Protein 2P4Q (pdb70)

CATH classification: 3.40.50.720 (+1 more: 1.10.1040.10)

Solvent-accessible surface area: 22247 Å² total; per-residue (Å²): 147,58,2,30,8,0,0,0,4,1,50,76,42,0,31,22,2,0,13,2,0,8,80,89,65,14,44,0,0,0,10,17,122,79,63,87,97,1,80,114,2,57,61,84,76,2,154,86,81,45,11,52,10,4,106,47,49,88,36,0,3,54,40,1,101,175,32,26,20,0,8,0,22,26,172,41,30,77,43,0,31,44,2,10,109,70,0,25,100,52,21,94,165,26,2,0,0,2,0,1,6,76,6,57,16,60,45,0,44,90,4,25,79,73,4,116,169,111,26,7,30,0,0,0,0,0,5,5,12,31,87,132,13,0,38,154,8,0,0,1,0,0,0,1,5,122,110,0,27,97,81,3,88,93,17,3,28,29,4,3,16,100,14,130,67,87,29,0,0,53,36,5,5,48,10,0,0,0,2,0,0,13,5,0,1,15,0,0,27,10,0,3,75,33,0,12,63,4,0,37,23,0,0,66,120,6,16,57,11,82,10,105,67,0,3,97,15,0,42,115,1,16,137,38,63,3,47,5,55,15,2,60,61,16,58,59,78,6,105,115,59,35,154,68,50,125,41,63,36,77,98,109,124,72,51,46,54,63,219,8,24,0,97,58,0,14,83,6,3,137,113,25,63,20,56,8,49,0,0,12,61,1,10,140,16,37,54,100,23,56,86,50,100,105,62,74,149,32,83,163,117,127,128,60,76,154,47,52,210,108,7,16,160,75,107,138,75,10,12,53,13,0,24,32,0,3,10,0,0,10,0,0,0,0,0,0,0,6,13,0,0,90,55,0,23,81,78,72,61,18,194,21,77,24,20,13,1,0,9,0,0,54,10,8,0,46,3,75,13,93,7,0,9,41,0,5,87,2,4,144,105,83,85,124,15,111,2,0,17,117,15,153,74,0,36,68,11,3,93,160,0,47,71,4,0,76,104,4,20,56,43,0,98,81,49,43,12,70,11,37,0,0,43,18,0,22,81,20,36,39,18,76,149,43,162,147,90,98,52,103,106,101,61,25,87,85,0,128,153,32,52,92,39,29,143,22,80,96,105,62,38,60,150,109,45,39,64,111,125,98,19,95,59,124,107,143

InterPro domains:
  IPR006113 6-phosphogluconate dehydrogenase, decarboxylating [PIRSF000109] (2-484)
  IPR006113 6-phosphogluconate dehydrogenase, decarboxylating [TIGR00873] (4-476)
  IPR006114 6-phosphogluconate dehydrogenase, C-terminal [PF00393] (178-475)
  IPR006114 6-phosphogluconate dehydrogenase, C-terminal [SM01350] (178-476)
  IPR006115 6-phosphogluconate dehydrogenase, NADP-binding [PF03446] (5-173)
  IPR006183 6-phosphogluconate dehydrogenase [PR00076] (3-26)
  IPR006183 6-phosphogluconate dehydrogenase [PR00076] (66-95)
  IPR006183 6-phosphogluconate dehydrogenase [PR00076] (119-144)
  IPR006183 6-phosphogluconate dehydrogenase [PR00076] (167-195)
  IPR006183 6-phosphogluconate dehydrogenase [PR00076] (248-275)
  IPR006183 6-phosphogluconate dehydrogenase [PR00076] (357-379)
  IPR006183 6-phosphogluconate dehydrogenase [PTHR11811] (3-488)
  IPR006184 6-phosphogluconate-binding site [PS00461] (252-264)
  IPR008927 6-phosphogluconate dehydrogenase-like, C-terminal domain superfamily [SSF48179] (176-479)
  IPR013328 6-phosphogluconate dehydrogenase, domain 2 [G3DSA:1.10.1040.10] (180-435)
  IPR036291 NAD(P)-binding domain superfamily [SSF51735] (3-175)

Foldseek 3Di:
DAFLAEEEDQDLLRLLLCLLLQVLPTQYEYYYPDPPSQVVSCVPSCDPTNYHYADDLLRRLVNHDPPYEYEYADDEDVVVVVNVVVNLVSHAAPREYEYAYLYDQVVQLVSLVVCVVRNYWYKYKYWFQPSVLSNQAAQIQIEAHPSCCVSCVVSNQSSHDDDPNGGLYDHFWHGSRNSVLNLLLVLLVLLLLLLLVLLVLCCCQQVVDQLLRSLVLLVVLCVDDFVWLSSPVSSVQSCDADPVRHRPVVVDQQQDDDPPSLVSLVVLCVVLVACLQSSVLSVVVNVVSNCRVVVVVVVVPDDFADRDNCLDVDPPLLSVLSSLLSNLLSLLNVQSSVLSVVSCCVVVVIPGFQLSSLSSQCDNHRGHGPNSVVRSVQCVVPVPPNTPCPRPVSVVSNVVNVVSLVVNVVSCVRGVRDDSSSVSSVVCVVVVPDPDDCCVVVQVVCCAVPVPFDADDCVPADPPRHHPDGDHDHPD

Structure (mmCIF, N/CA/C/O backbone):
data_2P4Q
#
_entry.id   2P4Q
#
_cell.length_a   147.261
_cell.length_b   147.261
_cell.length_c   114.428
_cell.angle_alpha   90.00
_cell.angle_beta   90.00
_cell.angle_gamma   120.00
#
_symmetry.space_group_name_H-M   'P 65 2 2'
#
loop_
_entity.id
_entity.type
_entity.pdbx_description
1 polymer '6-phosphogluconate dehydrogenase, decarboxylating 1'
2 non-polymer 'CITRATE ANION'
3 water water
#
loop_
_atom_site.group_PDB
_atom_site.id
_atom_site.type_symbol
_atom_site.label_atom_id
_atom_site.label_alt_id
_atom_site.label_comp_id
_atom_site.label_asym_id
_atom_site.label_entity_id
_atom_site.label_seq_id
_atom_site.pdbx_PDB_ins_code
_atom_site.Cartn_x
_atom_site.Cartn_y
_atom_site.Cartn_z
_atom_site.occupancy
_atom_site.B_iso_or_equiv
_atom_site.auth_seq_id
_atom_site.auth_comp_id
_atom_site.auth_asym_id
_atom_site.auth_atom_id
_atom_site.pdbx_PDB_model_num
ATOM 1 N N . MET A 1 9 ? 8.889 60.502 14.601 1.00 74.93 1 MET A N 1
ATOM 2 C CA . MET A 1 9 ? 9.530 61.436 13.629 1.00 76.36 1 MET A CA 1
ATOM 3 C C . MET A 1 9 ? 9.092 62.874 13.965 1.00 75.95 1 MET A C 1
ATOM 4 O O . MET A 1 9 ? 8.962 63.227 15.143 1.00 75.49 1 MET A O 1
ATOM 9 N N . SER A 1 10 ? 8.861 63.695 12.941 1.00 75.18 2 SER A N 1
ATOM 10 C CA . SER A 1 10 ? 8.631 65.124 13.128 1.00 74.46 2 SER A CA 1
ATOM 11 C C . SER A 1 10 ? 7.274 65.530 12.578 1.00 73.66 2 SER A C 1
ATOM 12 O O . SER A 1 10 ? 7.003 65.336 11.385 1.00 75.85 2 SER A O 1
ATOM 15 N N . ALA A 1 11 ? 6.442 66.091 13.457 1.00 69.98 3 ALA A N 1
ATOM 16 C CA . ALA A 1 11 ? 5.077 66.580 13.169 1.00 65.97 3 ALA A CA 1
ATOM 17 C C . ALA A 1 11 ? 4.317 66.589 14.479 1.00 62.92 3 ALA A C 1
ATOM 18 O O . ALA A 1 11 ? 4.085 65.541 15.086 1.00 62.16 3 ALA A O 1
ATOM 20 N N . ASP A 1 12 ? 3.961 67.789 14.917 1.00 59.93 4 ASP A N 1
ATOM 21 C CA . ASP A 1 12 ? 3.229 67.990 16.158 1.00 57.96 4 ASP A CA 1
ATOM 22 C C . ASP A 1 12 ? 1.918 67.215 16.161 1.00 56.20 4 ASP A C 1
ATOM 23 O O . ASP A 1 12 ? 1.591 66.535 17.136 1.00 55.27 4 ASP A O 1
ATOM 28 N N . PHE A 1 13 ? 1.193 67.301 15.052 1.00 53.91 5 PHE A N 1
ATOM 29 C CA . PHE A 1 13 ? 0.032 66.456 14.826 1.00 53.54 5 PHE A CA 1
ATOM 30 C C . PHE A 1 13 ? -0.164 66.172 13.337 1.00 54.31 5 PHE A C 1
ATOM 31 O O . PHE A 1 13 ? 0.435 66.822 12.466 1.00 52.38 5 PHE A O 1
ATOM 39 N N . GLY A 1 14 ? -0.999 65.178 13.064 1.00 54.85 6 GLY A N 1
ATOM 40 C CA . GLY A 1 14 ? -1.452 64.913 11.723 1.00 55.76 6 GLY A CA 1
ATOM 41 C C . GLY A 1 14 ? -2.948 65.096 11.655 1.00 56.92 6 GLY A C 1
ATOM 42 O O . GLY A 1 14 ? -3.648 64.969 12.662 1.00 56.52 6 GLY A O 1
ATOM 43 N N . LEU A 1 15 ? -3.438 65.400 10.460 1.00 58.72 7 LEU A N 1
ATOM 44 C CA . LEU A 1 15 ? -4.865 65.524 10.232 1.00 61.15 7 LEU A CA 1
ATOM 45 C C . LEU A 1 15 ? -5.249 64.706 9.005 1.00 62.99 7 LEU A C 1
ATOM 46 O O . LEU A 1 15 ? -4.688 64.920 7.922 1.00 63.96 7 LEU A O 1
ATOM 51 N N . ILE A 1 16 ? -6.180 63.764 9.185 1.00 63.66 8 ILE A N 1
ATOM 52 C CA . ILE A 1 16 ? -6.755 63.001 8.069 1.00 63.65 8 ILE A CA 1
ATOM 53 C C . ILE A 1 16 ? -8.090 63.623 7.645 1.00 65.46 8 ILE A C 1
ATOM 54 O O . ILE A 1 16 ? -8.916 63.974 8.488 1.00 66.24 8 ILE A O 1
ATOM 59 N N . GLY A 1 17 ? -8.300 63.751 6.340 1.00 66.02 9 GLY A N 1
ATOM 60 C CA . GLY A 1 17 ? -9.524 64.348 5.825 1.00 66.62 9 GLY A CA 1
ATOM 61 C C . GLY A 1 17 ? -9.249 65.738 5.299 1.00 67.76 9 GLY A C 1
ATOM 62 O O . GLY A 1 17 ? -9.282 66.720 6.047 1.00 67.81 9 GLY A O 1
ATOM 63 N N . LEU A 1 18 ? -8.983 65.811 3.997 1.00 68.72 10 LEU A N 1
ATOM 64 C CA . LEU A 1 18 ? -8.506 67.029 3.362 1.00 69.09 10 LEU A CA 1
ATOM 65 C C . LEU A 1 18 ? -9.570 67.687 2.479 1.00 69.62 10 LEU A C 1
ATOM 66 O O . LEU A 1 18 ? -9.304 68.058 1.324 1.00 70.27 10 LEU A O 1
ATOM 71 N N . ALA A 1 19 ? -10.779 67.815 3.029 1.00 69.52 11 ALA A N 1
ATOM 72 C CA . ALA A 1 19 ? -11.795 68.713 2.489 1.00 69.26 11 ALA A CA 1
ATOM 73 C C . ALA A 1 19 ? -11.304 70.142 2.745 1.00 69.50 11 ALA A C 1
ATOM 74 O O . ALA A 1 19 ? -10.274 70.329 3.399 1.00 68.52 11 ALA A O 1
ATOM 76 N N . VAL A 1 20 ? -12.012 71.147 2.231 1.00 70.41 12 VAL A N 1
ATOM 77 C CA . VAL A 1 20 ? -11.591 72.540 2.424 1.00 71.58 12 VAL A CA 1
ATOM 78 C C . VAL A 1 20 ? -11.410 72.842 3.922 1.00 72.40 12 VAL A C 1
ATOM 79 O O . VAL A 1 20 ? -10.407 73.436 4.322 1.00 72.09 12 VAL A O 1
ATOM 83 N N . MET A 1 21 ? -12.359 72.384 4.738 1.00 73.09 13 MET A N 1
ATOM 84 C CA . MET A 1 21 ? -12.336 72.580 6.193 1.00 73.87 13 MET A CA 1
ATOM 85 C C . MET A 1 21 ? -10.989 72.195 6.832 1.00 72.97 13 MET A C 1
ATOM 86 O O . MET A 1 21 ? -10.331 73.029 7.459 1.00 72.94 13 MET A O 1
ATOM 91 N N . GLY A 1 22 ? -10.596 70.932 6.657 1.00 71.47 14 GLY A N 1
ATOM 92 C CA . GLY A 1 22 ? -9.368 70.386 7.232 1.00 70.21 14 GLY A CA 1
ATOM 93 C C . GLY A 1 22 ? -8.087 71.009 6.701 1.00 69.03 14 GLY A C 1
ATOM 94 O O . GLY A 1 22 ? -7.148 71.261 7.469 1.00 69.17 14 GLY A O 1
ATOM 95 N N . GLN A 1 23 ? -8.050 71.244 5.389 1.00 67.62 15 GLN A N 1
ATOM 96 C CA . GLN A 1 23 ? -6.957 71.971 4.743 1.00 66.19 15 GLN A CA 1
ATOM 97 C C . GLN A 1 23 ? -6.682 73.301 5.432 1.00 65.45 15 GLN A C 1
ATOM 98 O O . GLN A 1 23 ? -5.527 73.625 5.709 1.00 65.38 15 GLN A O 1
ATOM 104 N N . ASN A 1 24 ? -7.743 74.058 5.712 1.00 64.39 16 ASN A N 1
ATOM 105 C CA . ASN A 1 24 ? -7.620 75.362 6.359 1.00 63.67 16 ASN A CA 1
ATOM 106 C C . ASN A 1 24 ? -7.156 75.273 7.816 1.00 62.16 16 ASN A C 1
ATOM 107 O O . ASN A 1 24 ? -6.429 76.148 8.285 1.00 61.76 16 ASN A O 1
ATOM 112 N N . LEU A 1 25 ? -7.573 74.220 8.520 1.00 60.17 17 LEU A N 1
ATOM 113 C CA . LEU A 1 25 ? -7.072 73.958 9.869 1.00 59.54 17 LEU A CA 1
ATOM 114 C C . LEU A 1 25 ? -5.567 73.667 9.864 1.00 59.17 17 LEU A C 1
ATOM 115 O O . LEU A 1 25 ? -4.830 74.222 10.676 1.00 57.43 17 LEU A O 1
ATOM 120 N N . ILE A 1 26 ? -5.124 72.803 8.945 1.00 59.61 18 ILE A N 1
ATOM 121 C CA . ILE A 1 26 ? -3.694 72.477 8.791 1.00 59.57 18 ILE A CA 1
ATOM 122 C C . ILE A 1 26 ? -2.885 73.741 8.491 1.00 58.81 18 ILE A C 1
ATOM 123 O O . ILE A 1 26 ? -1.893 74.022 9.171 1.00 58.61 18 ILE A O 1
ATOM 128 N N . LEU A 1 27 ? -3.336 74.491 7.481 1.00 57.56 19 LEU A N 1
ATOM 129 C CA . LEU A 1 27 ? -2.799 75.808 7.135 1.00 57.60 19 LEU A CA 1
ATOM 130 C C . LEU A 1 27 ? -2.702 76.748 8.332 1.00 57.60 19 LEU A C 1
ATOM 131 O O . LEU A 1 27 ? -1.659 77.380 8.543 1.00 58.16 19 LEU A O 1
ATOM 136 N N . ASN A 1 28 ? -3.786 76.832 9.106 1.00 57.27 20 ASN A N 1
ATOM 137 C CA . ASN A 1 28 ? -3.860 77.664 10.319 1.00 56.75 20 ASN A CA 1
ATOM 138 C C . ASN A 1 28 ? -2.802 77.246 11.347 1.00 55.18 20 ASN A C 1
ATOM 139 O O . ASN A 1 28 ? -2.106 78.091 11.920 1.00 54.08 20 ASN A O 1
ATOM 144 N N . ALA A 1 29 ? -2.690 75.939 11.569 1.00 54.76 21 ALA A N 1
ATOM 145 C CA . ALA A 1 29 ? -1.693 75.384 12.475 1.00 54.29 21 ALA A CA 1
ATOM 146 C C . ALA A 1 29 ? -0.274 75.686 11.976 1.00 55.16 21 ALA A C 1
ATOM 147 O O . ALA A 1 29 ? 0.557 76.189 12.741 1.00 54.91 21 ALA A O 1
ATOM 149 N N . ALA A 1 30 ? -0.018 75.409 10.694 1.00 55.02 22 ALA A N 1
ATOM 150 C CA . ALA A 1 30 ? 1.268 75.728 10.063 1.00 54.83 22 ALA A CA 1
ATOM 151 C C . ALA A 1 30 ? 1.674 77.183 10.307 1.00 54.85 22 ALA A C 1
ATOM 152 O O . ALA A 1 30 ? 2.770 77.439 10.799 1.00 56.09 22 ALA A O 1
ATOM 154 N N . ASP A 1 31 ? 0.785 78.124 9.984 1.00 54.42 23 ASP A N 1
ATOM 155 C CA . ASP A 1 31 ? 1.025 79.552 10.218 1.00 55.18 23 ASP A CA 1
ATOM 156 C C . ASP A 1 31 ? 1.335 79.892 11.679 1.00 55.93 23 ASP A C 1
ATOM 157 O O . ASP A 1 31 ? 1.996 80.902 11.953 1.00 56.68 23 ASP A O 1
ATOM 162 N N . HIS A 1 32 ? 0.853 79.068 12.609 1.00 55.57 24 HIS A N 1
ATOM 163 C CA . HIS A 1 32 ? 1.121 79.285 14.040 1.00 55.70 24 HIS A CA 1
ATOM 164 C C . HIS A 1 32 ? 2.371 78.546 14.516 1.00 55.03 24 HIS A C 1
ATOM 165 O O . HIS A 1 32 ? 2.624 78.447 15.723 1.00 54.35 24 HIS A O 1
ATOM 172 N N . GLY A 1 33 ? 3.133 78.027 13.552 1.00 55.24 25 GLY A N 1
ATOM 173 C CA . GLY A 1 33 ? 4.427 77.399 13.812 1.00 55.43 25 GLY A CA 1
ATOM 174 C C . GLY A 1 33 ? 4.343 75.963 14.294 1.00 55.09 25 GLY A C 1
ATOM 175 O O . GLY A 1 33 ? 5.114 75.547 15.161 1.00 56.88 25 GLY A O 1
ATOM 176 N N . PHE A 1 34 ? 3.395 75.207 13.757 1.00 53.53 26 PHE A N 1
ATOM 177 C CA . PHE A 1 34 ? 3.340 73.776 14.019 1.00 52.81 26 PHE A CA 1
ATOM 178 C C . PHE A 1 34 ? 3.710 73.057 12.741 1.00 53.01 26 PHE A C 1
ATOM 179 O O . PHE A 1 34 ? 3.418 73.540 11.643 1.00 53.07 26 PHE A O 1
ATOM 187 N N . THR A 1 35 ? 4.380 71.920 12.893 1.00 53.51 27 THR A N 1
ATOM 188 C CA . THR A 1 35 ? 4.636 71.032 11.779 1.00 53.62 27 THR A CA 1
ATOM 189 C C . THR A 1 35 ? 3.480 70.059 11.768 1.00 53.57 27 THR A C 1
ATOM 190 O O . THR A 1 35 ? 3.249 69.343 12.747 1.00 53.33 27 THR A O 1
ATOM 194 N N . VAL A 1 36 ? 2.738 70.064 10.669 1.00 53.84 28 VAL A N 1
ATOM 195 C CA . VAL A 1 36 ? 1.560 69.221 10.541 1.00 54.18 28 VAL A CA 1
ATOM 196 C C . VAL A 1 36 ? 1.775 68.190 9.444 1.00 54.83 28 VAL A C 1
ATOM 197 O O . VAL A 1 36 ? 2.289 68.509 8.367 1.00 54.34 28 VAL A O 1
ATOM 201 N N . CYS A 1 37 ? 1.378 66.955 9.733 1.00 56.15 29 CYS A N 1
ATOM 202 C CA . CYS A 1 37 ? 1.345 65.906 8.726 1.00 58.20 29 CYS A CA 1
ATOM 203 C C . CYS A 1 37 ? -0.066 65.746 8.148 1.00 60.96 29 CYS A C 1
ATOM 204 O O . CYS A 1 37 ? -1.013 65.386 8.864 1.00 61.00 29 CYS A O 1
ATOM 207 N N . ALA A 1 38 ? -0.183 66.029 6.849 1.00 63.34 30 ALA A N 1
ATOM 208 C CA . ALA A 1 38 ? -1.436 65.946 6.105 1.00 64.21 30 ALA A CA 1
ATOM 209 C C . ALA A 1 38 ? -1.605 64.585 5.431 1.00 65.41 30 ALA A C 1
ATOM 210 O O . ALA A 1 38 ? -0.671 64.061 4.820 1.00 65.87 30 ALA A O 1
ATOM 212 N N . TYR A 1 39 ? -2.805 64.024 5.539 1.00 66.86 31 TYR A N 1
ATOM 213 C CA . TYR A 1 39 ? -3.123 62.732 4.938 1.00 68.15 31 TYR A CA 1
ATOM 214 C C . TYR A 1 39 ? -4.618 62.624 4.598 1.00 67.95 31 TYR A C 1
ATOM 215 O O . TYR A 1 39 ? -5.433 63.427 5.061 1.00 66.60 31 TYR A O 1
ATOM 224 N N . ASN A 1 40 ? -4.961 61.639 3.772 0.50 67.35 32 ASN A N 1
ATOM 225 C CA . ASN A 1 40 ? -6.339 61.404 3.362 0.50 66.49 32 ASN A CA 1
ATOM 226 C C . ASN A 1 40 ? -6.597 59.915 3.170 0.50 66.20 32 ASN A C 1
ATOM 227 O O . ASN A 1 40 ? -5.660 59.126 3.075 0.50 65.95 32 ASN A O 1
ATOM 232 N N . ARG A 1 41 ? -7.867 59.527 3.115 0.50 66.31 33 ARG A N 1
ATOM 233 C CA . ARG A 1 41 ? -8.211 58.151 2.767 0.50 67.08 33 ARG A CA 1
ATOM 234 C C . ARG A 1 41 ? -7.555 57.785 1.435 0.50 67.68 33 ARG A C 1
ATOM 235 O O . ARG A 1 41 ? -7.131 56.645 1.226 0.50 66.80 33 ARG A O 1
ATOM 243 N N . THR A 1 42 ? -7.479 58.776 0.547 0.80 68.90 34 THR A N 1
ATOM 244 C CA . THR A 1 42 ? -6.936 58.627 -0.801 0.80 69.83 34 THR A CA 1
ATOM 245 C C . THR A 1 42 ? -5.592 59.362 -0.929 0.80 69.83 34 THR A C 1
ATOM 246 O O . THR A 1 42 ? -4.948 59.662 0.082 0.80 71.92 34 THR A O 1
ATOM 250 N N . GLN A 1 43 ? -5.175 59.650 -2.162 0.80 68.86 35 GLN A N 1
ATOM 251 C CA . GLN A 1 43 ? -3.867 60.266 -2.409 0.80 67.18 35 GLN A CA 1
ATOM 252 C C . GLN A 1 43 ? -3.900 61.586 -3.170 0.80 65.93 35 GLN A C 1
ATOM 253 O O . GLN A 1 43 ? -3.236 62.540 -2.771 0.80 65.61 35 GLN A O 1
ATOM 259 N N . SER A 1 44 ? -4.654 61.637 -4.264 0.50 65.18 36 SER A N 1
ATOM 260 C CA . SER A 1 44 ? -4.680 62.819 -5.131 0.50 64.71 36 SER A CA 1
ATOM 261 C C . SER A 1 44 ? -4.669 64.126 -4.336 0.50 64.70 36 SER A C 1
ATOM 262 O O . SER A 1 44 ? -3.865 65.018 -4.616 0.50 64.13 36 SER A O 1
ATOM 265 N N . LYS A 1 45 ? -5.547 64.206 -3.333 0.80 64.38 37 LYS A N 1
ATOM 266 C CA . LYS A 1 45 ? -5.743 65.411 -2.518 0.80 64.77 37 LYS A CA 1
ATOM 267 C C . LYS A 1 45 ? -4.560 65.762 -1.617 0.60 64.16 37 LYS A C 1
ATOM 268 O O . LYS A 1 45 ? -4.380 66.928 -1.275 0.60 63.69 37 LYS A O 1
ATOM 274 N N . VAL A 1 46 ? -3.775 64.757 -1.225 0.80 63.85 38 VAL A N 1
ATOM 275 C CA . VAL A 1 46 ? -2.575 64.984 -0.412 0.80 63.22 38 VAL A CA 1
ATOM 276 C C . VAL A 1 46 ? -1.494 65.651 -1.259 0.80 62.94 38 VAL A C 1
ATOM 277 O O . VAL A 1 46 ? -1.009 66.731 -0.914 0.80 62.65 38 VAL A O 1
ATOM 281 N N . ASP A 1 47 ? -1.144 65.009 -2.373 0.60 63.34 39 ASP A N 1
ATOM 282 C CA . ASP A 1 47 ? -0.137 65.526 -3.299 0.60 63.31 39 ASP A CA 1
ATOM 283 C C . ASP A 1 47 ? -0.517 66.916 -3.794 0.80 63.47 39 ASP A C 1
ATOM 284 O O . ASP A 1 47 ? 0.323 67.815 -3.830 0.80 63.48 39 ASP A O 1
ATOM 289 N N . HIS A 1 48 ? -1.788 67.075 -4.168 0.80 63.95 40 HIS A N 1
ATOM 290 C CA . HIS A 1 48 ? -2.313 68.330 -4.720 0.80 64.91 40 HIS A CA 1
ATOM 291 C C . HIS A 1 48 ? -2.196 69.483 -3.725 0.80 64.70 40 HIS A C 1
ATOM 292 O O . HIS A 1 48 ? -1.822 70.600 -4.091 0.80 63.63 40 HIS A O 1
ATOM 299 N N . PHE A 1 49 ? -2.536 69.184 -2.472 1.00 65.37 41 PHE A N 1
ATOM 300 C CA . PHE A 1 49 ? -2.483 70.124 -1.360 1.00 66.12 41 PHE A CA 1
ATOM 301 C C . PHE A 1 49 ? -1.031 70.507 -1.030 1.00 66.95 41 PHE A C 1
ATOM 302 O O . PHE A 1 49 ? -0.732 71.690 -0.831 1.00 67.03 41 PHE A O 1
ATOM 310 N N . LEU A 1 50 ? -0.138 69.514 -1.001 1.00 67.18 42 LEU A N 1
ATOM 311 C CA . LEU A 1 50 ? 1.300 69.758 -0.838 1.00 67.66 42 LEU A CA 1
ATOM 312 C C . LEU A 1 50 ? 1.911 70.533 -2.012 1.00 67.93 42 LEU A C 1
ATOM 313 O O . LEU A 1 50 ? 2.890 71.269 -1.841 1.00 67.40 42 LEU A O 1
ATOM 318 N N . ALA A 1 51 ? 1.324 70.360 -3.195 1.00 68.52 43 ALA A N 1
ATOM 319 C CA . ALA A 1 51 ? 1.751 71.060 -4.410 1.00 69.99 43 ALA A CA 1
ATOM 320 C C . ALA A 1 51 ? 1.357 72.551 -4.466 1.00 71.05 43 ALA A C 1
ATOM 321 O O . ALA A 1 51 ? 2.044 73.346 -5.122 1.00 71.21 43 ALA A O 1
ATOM 323 N N . ASN A 1 52 ? 0.263 72.922 -3.789 1.00 71.81 44 ASN A N 1
ATOM 324 C CA . ASN A 1 52 ? -0.294 74.283 -3.890 1.00 72.72 44 ASN A CA 1
ATOM 325 C C . ASN A 1 52 ? -0.253 75.170 -2.631 1.00 72.52 44 ASN A C 1
ATOM 326 O O . ASN A 1 52 ? 0.680 75.965 -2.466 1.00 72.99 44 ASN A O 1
ATOM 331 N N . GLU A 1 53 ? -1.250 75.031 -1.754 1.00 72.06 45 GLU A N 1
ATOM 332 C CA . GLU A 1 53 ? -1.419 75.943 -0.607 1.00 70.98 45 GLU A CA 1
ATOM 333 C C . GLU A 1 53 ? -0.574 75.597 0.624 1.00 70.84 45 GLU A C 1
ATOM 334 O O . GLU A 1 53 ? -0.338 76.451 1.482 1.00 71.09 45 GLU A O 1
ATOM 340 N N . ALA A 1 54 ? -0.118 74.348 0.700 1.00 70.69 46 ALA A N 1
ATOM 341 C CA . ALA A 1 54 ? 0.750 73.896 1.794 1.00 70.86 46 ALA A CA 1
ATOM 342 C C . ALA A 1 54 ? 2.235 74.113 1.484 1.00 70.91 46 ALA A C 1
ATOM 343 O O . ALA A 1 54 ? 3.092 73.904 2.346 1.00 71.05 46 ALA A O 1
ATOM 345 N N . LYS A 1 55 ? 2.519 74.536 0.251 1.00 71.39 47 LYS A N 1
ATOM 346 C CA . LYS A 1 55 ? 3.880 74.704 -0.255 1.00 71.14 47 LYS A CA 1
ATOM 347 C C . LYS A 1 55 ? 4.587 75.853 0.456 1.00 70.49 47 LYS A C 1
ATOM 348 O O . LYS A 1 55 ? 4.048 76.961 0.551 1.00 70.81 47 LYS A O 1
ATOM 354 N N . GLY A 1 56 ? 5.786 75.568 0.968 1.00 69.47 48 GLY A N 1
ATOM 355 C CA . GLY A 1 56 ? 6.607 76.565 1.658 1.00 69.02 48 GLY A CA 1
ATOM 356 C C . GLY A 1 56 ? 6.208 76.804 3.103 1.00 68.53 48 GLY A C 1
ATOM 357 O O . GLY A 1 56 ? 6.656 77.772 3.725 1.00 69.68 48 GLY A O 1
ATOM 358 N N . LYS A 1 57 ? 5.351 75.924 3.622 1.00 67.03 49 LYS A N 1
ATOM 359 C CA . LYS A 1 57 ? 4.903 75.953 5.018 1.00 64.27 49 LYS A CA 1
ATOM 360 C C . LYS A 1 57 ? 5.307 74.639 5.679 1.00 63.32 49 LYS A C 1
ATOM 361 O O . LYS A 1 57 ? 5.697 73.687 4.997 1.00 62.62 49 LYS A O 1
ATOM 367 N N . SER A 1 58 ? 5.213 74.588 7.003 1.00 61.62 50 SER A N 1
ATOM 368 C CA . SER A 1 58 ? 5.640 73.413 7.757 1.00 59.97 50 SER A CA 1
ATOM 369 C C . SER A 1 58 ? 4.615 72.275 7.686 1.00 60.04 50 SER A C 1
ATOM 370 O O . SER A 1 58 ? 4.117 71.789 8.706 1.00 59.09 50 SER A O 1
ATOM 373 N N . ILE A 1 59 ? 4.319 71.851 6.461 1.00 59.44 51 ILE A N 1
ATOM 374 C CA . ILE A 1 59 ? 3.322 70.816 6.208 1.00 60.90 51 ILE A CA 1
ATOM 375 C C . ILE A 1 59 ? 3.951 69.691 5.388 1.00 61.55 51 ILE A C 1
ATOM 376 O O . ILE A 1 59 ? 4.464 69.923 4.292 1.00 61.69 51 ILE A O 1
ATOM 381 N N . ILE A 1 60 ? 3.922 68.481 5.936 1.00 61.22 52 ILE A N 1
ATOM 382 C CA . ILE A 1 60 ? 4.452 67.313 5.242 1.00 62.62 52 ILE A CA 1
ATOM 383 C C . ILE A 1 60 ? 3.326 66.337 4.920 1.00 63.79 52 ILE A C 1
ATOM 384 O O . ILE A 1 60 ? 2.310 66.311 5.613 1.00 64.08 52 ILE A O 1
ATOM 389 N N . GLY A 1 61 ? 3.502 65.552 3.860 1.00 63.56 53 GLY A N 1
ATOM 390 C CA . GLY A 1 61 ? 2.504 64.563 3.464 1.00 62.87 53 GLY A CA 1
ATOM 391 C C . GLY A 1 61 ? 2.747 63.187 4.050 1.00 63.05 53 GLY A C 1
ATOM 392 O O . GLY A 1 61 ? 3.667 62.984 4.840 1.00 62.70 53 GLY A O 1
ATOM 393 N N . ALA A 1 62 ? 1.889 62.249 3.666 1.00 64.37 54 ALA A N 1
ATOM 394 C CA . ALA A 1 62 ? 2.026 60.841 4.020 1.00 66.10 54 ALA A CA 1
ATOM 395 C C . ALA A 1 62 ? 1.537 59.983 2.854 1.00 67.89 54 ALA A C 1
ATOM 396 O O . ALA A 1 62 ? 0.761 60.458 2.012 1.00 68.43 54 ALA A O 1
ATOM 398 N N . THR A 1 63 ? 1.993 58.731 2.799 1.00 69.69 55 THR A N 1
ATOM 399 C CA . THR A 1 63 ? 1.595 57.818 1.720 1.00 71.21 55 THR A CA 1
ATOM 400 C C . THR A 1 63 ? 0.786 56.640 2.253 1.00 71.51 55 THR A C 1
ATOM 401 O O . THR A 1 63 ? -0.242 56.273 1.683 1.00 72.63 55 THR A O 1
ATOM 405 N N . SER A 1 64 ? 1.256 56.059 3.349 1.00 72.40 56 SER A N 1
ATOM 406 C CA . SER A 1 64 ? 0.550 54.982 4.025 1.00 73.01 56 SER A CA 1
ATOM 407 C C . SER A 1 64 ? -0.058 55.506 5.326 1.00 73.77 56 SER A C 1
ATOM 408 O O . SER A 1 64 ? 0.264 56.612 5.777 1.00 72.78 56 SER A O 1
ATOM 411 N N . ILE A 1 65 ? -0.947 54.703 5.909 1.00 74.05 57 ILE A N 1
ATOM 412 C CA . ILE A 1 65 ? -1.472 54.950 7.248 1.00 74.24 57 ILE A CA 1
ATOM 413 C C . ILE A 1 65 ? -0.343 54.775 8.262 1.00 73.69 57 ILE A C 1
ATOM 414 O O . ILE A 1 65 ? -0.254 55.530 9.234 1.00 74.38 57 ILE A O 1
ATOM 419 N N . GLU A 1 66 ? 0.511 53.773 8.029 1.00 72.28 58 GLU A N 1
ATOM 420 C CA . GLU A 1 66 ? 1.683 53.528 8.873 1.0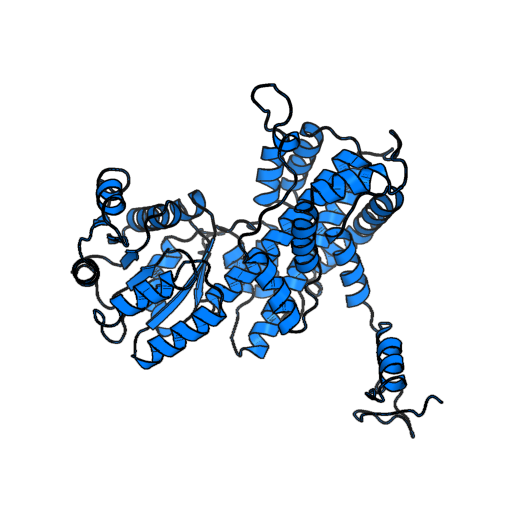0 70.66 58 GLU A CA 1
ATOM 421 C C . GLU A 1 66 ? 2.729 54.616 8.659 1.00 69.48 58 GLU A C 1
ATOM 422 O O . GLU A 1 66 ? 3.453 54.980 9.589 1.00 68.78 58 GLU A O 1
ATOM 428 N N . ASP A 1 67 ? 2.790 55.141 7.436 1.00 68.10 59 ASP A N 1
ATOM 429 C CA . ASP A 1 67 ? 3.674 56.258 7.139 1.00 67.63 59 ASP A CA 1
ATOM 430 C C . ASP A 1 67 ? 3.234 57.485 7.924 1.00 67.97 59 ASP A C 1
ATOM 431 O O . ASP A 1 67 ? 4.046 58.098 8.622 1.00 68.75 59 ASP A O 1
ATOM 436 N N . PHE A 1 68 ? 1.947 57.825 7.804 1.00 66.99 60 PHE A N 1
ATOM 437 C CA . PHE A 1 68 ? 1.318 58.908 8.560 1.00 64.82 60 PHE A CA 1
ATOM 438 C C . PHE A 1 68 ? 1.653 58.771 10.046 1.00 63.47 60 PHE A C 1
ATOM 439 O O . PHE A 1 68 ? 2.234 59.680 10.642 1.00 62.96 60 PHE A O 1
ATOM 447 N N . ILE A 1 69 ? 1.313 57.619 10.618 1.00 61.84 61 ILE A N 1
ATOM 448 C CA . ILE A 1 69 ? 1.528 57.345 12.038 1.00 61.43 61 ILE A CA 1
ATOM 449 C C . ILE A 1 69 ? 2.997 57.516 12.467 1.00 61.94 61 ILE A C 1
ATOM 450 O O . ILE A 1 69 ? 3.279 57.968 13.593 1.00 62.15 61 ILE A O 1
ATOM 455 N N . SER A 1 70 ? 3.917 57.177 11.556 1.00 61.22 62 SER A N 1
ATOM 456 C CA . SER A 1 70 ? 5.362 57.212 11.830 1.00 59.98 62 SER A CA 1
ATOM 457 C C . SER A 1 70 ? 5.932 58.627 11.856 1.00 58.82 62 SER A C 1
ATOM 458 O O . SER A 1 70 ? 6.973 58.862 12.455 1.00 58.48 62 SER A O 1
ATOM 461 N N . LYS A 1 71 ? 5.255 59.557 11.187 1.00 58.62 63 LYS A N 1
ATOM 462 C CA . LYS A 1 71 ? 5.741 60.928 11.052 1.00 58.12 63 LYS A CA 1
ATOM 463 C C . LYS A 1 71 ? 5.361 61.841 12.219 1.00 57.87 63 LYS A C 1
ATOM 464 O O . LYS A 1 71 ? 5.598 63.041 12.156 1.00 59.19 63 LYS A O 1
ATOM 470 N N . LEU A 1 72 ? 4.813 61.272 13.292 1.00 56.98 64 LEU A N 1
ATOM 471 C CA . LEU A 1 72 ? 4.167 62.066 14.341 1.00 56.13 64 LEU A CA 1
ATOM 472 C C . LEU A 1 72 ? 4.846 61.923 15.695 1.00 56.17 64 LEU A C 1
ATOM 473 O O . LEU A 1 72 ? 5.107 60.808 16.150 1.00 55.34 64 LEU A O 1
ATOM 478 N N . LYS A 1 73 ? 5.093 63.061 16.346 1.00 57.14 65 LYS A N 1
ATOM 479 C CA . LYS A 1 73 ? 5.744 63.095 17.661 1.00 58.47 65 LYS A CA 1
ATOM 480 C C . LYS A 1 73 ? 4.930 62.314 18.703 1.00 57.75 65 LYS A C 1
ATOM 481 O O . LYS A 1 73 ? 3.797 61.933 18.444 1.00 58.33 65 LYS A O 1
ATOM 487 N N . ARG A 1 74 ? 5.511 62.071 19.871 1.00 57.61 66 ARG A N 1
ATOM 488 C CA . ARG A 1 74 ? 4.870 61.264 20.907 1.00 56.70 66 ARG A CA 1
ATOM 489 C C . ARG A 1 74 ? 4.411 62.157 22.066 1.00 56.43 66 ARG A C 1
ATOM 490 O O . ARG A 1 74 ? 5.129 63.091 22.435 1.00 55.97 66 ARG A O 1
ATOM 498 N N . PRO A 1 75 ? 3.199 61.903 22.622 1.00 56.31 67 PRO A N 1
ATOM 499 C CA . PRO A 1 75 ? 2.178 60.945 22.176 1.00 55.65 67 PRO A CA 1
ATOM 500 C C . PRO A 1 75 ? 1.536 61.396 20.878 1.00 55.57 67 PRO A C 1
ATOM 501 O O . PRO A 1 75 ? 1.307 62.592 20.695 1.00 55.07 67 PRO A O 1
ATOM 505 N N . ARG A 1 76 ? 1.255 60.444 19.990 1.00 55.39 68 ARG A N 1
ATOM 506 C CA . ARG A 1 76 ? 0.726 60.744 18.648 1.00 55.30 68 ARG A CA 1
ATOM 507 C C . ARG A 1 76 ? -0.665 61.369 18.675 1.00 53.89 68 ARG A C 1
ATOM 508 O O . ARG A 1 76 ? -1.567 60.881 19.358 1.00 52.58 68 ARG A O 1
ATOM 516 N N . LYS A 1 77 ? -0.818 62.452 17.919 1.00 52.55 69 LYS A N 1
ATOM 517 C CA . LYS A 1 77 ? -2.060 63.206 17.880 1.00 51.39 69 LYS A CA 1
ATOM 518 C C . LYS A 1 77 ? -2.662 63.134 16.487 1.00 51.56 69 LYS A C 1
ATOM 519 O O . LYS A 1 77 ? -2.166 63.752 15.538 1.00 50.08 69 LYS A O 1
ATOM 525 N N . VAL A 1 78 ? -3.728 62.344 16.382 1.00 52.35 70 VAL A N 1
ATOM 526 C CA . VAL A 1 78 ? -4.356 62.037 15.103 1.00 53.43 70 VAL A CA 1
ATOM 527 C C . VAL A 1 78 ? -5.726 62.690 15.060 1.00 53.71 70 VAL A C 1
ATOM 528 O O . VAL A 1 78 ? -6.643 62.260 15.764 1.00 53.08 70 VAL A O 1
ATOM 532 N N . MET A 1 79 ? -5.855 63.735 14.250 1.00 53.18 71 MET A N 1
ATOM 533 C CA . MET A 1 79 ? -7.134 64.396 14.065 1.00 53.09 71 MET A CA 1
ATOM 534 C C . MET A 1 79 ? -7.817 63.921 12.784 1.00 54.22 71 MET A C 1
ATOM 535 O O . MET A 1 79 ? -7.181 63.808 11.734 1.00 54.54 71 MET A O 1
ATOM 540 N N . LEU A 1 80 ? -9.116 63.650 12.890 1.00 54.26 72 LEU A N 1
ATOM 541 C CA . LEU A 1 80 ? -9.934 63.268 11.746 1.00 53.66 72 LEU A CA 1
ATOM 542 C C . LEU A 1 80 ? -10.957 64.366 11.430 1.00 54.97 72 LEU A C 1
ATOM 543 O O . LEU A 1 80 ? -11.650 64.859 12.322 1.00 55.71 72 LEU A O 1
ATOM 548 N N . LEU A 1 81 ? -11.019 64.767 10.166 1.00 56.44 73 LEU A N 1
ATOM 549 C CA . LEU A 1 81 ? -12.080 65.643 9.675 1.00 57.75 73 LEU A CA 1
ATOM 550 C C . LEU A 1 81 ? -12.775 64.948 8.505 1.00 57.76 73 LEU A C 1
ATOM 551 O O . LEU A 1 81 ? -12.707 65.396 7.353 1.00 57.69 73 LEU A O 1
ATOM 556 N N . VAL A 1 82 ? -13.434 63.834 8.816 1.00 58.70 74 VAL A N 1
ATOM 557 C CA . VAL A 1 82 ? -14.185 63.066 7.816 1.00 59.59 74 VAL A CA 1
ATOM 558 C C . VAL A 1 82 ? -15.710 63.117 8.062 1.00 60.85 74 VAL A C 1
ATOM 559 O O . VAL A 1 82 ? -16.170 63.588 9.114 1.00 61.85 74 VAL A O 1
ATOM 563 N N . LYS A 1 83 ? -16.475 62.645 7.075 1.00 61.87 75 LYS A N 1
ATOM 564 C CA . LYS A 1 83 ? -17.932 62.571 7.159 1.00 62.58 75 LYS A CA 1
ATOM 565 C C . LYS A 1 83 ? -18.338 61.769 8.392 1.00 62.73 75 LYS A C 1
ATOM 566 O O . LYS A 1 83 ? -17.707 60.760 8.719 1.00 63.38 75 LYS A O 1
ATOM 572 N N . ALA A 1 84 ? -19.378 62.238 9.079 1.00 62.85 76 ALA A N 1
ATOM 573 C CA . ALA A 1 84 ? -19.841 61.609 10.314 1.00 63.10 76 ALA A CA 1
ATOM 574 C C . ALA A 1 84 ? -20.368 60.192 10.070 1.00 63.31 76 ALA A C 1
ATOM 575 O O . ALA A 1 84 ? -20.766 59.853 8.956 1.00 64.45 76 ALA A O 1
ATOM 577 N N . GLY A 1 85 ? -20.353 59.368 11.111 1.00 63.16 77 GLY A N 1
ATOM 578 C CA . GLY A 1 85 ? -20.910 58.026 11.030 1.00 63.21 77 GLY A CA 1
ATOM 579 C C . GLY A 1 85 ? -19.854 56.944 10.967 1.00 64.38 77 GLY A C 1
ATOM 580 O O . GLY A 1 85 ? -18.867 56.980 11.711 1.00 64.60 77 GLY A O 1
ATOM 581 N N . ALA A 1 86 ? -20.066 55.985 10.067 1.00 64.52 78 ALA A N 1
ATOM 582 C CA . ALA A 1 86 ? -19.189 54.821 9.929 1.00 64.27 78 ALA A CA 1
ATOM 583 C C . ALA A 1 86 ? -17.780 55.151 9.423 1.00 64.11 78 ALA A C 1
ATOM 584 O O . ALA A 1 86 ? -16.817 54.519 9.867 1.00 64.67 78 ALA A O 1
ATOM 586 N N . PRO A 1 87 ? -17.645 56.119 8.485 1.00 63.40 79 PRO A N 1
ATOM 587 C CA . PRO A 1 87 ? -16.285 56.514 8.080 1.00 63.12 79 PRO A CA 1
ATOM 588 C C . PRO A 1 87 ? -15.365 56.942 9.244 1.00 63.32 79 PRO A C 1
ATOM 589 O O . PRO A 1 87 ? -14.147 56.753 9.161 1.00 64.86 79 PRO A O 1
ATOM 593 N N . VAL A 1 88 ? -15.938 57.499 10.312 1.00 62.08 80 VAL A N 1
ATOM 594 C CA . VAL A 1 88 ? -15.163 57.865 11.504 1.00 59.87 80 VAL A CA 1
ATOM 595 C C . VAL A 1 88 ? -14.690 56.595 12.204 1.00 60.16 80 VAL A C 1
ATOM 596 O O . VAL A 1 88 ? -13.529 56.496 12.604 1.00 60.32 80 VAL A O 1
ATOM 600 N N . ASP A 1 89 ? -15.581 55.614 12.316 1.00 60.22 81 ASP A N 1
ATOM 601 C CA . ASP A 1 89 ? -15.238 54.313 12.891 1.00 60.99 81 ASP A CA 1
ATOM 602 C C . ASP A 1 89 ? -14.270 53.518 12.015 1.00 61.40 81 ASP A C 1
ATOM 603 O O . ASP A 1 89 ? -13.466 52.730 12.527 1.00 59.88 81 ASP A O 1
ATOM 608 N N . ALA A 1 90 ? -14.358 53.736 10.702 1.00 60.99 82 ALA A N 1
ATOM 609 C CA . ALA A 1 90 ? -13.454 53.112 9.744 1.00 62.18 82 ALA A CA 1
ATOM 610 C C . ALA A 1 90 ? -12.017 53.488 10.092 1.00 62.17 82 ALA A C 1
ATOM 611 O O . ALA A 1 90 ? -11.207 52.618 10.430 1.00 63.09 82 ALA A O 1
ATOM 613 N N . LEU A 1 91 ? -11.722 54.787 10.034 1.00 61.97 83 LEU A N 1
ATOM 614 C CA . LEU A 1 91 ? -10.402 55.308 10.368 1.00 61.51 83 LEU A CA 1
ATOM 615 C C . LEU A 1 91 ? -9.925 54.847 11.737 1.00 61.29 83 LEU A C 1
ATOM 616 O O . LEU A 1 91 ? -8.819 54.334 11.856 1.00 62.06 83 LEU A O 1
ATOM 621 N N . ILE A 1 92 ? -10.762 55.015 12.760 1.00 61.46 84 ILE A N 1
ATOM 622 C CA . ILE A 1 92 ? -10.407 54.608 14.122 1.00 61.27 84 ILE A CA 1
ATOM 623 C C . ILE A 1 92 ? -9.911 53.162 14.156 1.00 62.79 84 ILE A C 1
ATOM 624 O O . ILE A 1 92 ? -8.871 52.876 14.743 1.00 62.88 84 ILE A O 1
ATOM 629 N N . ASN A 1 93 ? -10.641 52.268 13.493 1.00 64.37 85 ASN A N 1
ATOM 630 C CA . ASN A 1 93 ? -10.338 50.833 13.514 1.00 65.64 85 ASN A CA 1
ATOM 631 C C . ASN A 1 93 ? -9.029 50.441 12.830 1.00 65.66 85 ASN A C 1
ATOM 632 O O . ASN A 1 93 ? -8.397 49.453 13.214 1.00 64.97 85 ASN A O 1
ATOM 637 N N . GLN A 1 94 ? -8.632 51.210 11.821 1.00 65.35 86 GLN A N 1
ATOM 638 C CA . GLN A 1 94 ? -7.391 50.947 11.096 1.00 66.35 86 GLN A CA 1
ATOM 639 C C . GLN A 1 94 ? -6.177 51.736 11.641 1.00 66.45 86 GLN A C 1
ATOM 640 O O . GLN A 1 94 ? -5.049 51.590 11.144 1.00 67.28 86 GLN A O 1
ATOM 646 N N . ILE A 1 95 ? -6.423 52.555 12.666 1.00 65.41 87 ILE A N 1
ATOM 647 C CA . ILE A 1 95 ? -5.414 53.423 13.271 1.00 62.86 87 ILE A CA 1
ATOM 648 C C . ILE A 1 95 ? -5.017 52.869 14.639 1.00 61.47 87 ILE A C 1
ATOM 649 O O . ILE A 1 95 ? -3.849 52.895 15.006 1.00 60.70 87 ILE A O 1
ATOM 654 N N . VAL A 1 96 ? -5.993 52.341 15.371 1.00 61.22 88 VAL A N 1
ATOM 655 C CA . VAL A 1 96 ? -5.756 51.749 16.694 1.00 62.44 88 VAL A CA 1
ATOM 656 C C . VAL A 1 96 ? -4.593 50.726 16.734 1.00 64.07 88 VAL A C 1
ATOM 657 O O . VAL A 1 96 ? -3.760 50.788 17.652 1.00 64.37 88 VAL A O 1
ATOM 661 N N . PRO A 1 97 ? -4.528 49.784 15.754 1.00 65.02 89 PRO A N 1
ATOM 662 C CA . PRO A 1 97 ? -3.412 48.819 15.787 1.00 64.93 89 PRO A CA 1
ATOM 663 C C . PRO A 1 97 ? -2.029 49.461 15.569 1.00 64.38 89 PRO A C 1
ATOM 664 O O . PRO A 1 97 ? -1.045 48.987 16.137 1.00 65.08 89 PRO A O 1
ATOM 668 N N . LEU A 1 98 ? -1.971 50.533 14.773 1.00 63.56 90 LEU A N 1
ATOM 669 C CA . LEU A 1 98 ? -0.725 51.279 14.521 1.00 62.84 90 LEU A CA 1
ATOM 670 C C . LEU A 1 98 ? -0.353 52.273 15.640 1.00 62.49 90 LEU A C 1
ATOM 671 O O . LEU A 1 98 ? 0.554 53.094 15.469 1.00 62.61 90 LEU A O 1
ATOM 676 N N . LEU A 1 99 ? -1.046 52.189 16.773 1.00 60.94 91 LEU A N 1
ATOM 677 C CA . LEU A 1 99 ? -0.891 53.134 17.879 1.00 59.46 91 LEU A CA 1
ATOM 678 C C . LEU A 1 99 ? -0.486 52.419 19.164 1.00 59.36 91 LEU A C 1
ATOM 679 O O . LEU A 1 99 ? -0.601 51.197 19.263 1.00 59.56 91 LEU A O 1
ATOM 684 N N . GLU A 1 100 ? -0.032 53.193 20.152 1.00 58.95 92 GLU A N 1
ATOM 685 C CA . GLU A 1 100 ? 0.288 52.665 21.483 1.00 58.14 92 GLU A CA 1
ATOM 686 C C . GLU A 1 100 ? -0.346 53.518 22.578 1.00 58.16 92 GLU A C 1
ATOM 687 O O . GLU A 1 100 ? -0.602 54.708 22.368 1.00 58.91 92 GLU A O 1
ATOM 693 N N . LYS A 1 101 ? -0.599 52.905 23.736 1.00 56.05 93 LYS A N 1
ATOM 694 C CA . LYS A 1 101 ? -1.237 53.573 24.871 1.00 55.07 93 LYS A CA 1
ATOM 695 C C . LYS A 1 101 ? -0.780 55.015 25.087 1.00 54.48 93 LYS A C 1
ATOM 696 O O . LYS A 1 101 ? 0.422 55.300 25.089 1.00 55.64 93 LYS A O 1
ATOM 702 N N . GLY A 1 102 ? -1.748 55.913 25.274 1.00 52.14 94 GLY A N 1
ATOM 703 C CA . GLY A 1 102 ? -1.479 57.327 25.506 1.00 48.36 94 GLY A CA 1
ATOM 704 C C . GLY A 1 102 ? -1.531 58.168 24.244 1.00 48.20 94 GLY A C 1
ATOM 705 O O . GLY A 1 102 ? -1.471 59.401 24.306 1.00 47.48 94 GLY A O 1
ATOM 706 N N . ASP A 1 103 ? -1.612 57.510 23.090 1.00 47.70 95 ASP A N 1
ATOM 707 C CA . ASP A 1 103 ? -1.836 58.219 21.835 1.00 48.94 95 ASP A CA 1
ATOM 708 C C . ASP A 1 103 ? -3.283 58.710 21.786 1.00 48.52 95 ASP A C 1
ATOM 709 O O . ASP A 1 103 ? -4.160 58.161 22.462 1.00 47.60 95 ASP A O 1
ATOM 714 N N . ILE A 1 104 ? -3.516 59.752 20.998 1.00 47.34 96 ILE A N 1
ATOM 715 C CA . ILE A 1 104 ? -4.735 60.537 21.094 1.00 47.23 96 ILE A CA 1
ATOM 716 C C . ILE A 1 104 ? -5.453 60.558 19.754 1.00 47.71 96 ILE A C 1
ATOM 717 O O . ILE A 1 104 ? -4.900 61.033 18.761 1.00 48.53 96 ILE A O 1
ATOM 722 N N . ILE A 1 105 ? -6.682 60.044 19.723 1.00 48.10 97 ILE A N 1
ATOM 723 C CA . ILE A 1 105 ? -7.524 60.236 18.543 1.00 48.88 97 ILE A CA 1
ATOM 724 C C . ILE A 1 105 ? -8.450 61.442 18.757 1.00 47.40 97 ILE A C 1
ATOM 725 O O . ILE A 1 105 ? -9.141 61.543 19.772 1.00 45.57 97 ILE A O 1
ATOM 730 N N . ILE A 1 106 ? -8.425 62.360 17.801 1.00 46.93 98 ILE A N 1
ATOM 731 C CA . ILE A 1 106 ? -9.284 63.529 17.814 1.00 46.69 98 ILE A CA 1
ATOM 732 C C . ILE A 1 106 ? -10.256 63.443 16.646 1.00 46.54 98 ILE A C 1
ATOM 733 O O . ILE A 1 106 ? -9.843 63.473 15.484 1.00 45.16 98 ILE A O 1
ATOM 738 N N . ASP A 1 107 ? -11.544 63.329 16.966 1.00 46.03 99 ASP A N 1
ATOM 739 C CA . ASP A 1 107 ? -12.617 63.442 15.974 1.00 45.38 99 ASP A CA 1
ATOM 740 C C . ASP A 1 107 ? -13.116 64.883 15.967 1.00 46.19 99 ASP A C 1
ATOM 741 O O . ASP A 1 107 ? -13.726 65.344 16.939 1.00 46.11 99 ASP A O 1
ATOM 746 N N . GLY A 1 108 ? -12.842 65.597 14.879 1.00 45.84 100 GLY A N 1
ATOM 747 C CA . GLY A 1 108 ? -13.248 66.992 14.757 1.00 45.66 100 GLY A CA 1
ATOM 748 C C . GLY A 1 108 ? -14.501 67.188 13.928 1.00 46.14 100 GLY A C 1
ATOM 749 O O . GLY A 1 108 ? -14.985 68.316 13.777 1.00 47.14 100 GLY A O 1
ATOM 750 N N . GLY A 1 109 ? -15.026 66.088 13.384 1.00 47.04 101 GLY A N 1
ATOM 751 C CA . GLY A 1 109 ? -16.242 66.120 12.572 1.00 46.55 101 GLY A CA 1
ATOM 752 C C . GLY A 1 109 ? -17.485 66.394 13.396 1.00 47.14 101 GLY A C 1
ATOM 753 O O . GLY A 1 109 ? -17.436 66.413 14.634 1.00 47.53 101 GLY A O 1
ATOM 754 N N . ASN A 1 110 ? -18.609 66.606 12.714 1.00 48.10 102 ASN A N 1
ATOM 755 C CA . ASN A 1 110 ? -19.881 66.841 13.402 1.00 48.55 102 ASN A CA 1
ATOM 756 C C . ASN A 1 110 ? -20.576 65.545 13.752 1.00 49.20 102 ASN A C 1
ATOM 757 O O . ASN A 1 110 ? -21.592 65.174 13.148 1.00 51.36 102 ASN A O 1
ATOM 762 N N . SER A 1 111 ? -19.999 64.849 14.727 1.00 48.67 103 SER A N 1
ATOM 763 C CA . SER A 1 111 ? -20.463 63.527 15.125 1.00 49.38 103 SER A CA 1
ATOM 764 C C . SER A 1 111 ? -21.523 63.653 16.193 1.00 48.85 103 SER A C 1
ATOM 765 O O . SER A 1 111 ? -21.470 64.566 17.024 1.00 47.62 103 SER A O 1
ATOM 768 N N . HIS A 1 112 ? -22.473 62.723 16.165 1.00 47.95 104 HIS A N 1
ATOM 769 C CA . HIS A 1 112 ? -23.528 62.697 17.138 1.00 47.36 104 HIS A CA 1
ATOM 770 C C . HIS A 1 112 ? -22.922 62.214 18.446 1.00 46.60 104 HIS A C 1
ATOM 771 O O . HIS A 1 112 ? -22.243 61.193 18.491 1.00 46.96 104 HIS A O 1
ATOM 778 N N . PHE A 1 113 ? -23.160 62.960 19.516 1.00 45.06 105 PHE A N 1
ATOM 779 C CA . PHE A 1 113 ? -22.477 62.710 20.780 1.00 43.04 105 PHE A CA 1
ATOM 780 C C . PHE A 1 113 ? -22.566 61.290 21.377 1.00 43.08 105 PHE A C 1
ATOM 781 O O . PHE A 1 113 ? -21.626 60.886 22.065 1.00 44.03 105 PHE A O 1
ATOM 789 N N . PRO A 1 114 ? -23.685 60.533 21.155 1.00 42.94 106 PRO A N 1
ATOM 790 C CA . PRO A 1 114 ? -23.666 59.165 21.699 1.00 41.90 106 PRO A CA 1
ATOM 791 C C . PRO A 1 114 ? -22.619 58.283 21.026 1.00 42.17 106 PRO A C 1
ATOM 792 O O . PRO A 1 114 ? -22.126 57.343 21.646 1.00 42.49 106 PRO A O 1
ATOM 796 N N . ASP A 1 115 ? -22.307 58.572 19.763 1.00 41.58 107 ASP A N 1
ATOM 797 C CA . ASP A 1 115 ? -21.219 57.899 19.064 1.00 42.39 107 ASP A CA 1
ATOM 798 C C . ASP A 1 115 ? -19.877 58.211 19.732 1.00 42.51 107 ASP A C 1
ATOM 799 O O . ASP A 1 115 ? -19.061 57.318 19.947 1.00 43.14 107 ASP A O 1
ATOM 804 N N . SER A 1 116 ? -19.670 59.485 20.063 1.00 42.19 108 SER A N 1
ATOM 805 C CA . SER A 1 116 ? -18.468 59.945 20.750 1.00 41.04 108 SER A CA 1
ATOM 806 C C . SER A 1 116 ? -18.385 59.362 22.156 1.00 41.27 108 SER A C 1
ATOM 807 O O . SER A 1 116 ? -17.310 58.968 22.595 1.00 42.19 108 SER A O 1
ATOM 810 N N . ASN A 1 117 ? -19.516 59.283 22.855 1.00 41.28 109 ASN A N 1
ATOM 811 C CA . ASN A 1 117 ? -19.562 58.560 24.137 1.00 43.84 109 ASN A CA 1
ATOM 812 C C . ASN A 1 117 ? -19.048 57.127 23.986 1.00 45.19 109 ASN A C 1
ATOM 813 O O . ASN A 1 117 ? -18.394 56.598 24.879 1.00 46.38 109 ASN A O 1
ATOM 818 N N . ARG A 1 118 ? -19.365 56.513 22.847 1.00 45.57 110 ARG A N 1
ATOM 819 C CA . ARG A 1 118 ? -19.056 55.118 22.605 1.00 45.56 110 ARG A CA 1
ATOM 820 C C . ARG A 1 118 ? -17.592 54.922 22.230 1.00 44.76 110 ARG A C 1
ATOM 821 O O . ARG A 1 118 ? -16.900 54.108 22.834 1.00 43.23 110 ARG A O 1
ATOM 829 N N . ARG A 1 119 ? -17.144 55.668 21.224 1.00 44.69 111 ARG A N 1
ATOM 830 C CA . ARG A 1 119 ? -15.755 55.671 20.795 1.00 44.96 111 ARG A CA 1
ATOM 831 C C . ARG A 1 119 ? -14.813 55.995 21.943 1.00 45.90 111 ARG A C 1
ATOM 832 O O . ARG A 1 119 ? -13.748 55.400 22.068 1.00 46.74 111 ARG A O 1
ATOM 840 N N . TYR A 1 120 ? -15.227 56.919 22.798 1.00 46.61 112 TYR A N 1
ATOM 841 C CA . TYR A 1 120 ? -14.462 57.271 23.985 1.00 47.13 112 TYR A CA 1
ATOM 842 C C . TYR A 1 120 ? -14.241 56.081 24.920 1.00 48.60 112 TYR A C 1
ATOM 843 O O . TYR A 1 120 ? -13.134 55.871 25.411 1.00 48.70 112 TYR A O 1
ATOM 852 N N . GLU A 1 121 ? -15.301 55.321 25.175 1.00 50.75 113 GLU A N 1
ATOM 853 C CA . GLU A 1 121 ? -15.251 54.241 26.146 1.00 53.15 113 GLU A CA 1
ATOM 854 C C . GLU A 1 121 ? -14.550 52.994 25.580 1.00 52.99 113 GLU A C 1
ATOM 855 O O . GLU A 1 121 ? -13.861 52.275 26.305 1.00 51.44 113 GLU A O 1
ATOM 861 N N . GLU A 1 122 ? -14.727 52.766 24.278 1.00 52.82 114 GLU A N 1
ATOM 862 C CA . GLU A 1 122 ? -14.068 51.687 23.551 1.00 52.69 114 GLU A CA 1
ATOM 863 C C . GLU A 1 122 ? -12.555 51.919 23.449 1.00 53.49 114 GLU A C 1
ATOM 864 O O . GLU A 1 122 ? -11.765 51.040 23.797 1.00 54.86 114 GLU A O 1
ATOM 870 N N . LEU A 1 123 ? -12.156 53.094 22.964 1.00 53.22 115 LEU A N 1
ATOM 871 C CA . LEU A 1 123 ? -10.745 53.468 22.914 1.00 51.84 115 LEU A CA 1
ATOM 872 C C . LEU A 1 123 ? -10.142 53.470 24.315 1.00 52.38 115 LEU A C 1
ATOM 873 O O . LEU A 1 123 ? -9.012 53.035 24.506 1.00 53.19 115 LEU A O 1
ATOM 878 N N . LYS A 1 124 ? -10.895 53.944 25.296 1.00 52.95 116 LYS A N 1
ATOM 879 C CA . LYS A 1 124 ? -10.422 53.943 26.673 1.00 55.02 116 LYS A CA 1
ATOM 880 C C . LYS A 1 124 ? -10.056 52.521 27.122 1.00 56.74 116 LYS A C 1
ATOM 881 O O . LYS A 1 124 ? -9.083 52.331 27.856 1.00 57.44 116 LYS A O 1
ATOM 887 N N . LYS A 1 125 ? -10.827 51.529 26.662 1.00 57.88 117 LYS A N 1
ATOM 888 C CA . LYS A 1 125 ? -10.630 50.123 27.050 1.00 57.37 117 LYS A CA 1
ATOM 889 C C . LYS A 1 125 ? -9.267 49.618 26.596 1.00 57.89 117 LYS A C 1
ATOM 890 O O . LYS A 1 125 ? -8.653 48.782 27.259 1.00 58.24 117 LYS A O 1
ATOM 896 N N . LYS A 1 126 ? -8.807 50.153 25.470 1.00 58.07 118 LYS A N 1
ATOM 897 C CA . LYS A 1 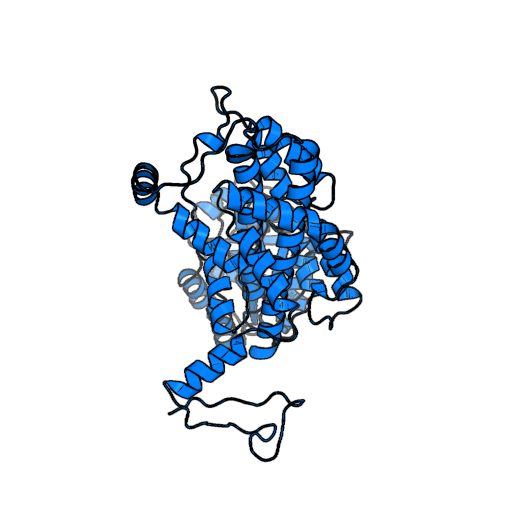126 ? -7.506 49.842 24.891 1.00 57.68 118 LYS A CA 1
ATOM 898 C C . LYS A 1 126 ? -6.385 50.803 25.348 1.00 58.35 118 LYS A C 1
ATOM 899 O O . LYS A 1 126 ? -5.272 50.742 24.830 1.00 59.52 118 LYS A O 1
ATOM 905 N N . GLY A 1 127 ? -6.677 51.681 26.311 1.00 58.21 119 GLY A N 1
ATOM 906 C CA . GLY A 1 127 ? -5.707 52.684 26.777 1.00 56.88 119 GLY A CA 1
ATOM 907 C C . GLY A 1 127 ? -5.367 53.810 25.802 1.00 56.42 119 GLY A C 1
ATOM 908 O O . GLY A 1 127 ? -4.408 54.568 26.027 1.00 56.63 119 GLY A O 1
ATOM 909 N N . ILE A 1 128 ? -6.143 53.917 24.718 1.00 54.27 120 ILE A N 1
ATOM 910 C CA . ILE A 1 128 ? -6.037 55.028 23.774 1.00 51.61 120 ILE A CA 1
ATOM 911 C C . ILE A 1 128 ? -6.877 56.218 24.247 1.00 49.94 120 ILE A C 1
ATOM 912 O O . ILE A 1 128 ? -8.011 56.051 24.699 1.00 48.64 120 ILE A O 1
ATOM 917 N N . LEU A 1 129 ? -6.307 57.416 24.119 1.00 48.34 121 LEU A N 1
ATOM 918 C CA . LEU A 1 129 ? -6.979 58.664 24.473 1.00 46.08 121 LEU A CA 1
ATOM 919 C C . LEU A 1 129 ? -7.861 59.187 23.344 1.00 45.09 121 LEU A C 1
ATOM 920 O O . LEU A 1 129 ? -7.470 59.169 22.167 1.00 44.57 121 LEU A O 1
ATOM 925 N N . PHE A 1 130 ? -9.048 59.666 23.716 1.00 42.96 122 PHE A N 1
ATOM 926 C CA . PHE A 1 130 ? -10.028 60.162 22.740 1.00 41.73 122 PHE A CA 1
ATOM 927 C C . PHE A 1 130 ? -10.434 61.609 22.999 1.00 40.78 122 PHE A C 1
ATOM 928 O O . PHE A 1 130 ? -10.740 61.989 24.132 1.00 40.88 122 PHE A O 1
ATOM 936 N N . VAL A 1 131 ? -10.439 62.404 21.938 1.00 39.30 123 VAL A N 1
ATOM 937 C CA . VAL A 1 131 ? -11.004 63.737 21.976 1.00 39.93 123 VAL A CA 1
ATOM 938 C C . VAL A 1 131 ? -12.058 63.868 20.875 1.00 41.56 123 VAL A C 1
ATOM 939 O O . VAL A 1 131 ? -11.745 63.792 19.686 1.00 43.28 123 VAL A O 1
ATOM 943 N N . GLY A 1 132 ? -13.315 64.035 21.276 1.00 41.81 124 GLY A N 1
ATOM 944 C CA . GLY A 1 132 ? -14.368 64.397 20.341 1.00 39.52 124 GLY A CA 1
ATOM 945 C C . GLY A 1 132 ? -14.491 65.901 20.433 1.00 40.90 124 GLY A C 1
ATOM 946 O O . GLY A 1 132 ? -14.802 66.443 21.510 1.00 39.86 124 GLY A O 1
ATOM 947 N N . SER A 1 133 ? -14.213 66.575 19.318 1.00 40.43 125 SER A N 1
ATOM 948 C CA . SER A 1 133 ? -14.176 68.033 19.279 1.00 40.69 125 SER A CA 1
ATOM 949 C C . SER A 1 133 ? -15.170 68.658 18.287 1.00 41.31 125 SER A C 1
ATOM 950 O O . SER A 1 133 ? -15.187 68.321 17.090 1.00 40.64 125 SER A O 1
ATOM 953 N N . GLY A 1 134 ? -15.984 69.585 18.785 1.00 39.80 126 GLY A N 1
ATOM 954 C CA . GLY A 1 134 ? -16.733 70.459 17.896 1.00 41.55 126 GLY A CA 1
ATOM 955 C C . GLY A 1 134 ? -15.792 71.419 17.180 1.00 42.38 126 GLY A C 1
ATOM 956 O O . GLY A 1 134 ? -14.807 71.882 17.760 1.00 41.94 126 GLY A O 1
ATOM 957 N N . VAL A 1 135 ? -16.072 71.691 15.911 1.00 43.84 127 VAL A N 1
ATOM 958 C CA . VAL A 1 135 ? -15.358 72.722 15.144 1.00 44.01 127 VAL A CA 1
ATOM 959 C C . VAL A 1 135 ? -16.404 73.587 14.448 1.00 45.23 127 VAL A C 1
ATOM 960 O O . VAL A 1 135 ? -17.291 73.068 13.779 1.00 46.71 127 VAL A O 1
ATOM 964 N N . SER A 1 136 ? -16.300 74.902 14.616 1.00 47.39 128 SER A N 1
ATOM 965 C CA . SER A 1 136 ? -17.208 75.843 13.972 1.00 48.45 128 SER A CA 1
ATOM 966 C C . SER A 1 136 ? -16.506 77.096 13.452 1.00 50.20 128 SER A C 1
ATOM 967 O O . SER A 1 136 ? -15.636 77.666 14.116 1.00 49.14 128 SER A O 1
ATOM 970 N N . GLY A 1 137 ? -16.924 77.522 12.259 1.00 53.47 129 GLY A N 1
ATOM 971 C CA . GLY A 1 137 ? -16.455 78.758 11.629 1.00 54.77 129 GLY A CA 1
ATOM 972 C C . GLY A 1 137 ? -16.599 78.709 10.117 1.00 56.41 129 GLY A C 1
ATOM 973 O O . GLY A 1 137 ? -16.515 79.744 9.438 1.00 58.11 129 GLY A O 1
ATOM 974 N N . GLY A 1 138 ? -16.819 77.509 9.585 1.00 55.89 130 GLY A N 1
ATOM 975 C CA . GLY A 1 138 ? -16.844 77.305 8.146 1.00 58.35 130 GLY A CA 1
ATOM 976 C C . GLY A 1 138 ? -15.439 77.314 7.570 1.00 60.20 130 GLY A C 1
ATOM 977 O O . GLY A 1 138 ? -14.447 77.315 8.319 1.00 60.04 130 GLY A O 1
ATOM 978 N N . GLU A 1 139 ? -15.362 77.316 6.236 1.00 62.04 131 GLU A N 1
ATOM 979 C CA . GLU A 1 139 ? -14.100 77.322 5.492 1.00 63.25 131 GLU A CA 1
ATOM 980 C C . GLU A 1 139 ? -13.180 78.420 6.015 1.00 64.19 131 GLU A C 1
ATOM 981 O O . GLU A 1 139 ? -12.079 78.142 6.487 1.00 64.85 131 GLU A O 1
ATOM 987 N N . GLU A 1 140 ? -13.646 79.665 5.965 1.00 63.67 132 GLU A N 1
ATOM 988 C CA . GLU A 1 140 ? -12.806 80.799 6.341 1.00 63.64 132 GLU A CA 1
ATOM 989 C C . GLU A 1 140 ? -12.548 80.891 7.849 1.00 63.08 132 GLU A C 1
ATOM 990 O O . GLU A 1 140 ? -11.546 81.463 8.279 1.00 63.28 132 GLU A O 1
ATOM 996 N N . GLY A 1 141 ? -13.449 80.330 8.649 1.00 62.41 133 GLY A N 1
ATOM 997 C CA . GLY A 1 141 ? -13.250 80.276 10.098 1.00 60.21 133 GLY A CA 1
ATOM 998 C C . GLY A 1 141 ? -12.158 79.284 10.457 1.00 59.03 133 GLY A C 1
ATOM 999 O O . GLY A 1 141 ? -11.434 79.482 11.430 1.00 57.41 133 GLY A O 1
ATOM 1000 N N . ALA A 1 142 ? -12.039 78.219 9.661 1.00 57.78 134 ALA A N 1
ATOM 1001 C CA . ALA A 1 142 ? -11.013 77.204 9.871 1.00 57.15 134 ALA A CA 1
ATOM 1002 C C . ALA A 1 142 ? -9.616 77.738 9.519 1.00 58.87 134 ALA A C 1
ATOM 1003 O O . ALA A 1 142 ? -8.629 77.376 10.174 1.00 59.10 134 ALA A O 1
ATOM 1005 N N . ARG A 1 143 ? -9.553 78.616 8.512 1.00 59.15 135 ARG A N 1
ATOM 1006 C CA . ARG A 1 143 ? -8.305 79.234 8.052 1.00 58.86 135 ARG A CA 1
ATOM 1007 C C . ARG A 1 143 ? -7.682 80.223 9.035 1.00 59.60 135 ARG A C 1
ATOM 1008 O O . ARG A 1 143 ? -6.450 80.305 9.132 1.00 60.61 135 ARG A O 1
ATOM 1016 N N . TYR A 1 144 ? -8.515 80.984 9.744 1.00 59.11 136 TYR A N 1
ATOM 1017 C CA . TYR A 1 144 ? -8.004 82.078 10.592 1.00 60.35 136 TYR A CA 1
ATOM 1018 C C . TYR A 1 144 ? -8.261 81.959 12.096 1.00 59.02 136 TYR A C 1
ATOM 1019 O O . TYR A 1 144 ? -7.532 82.549 12.899 1.00 60.50 136 TYR A O 1
ATOM 1028 N N . GLY A 1 145 ? -9.275 81.192 12.479 1.00 56.69 137 GLY A N 1
ATOM 1029 C CA . GLY A 1 145 ? -9.562 80.983 13.898 1.00 54.16 137 GLY A CA 1
ATOM 1030 C C . GLY A 1 145 ? -10.955 80.432 14.142 1.00 51.83 137 GLY A C 1
ATOM 1031 O O . GLY A 1 145 ? -11.906 81.207 14.283 1.00 50.72 137 GLY A O 1
ATOM 1032 N N . PRO A 1 146 ? -11.092 79.090 14.164 1.00 49.90 138 PRO A N 1
ATOM 1033 C CA . PRO A 1 146 ? -12.410 78.539 14.442 1.00 48.06 138 PRO A CA 1
ATOM 1034 C C . PRO A 1 146 ? -12.671 78.503 15.944 1.00 47.00 138 PRO A C 1
ATOM 1035 O O . PRO A 1 146 ? -11.770 78.780 16.748 1.00 46.16 138 PRO A O 1
ATOM 1039 N N . SER A 1 147 ? -13.916 78.213 16.305 1.00 45.76 139 SER A N 1
ATOM 1040 C CA . SER A 1 147 ? -14.257 77.870 17.660 1.00 43.89 139 SER A CA 1
ATOM 1041 C C . SER A 1 147 ? -13.962 76.370 17.769 1.00 42.39 139 SER A C 1
ATOM 1042 O O . SER A 1 147 ? -14.307 75.596 16.862 1.00 41.59 139 SER A O 1
ATOM 1045 N N . LEU A 1 148 ? -13.271 75.968 18.835 1.00 40.30 140 LEU A N 1
ATOM 1046 C CA . LEU A 1 148 ? -12.984 74.550 19.052 1.00 39.08 140 LEU A CA 1
ATOM 1047 C C . LEU A 1 148 ? -13.510 74.125 20.416 1.00 39.65 140 LEU A C 1
ATOM 1048 O O . LEU A 1 148 ? -13.327 74.828 21.409 1.00 38.90 140 LEU A O 1
ATOM 1053 N N . MET A 1 149 ? -14.207 72.990 20.439 1.00 38.66 141 MET A N 1
ATOM 1054 C CA . MET A 1 149 ? -14.922 72.555 21.630 1.00 39.18 141 MET A CA 1
ATOM 1055 C C . MET A 1 149 ? -14.556 71.097 21.940 1.00 39.14 141 MET A C 1
ATOM 1056 O O . MET A 1 149 ? -15.321 70.179 21.629 1.00 39.26 141 MET A O 1
ATOM 1061 N N . PRO A 1 150 ? -13.363 70.884 22.532 1.00 39.20 142 PRO A N 1
ATOM 1062 C CA . PRO A 1 150 ? -12.877 69.534 22.757 1.00 37.59 142 PRO A CA 1
ATOM 1063 C C . PRO A 1 150 ? -13.446 68.906 24.025 1.00 36.16 142 PRO A C 1
ATOM 1064 O O . PRO A 1 150 ? -13.585 69.571 25.032 1.00 36.06 142 PRO A O 1
ATOM 1068 N N . GLY A 1 151 ? -13.775 67.625 23.936 1.00 35.52 143 GLY A N 1
ATOM 1069 C CA . GLY A 1 151 ? -14.183 66.821 25.063 1.00 36.46 143 GLY A CA 1
ATOM 1070 C C . GLY A 1 151 ? -13.746 65.390 24.823 1.00 37.11 143 GLY A C 1
ATOM 1071 O O . GLY A 1 151 ? -13.415 65.015 23.693 1.00 37.40 143 GLY A O 1
ATOM 1072 N N . GLY A 1 152 ? -13.740 64.590 25.880 1.00 36.87 144 GLY A N 1
ATOM 1073 C CA . GLY A 1 152 ? -13.305 63.194 25.792 1.00 39.05 144 GLY A CA 1
ATOM 1074 C C . GLY A 1 152 ? -12.433 62.833 26.983 1.00 39.20 144 GLY A C 1
ATOM 1075 O O . GLY A 1 152 ? -12.863 62.927 28.140 1.00 37.49 144 GLY A O 1
ATOM 1076 N N . SER A 1 153 ? -11.197 62.435 26.692 1.00 40.68 145 SER A N 1
ATOM 1077 C CA . SER A 1 153 ? -10.210 62.105 27.728 1.00 41.91 145 SER A CA 1
ATOM 1078 C C . SER A 1 153 ? -9.551 63.385 28.247 1.00 41.14 145 SER A C 1
ATOM 1079 O O . SER A 1 153 ? -8.824 64.049 27.510 1.00 41.04 145 SER A O 1
ATOM 1082 N N . GLU A 1 154 ? -9.799 63.724 29.510 1.00 41.15 146 GLU A N 1
ATOM 1083 C CA . GLU A 1 154 ? -9.222 64.922 30.123 1.00 42.02 146 GLU A CA 1
ATOM 1084 C C . GLU A 1 154 ? -7.700 64.904 30.011 1.00 43.15 146 GLU A C 1
ATOM 1085 O O . GLU A 1 154 ? -7.075 65.945 29.800 1.00 44.28 146 GLU A O 1
ATOM 1091 N N . GLU A 1 155 ? -7.115 63.713 30.128 1.00 43.63 147 GLU A N 1
ATOM 1092 C CA . GLU A 1 155 ? -5.661 63.539 30.095 1.00 45.95 147 GLU A CA 1
ATOM 1093 C C . GLU A 1 155 ? -5.032 63.776 28.720 1.00 45.00 147 GLU A C 1
ATOM 1094 O O . GLU A 1 155 ? -3.807 63.771 28.595 1.00 45.61 147 GLU A O 1
ATOM 1100 N N . ALA A 1 156 ? -5.866 63.976 27.701 1.00 42.98 148 ALA A N 1
ATOM 1101 C CA . ALA A 1 156 ? -5.404 64.345 26.368 1.00 41.95 148 ALA A CA 1
ATOM 1102 C C . ALA A 1 156 ? -5.288 65.854 26.220 1.00 42.92 148 ALA A C 1
ATOM 1103 O O . ALA A 1 156 ? -4.590 66.340 25.337 1.00 44.40 148 ALA A O 1
ATOM 1105 N N . TRP A 1 157 ? -5.979 66.593 27.078 1.00 41.84 149 TRP A N 1
ATOM 1106 C CA . TRP A 1 157 ? -6.043 68.057 26.985 1.00 40.32 149 TRP A CA 1
ATOM 1107 C C . TRP A 1 157 ? -4.671 68.785 27.094 1.00 39.96 149 TRP A C 1
ATOM 1108 O O . TRP A 1 157 ? -4.364 69.628 26.250 1.00 38.99 149 TRP A O 1
ATOM 1119 N N . PRO A 1 158 ? -3.851 68.475 28.122 1.00 40.23 150 PRO A N 1
ATOM 1120 C CA . PRO A 1 158 ? -2.520 69.113 28.157 1.00 41.13 150 PRO A CA 1
ATOM 1121 C C . PRO A 1 158 ? -1.690 68.929 26.872 1.00 41.96 150 PRO A C 1
ATOM 1122 O O . PRO A 1 158 ? -0.886 69.806 26.527 1.00 42.53 150 PRO A O 1
ATOM 1126 N N . HIS A 1 159 ? -1.924 67.831 26.154 1.00 42.84 151 HIS A N 1
ATOM 1127 C CA . HIS A 1 159 ? -1.256 67.564 24.871 1.00 44.75 151 HIS A CA 1
ATOM 1128 C C . HIS A 1 159 ? -1.816 68.288 23.635 1.00 45.82 151 HIS A C 1
ATOM 1129 O O . HIS A 1 159 ? -1.080 68.516 22.667 1.00 47.71 151 HIS A O 1
ATOM 1136 N N . ILE A 1 160 ? -3.098 68.645 23.640 1.00 46.03 152 ILE A N 1
ATOM 1137 C CA . ILE A 1 160 ? -3.671 69.343 22.478 1.00 45.04 152 ILE A CA 1
ATOM 1138 C C . ILE A 1 160 ? -3.923 70.830 22.733 1.00 44.48 152 ILE A C 1
ATOM 1139 O O . ILE A 1 160 ? -4.143 71.596 21.809 1.00 43.32 152 ILE A O 1
ATOM 1144 N N . LYS A 1 161 ? -3.876 71.217 24.000 1.00 44.78 153 LYS A N 1
ATOM 1145 C CA . LYS A 1 161 ? -4.115 72.586 24.464 1.00 45.90 153 LYS A CA 1
ATOM 1146 C C . LYS A 1 161 ? -3.447 73.681 23.615 1.00 46.17 153 LYS A C 1
ATOM 1147 O O . LYS A 1 161 ? -4.103 74.636 23.181 1.00 45.15 153 LYS A O 1
ATOM 1153 N N . ASN A 1 162 ? -2.143 73.553 23.396 1.00 45.90 154 ASN A N 1
ATOM 1154 C CA . ASN A 1 162 ? -1.392 74.614 22.739 1.00 46.13 154 ASN A CA 1
ATOM 1155 C C . ASN A 1 162 ? -1.723 74.696 21.250 1.00 45.14 154 ASN A C 1
ATOM 1156 O O . ASN A 1 162 ? -1.866 75.786 20.703 1.00 44.76 154 ASN A O 1
ATOM 1161 N N . ILE A 1 163 ? -1.858 73.546 20.602 1.00 44.40 155 ILE A N 1
ATOM 1162 C CA . ILE A 1 163 ? -2.281 73.515 19.210 1.00 44.56 155 ILE A CA 1
ATOM 1163 C C . ILE A 1 163 ? -3.660 74.154 19.062 1.00 45.01 155 ILE A C 1
ATOM 1164 O O . ILE A 1 163 ? -3.875 74.993 18.180 1.00 45.64 155 ILE A O 1
ATOM 1169 N N . PHE A 1 164 ? -4.578 73.777 19.949 1.00 43.81 156 PHE A N 1
ATOM 1170 C CA . PHE A 1 164 ? -5.983 74.139 19.802 1.00 43.57 156 PHE A CA 1
ATOM 1171 C C . PHE A 1 164 ? -6.208 75.619 20.090 1.00 44.27 156 PHE A C 1
ATOM 1172 O O . PHE A 1 164 ? -6.775 76.334 19.265 1.00 45.25 156 PHE A O 1
ATOM 1180 N N . GLN A 1 165 ? -5.731 76.076 21.241 1.00 44.42 157 GLN A N 1
ATOM 1181 C CA . GLN A 1 165 ? -5.872 77.464 21.634 1.00 46.28 157 GLN A CA 1
ATOM 1182 C C . GLN A 1 165 ? -5.098 78.439 20.745 1.00 47.49 157 GLN A C 1
ATOM 1183 O O . GLN A 1 165 ? -5.571 79.553 20.503 1.00 49.43 157 GLN A O 1
ATOM 1189 N N . SER A 1 166 ? -3.926 78.033 20.253 1.00 48.36 158 SER A N 1
ATOM 1190 C CA . SER A 1 166 ? -3.173 78.863 19.297 1.00 48.53 158 SER A CA 1
ATOM 1191 C C . SER A 1 166 ? -3.959 79.093 18.009 1.00 48.87 158 SER A C 1
ATOM 1192 O O . SER A 1 166 ? -4.052 80.230 17.532 1.00 48.93 158 SER A O 1
ATOM 1195 N N . ILE A 1 167 ? -4.520 78.023 17.445 1.00 48.29 159 ILE A N 1
ATOM 1196 C CA . ILE A 1 167 ? -5.219 78.141 16.155 1.00 48.82 159 ILE A CA 1
ATOM 1197 C C . ILE A 1 167 ? -6.651 78.706 16.244 1.00 48.88 159 ILE A C 1
ATOM 1198 O O . ILE A 1 167 ? -7.203 79.168 15.246 1.00 48.65 159 ILE A O 1
ATOM 1203 N N . SER A 1 168 ? -7.231 78.681 17.442 1.00 48.59 160 SER A N 1
ATOM 1204 C CA . SER A 1 168 ? -8.621 79.070 17.636 1.00 47.74 160 SER A CA 1
ATOM 1205 C C . SER A 1 168 ? -8.779 80.582 17.525 1.00 48.21 160 SER A C 1
ATOM 1206 O O . SER A 1 168 ? -7.810 81.330 17.677 1.00 48.43 160 SER A O 1
ATOM 1209 N N . ALA A 1 169 ? -10.000 81.027 17.241 1.00 48.58 161 ALA A N 1
ATOM 1210 C CA . ALA A 1 169 ? -10.309 82.446 17.234 1.00 48.79 161 ALA A CA 1
ATOM 1211 C C . ALA A 1 169 ? -10.075 83.010 18.619 1.00 49.75 161 ALA A C 1
ATOM 1212 O O . ALA A 1 169 ? -10.123 82.277 19.612 1.00 49.13 161 ALA A O 1
ATOM 1214 N N . LYS A 1 170 ? -9.808 84.311 18.675 1.00 51.05 162 LYS A N 1
ATOM 1215 C CA . LYS A 1 170 ? -9.614 85.012 19.934 1.00 52.43 162 LYS A CA 1
ATOM 1216 C C . LYS A 1 170 ? -10.763 85.971 20.128 1.00 53.63 162 LYS A C 1
ATOM 1217 O O . LYS A 1 170 ? -11.258 86.560 19.167 1.00 54.67 162 LYS A O 1
ATOM 1223 N N . SER A 1 171 ? -11.197 86.097 21.374 1.00 55.14 163 SER A N 1
ATOM 1224 C CA . SER A 1 171 ? -12.144 87.118 21.775 1.00 57.48 163 SER A CA 1
ATOM 1225 C C . SER A 1 171 ? -11.534 87.846 22.960 1.00 58.48 163 SER A C 1
ATOM 1226 O O . SER A 1 171 ? -11.431 87.281 24.055 1.00 58.08 163 SER A O 1
ATOM 1229 N N . ASP A 1 172 ? -11.120 89.095 22.719 1.00 59.49 164 ASP A N 1
ATOM 1230 C CA . ASP A 1 172 ? -10.468 89.939 23.725 1.00 58.89 164 ASP A CA 1
ATOM 1231 C C . ASP A 1 172 ? -9.265 89.226 24.349 1.00 57.36 164 ASP A C 1
ATOM 1232 O O . ASP A 1 172 ? -9.178 89.095 25.577 1.00 58.30 164 ASP A O 1
ATOM 1237 N N . GLY A 1 173 ? -8.357 88.753 23.500 0.50 55.41 165 GLY A N 1
ATOM 1238 C CA . GLY A 1 173 ? -7.148 88.074 23.963 0.50 54.38 165 GLY A CA 1
ATOM 1239 C C . GLY A 1 173 ? -7.339 86.610 24.317 0.50 53.83 165 GLY A C 1
ATOM 1240 O O . GLY A 1 173 ? -6.407 85.820 24.194 0.50 52.87 165 GLY A O 1
ATOM 1241 N N . GLU A 1 174 ? -8.550 86.255 24.752 1.00 54.82 166 GLU A N 1
ATOM 1242 C CA . GLU A 1 174 ? -8.895 84.889 25.186 1.00 54.54 166 GLU A CA 1
ATOM 1243 C C . GLU A 1 174 ? -9.206 83.944 24.025 1.00 51.99 166 GLU A C 1
ATOM 1244 O O . GLU A 1 174 ? -10.007 84.277 23.155 1.00 52.43 166 GLU A O 1
ATOM 1250 N N . PRO A 1 175 ? -8.572 82.753 24.008 1.00 50.07 167 PRO A N 1
ATOM 1251 C CA . PRO A 1 175 ? -8.900 81.783 22.958 1.00 47.82 167 PRO A CA 1
ATOM 1252 C C . PRO A 1 175 ? -10.307 81.176 23.120 1.00 45.98 167 PRO A C 1
ATOM 1253 O O . PRO A 1 175 ? -10.767 80.908 24.240 1.00 44.34 167 PRO A O 1
ATOM 1257 N N . CYS A 1 176 ? -10.979 80.996 21.988 1.00 44.71 168 CYS A N 1
ATOM 1258 C CA . CYS A 1 176 ? -12.311 80.396 21.914 1.00 44.16 168 CYS A CA 1
ATOM 1259 C C . CYS A 1 176 ? -12.204 78.875 21.880 1.00 44.59 168 CYS A C 1
ATOM 1260 O O . CYS A 1 176 ? -12.547 78.218 20.885 1.00 44.47 168 CYS A O 1
ATOM 1263 N N . CYS A 1 177 ? -11.692 78.338 22.987 1.00 43.79 169 CYS A N 1
ATOM 1264 C CA . CYS A 1 177 ? -11.401 76.919 23.133 1.00 43.22 169 CYS A CA 1
ATOM 1265 C C . CYS A 1 177 ? -10.956 76.653 24.564 1.00 43.85 169 CYS A C 1
ATOM 1266 O O . CYS A 1 177 ? -9.908 77.146 25.000 1.00 45.46 169 CYS A O 1
ATOM 1269 N N . GLU A 1 178 ? -11.787 75.919 25.298 1.00 42.86 170 GLU A N 1
ATOM 1270 C CA . GLU A 1 178 ? -11.433 75.380 26.602 1.00 43.09 170 GLU A CA 1
ATOM 1271 C C . GLU A 1 178 ? -11.846 73.910 26.617 1.00 42.47 170 GLU A C 1
ATOM 1272 O O . GLU A 1 178 ? -12.631 73.471 25.781 1.00 40.43 170 GLU A O 1
ATOM 1278 N N . TRP A 1 179 ? -11.306 73.138 27.547 1.00 41.47 171 TRP A N 1
ATOM 1279 C CA . TRP A 1 179 ? -11.748 71.760 27.683 1.00 40.62 171 TRP A CA 1
ATOM 1280 C C . TRP A 1 179 ? -13.231 71.760 28.076 1.00 40.01 171 TRP A C 1
ATOM 1281 O O . TRP A 1 179 ? -13.591 72.290 29.124 1.00 40.29 171 TRP A O 1
ATOM 1292 N N . VAL A 1 180 ? -14.083 71.198 27.214 1.00 40.13 172 VAL A N 1
ATOM 1293 C CA . VAL A 1 180 ? -15.531 71.188 27.445 1.00 38.03 172 VAL A CA 1
ATOM 1294 C C . VAL A 1 180 ? -15.910 70.237 28.582 1.00 38.22 172 VAL A C 1
ATOM 1295 O O . VAL A 1 180 ? -16.581 70.635 29.530 1.00 38.97 172 VAL A O 1
ATOM 1299 N N . GLY A 1 181 ? -15.461 68.990 28.490 1.00 37.19 173 GLY A N 1
ATOM 1300 C CA . GLY A 1 181 ? -15.777 67.979 29.489 1.00 36.22 173 GLY A CA 1
ATOM 1301 C C . GLY A 1 181 ? -15.616 66.578 28.930 1.00 37.29 173 GLY A C 1
ATOM 1302 O O . GLY A 1 181 ? -15.141 66.414 27.798 1.00 37.49 173 GLY A O 1
ATOM 1303 N N . PRO A 1 182 ? -16.036 65.558 29.704 1.00 36.28 174 PRO A N 1
ATOM 1304 C CA . PRO A 1 182 ? -15.750 64.155 29.402 1.00 37.18 174 PRO A CA 1
ATOM 1305 C C . PRO A 1 182 ? -16.546 63.563 28.245 1.00 37.81 174 PRO A C 1
ATOM 1306 O O . PRO A 1 182 ? -17.551 64.134 27.819 1.00 39.60 174 PRO A O 1
ATOM 1310 N N . ALA A 1 183 ? -16.075 62.425 27.741 1.00 37.13 175 ALA A N 1
ATOM 1311 C CA . ALA A 1 183 ? -16.808 61.620 26.772 1.00 37.79 175 ALA A CA 1
ATOM 1312 C C . ALA A 1 183 ? -17.261 62.424 25.539 1.00 37.84 175 ALA A C 1
ATOM 1313 O O . ALA A 1 183 ? -16.433 63.030 24.860 1.00 36.59 175 ALA A O 1
ATOM 1315 N N . GLY A 1 184 ? -18.568 62.430 25.259 1.00 37.01 176 GLY A N 1
ATOM 1316 C CA . GLY A 1 184 ? -19.104 63.091 24.069 1.00 34.54 176 GLY A CA 1
ATOM 1317 C C . GLY A 1 184 ? -19.465 64.555 24.257 1.00 34.01 176 GLY A C 1
ATOM 1318 O O . GLY A 1 184 ? -20.058 65.135 23.365 1.00 33.74 176 GLY A O 1
ATOM 1319 N N . ALA A 1 185 ? -19.066 65.149 25.387 1.00 33.02 177 ALA A N 1
ATOM 1320 C CA . ALA A 1 185 ? -19.409 66.541 25.754 1.00 33.63 177 ALA A CA 1
ATOM 1321 C C . ALA A 1 185 ? -19.046 67.653 24.745 1.00 34.82 177 ALA A C 1
ATOM 1322 O O . ALA A 1 185 ? -19.790 68.634 24.597 1.00 36.80 177 ALA A O 1
ATOM 1324 N N . GLY A 1 186 ? -17.914 67.518 24.059 1.00 34.48 178 GLY A N 1
ATOM 1325 C CA . GLY A 1 186 ? -17.507 68.512 23.076 1.00 33.94 178 GLY A CA 1
ATOM 1326 C C . GLY A 1 186 ? -18.435 68.531 21.881 1.00 33.37 178 GLY A C 1
ATOM 1327 O O . GLY A 1 186 ? -18.849 69.592 21.396 1.00 33.18 178 GLY A O 1
ATOM 1328 N N . HIS A 1 187 ? -18.756 67.338 21.403 1.00 34.53 179 HIS A N 1
ATOM 1329 C CA . HIS A 1 187 ? -19.734 67.167 20.335 1.00 36.46 179 HIS A CA 1
ATOM 1330 C C . HIS A 1 187 ? -21.171 67.522 20.747 1.00 35.96 179 HIS A C 1
ATOM 1331 O O . HIS A 1 187 ? -21.953 68.011 19.927 1.00 35.81 179 HIS A O 1
ATOM 1338 N N . TYR A 1 188 ? -21.503 67.269 22.011 1.00 35.78 180 TYR A N 1
ATOM 1339 C CA . TYR A 1 188 ? -22.786 67.656 22.574 1.00 35.58 180 TYR A CA 1
ATOM 1340 C C . TYR A 1 188 ? -22.976 69.187 22.488 1.00 36.69 180 TYR A C 1
ATOM 1341 O O . TYR A 1 188 ? -23.930 69.683 21.875 1.00 36.26 180 TYR A O 1
ATOM 1350 N N . VAL A 1 189 ? -22.046 69.912 23.109 1.00 37.52 181 VAL A N 1
ATOM 1351 C CA . VAL A 1 189 ? -21.980 71.372 23.072 1.00 36.66 181 VAL A CA 1
ATOM 1352 C C . VAL A 1 189 ? -21.962 71.907 21.627 1.00 35.97 181 VAL A C 1
ATOM 1353 O O . VAL A 1 189 ? -22.603 72.917 21.336 1.00 37.89 181 VAL A O 1
ATOM 1357 N N . LYS A 1 190 ? -21.257 71.237 20.719 1.00 34.54 182 LYS A N 1
ATOM 1358 C CA . LYS A 1 190 ? -21.301 71.635 19.301 1.00 34.72 182 LYS A CA 1
ATOM 1359 C C . LYS A 1 190 ? -22.702 71.461 18.693 1.00 35.74 182 LYS A C 1
ATOM 1360 O O . LYS A 1 190 ? -23.153 72.297 17.914 1.00 35.99 182 LYS A O 1
ATOM 1366 N N . MET A 1 191 ? -23.361 70.353 19.038 1.00 35.12 183 MET A N 1
ATOM 1367 C CA . MET A 1 191 ? -24.749 70.098 18.659 1.00 34.02 183 MET A CA 1
ATOM 1368 C C . MET A 1 191 ? -25.675 71.243 19.071 1.00 33.28 183 MET A C 1
ATOM 1369 O O . MET A 1 191 ? -26.413 71.765 18.255 1.00 33.45 183 MET A O 1
ATOM 1374 N N . VAL A 1 192 ? -25.620 71.625 20.343 1.00 34.09 184 VAL A N 1
ATOM 1375 C CA . VAL A 1 192 ? -26.476 72.660 20.897 1.00 33.95 184 VAL A CA 1
ATOM 1376 C C . VAL A 1 192 ? -26.204 74.001 20.222 1.00 36.17 184 VAL A C 1
ATOM 1377 O O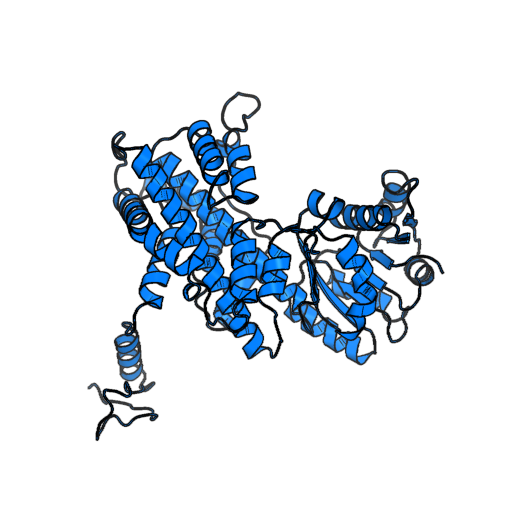 . VAL A 1 192 ? -27.130 74.772 19.960 1.00 37.50 184 VAL A O 1
ATOM 1381 N N . HIS A 1 193 ? -24.933 74.279 19.940 1.00 37.07 185 HIS A N 1
ATOM 1382 C CA . HIS A 1 193 ? -24.553 75.477 19.189 1.00 38.53 185 HIS A CA 1
ATOM 1383 C C . HIS A 1 193 ? -25.297 75.519 17.849 1.00 37.76 185 HIS A C 1
ATOM 1384 O O . HIS A 1 193 ? -25.748 76.578 17.403 1.00 38.70 185 HIS A O 1
ATOM 1391 N N . ASN A 1 194 ? -25.412 74.360 17.216 1.00 35.65 186 ASN A N 1
ATOM 1392 C CA . ASN A 1 194 ? -26.076 74.254 15.925 1.00 37.68 186 ASN A CA 1
ATOM 1393 C C . ASN A 1 194 ? -27.603 74.381 16.037 1.00 38.73 186 ASN A C 1
ATOM 1394 O O . ASN A 1 194 ? -28.252 74.870 15.112 1.00 38.11 186 ASN A O 1
ATOM 1399 N N . GLY A 1 195 ? -28.159 73.937 17.171 1.00 36.76 187 GLY A N 1
ATOM 1400 C CA . GLY A 1 195 ? -29.575 74.130 17.475 1.00 36.71 187 GLY A CA 1
ATOM 1401 C C . GLY A 1 195 ? -29.844 75.615 17.623 1.00 37.27 187 GLY A C 1
ATOM 1402 O O . GLY A 1 195 ? -30.758 76.164 16.985 1.00 36.44 187 GLY A O 1
ATOM 1403 N N . ILE A 1 196 ? -29.025 76.266 18.454 1.00 37.41 188 ILE A N 1
ATOM 1404 C CA . ILE A 1 196 ? -29.090 77.722 18.649 1.00 36.94 188 ILE A CA 1
ATOM 1405 C C . ILE A 1 196 ? -28.967 78.472 17.315 1.00 35.22 188 ILE A C 1
ATOM 1406 O O . ILE A 1 196 ? -29.725 79.397 17.029 1.00 34.57 188 ILE A O 1
ATOM 1411 N N . GLU A 1 197 ? -28.027 78.035 16.498 1.00 34.26 189 GLU A N 1
ATOM 1412 C CA . GLU A 1 197 ? -27.865 78.561 15.156 1.00 34.82 189 GLU A CA 1
ATOM 1413 C C . GLU A 1 197 ? -29.185 78.550 14.397 1.00 34.08 189 GLU A C 1
ATOM 1414 O O . GLU A 1 197 ? -29.615 79.592 13.915 1.00 36.54 189 GLU A O 1
ATOM 1420 N N . TYR A 1 198 ? -29.824 77.389 14.286 1.00 34.01 190 TYR A N 1
ATOM 1421 C CA . TYR A 1 198 ? -31.142 77.279 13.643 1.00 34.36 190 TYR A CA 1
ATOM 1422 C C . TYR A 1 198 ? -32.118 78.311 14.167 1.00 32.91 190 TYR A C 1
ATOM 1423 O O . TYR A 1 198 ? -32.807 78.951 13.392 1.00 33.78 190 TYR A O 1
ATOM 1432 N N . GLY A 1 199 ? -32.160 78.471 15.487 1.00 33.30 191 GLY A N 1
ATOM 1433 C CA . GLY A 1 199 ? -33.009 79.462 16.119 1.00 33.08 191 GLY A CA 1
ATOM 1434 C C . GLY A 1 199 ? -32.753 80.893 15.672 1.00 32.40 191 GLY A C 1
ATOM 1435 O O . GLY A 1 199 ? -33.699 81.616 15.348 1.00 33.47 191 GLY A O 1
ATOM 1436 N N . ASP A 1 200 ? -31.484 81.310 15.659 1.00 31.96 192 ASP A N 1
ATOM 1437 C CA . ASP A 1 200 ? -31.104 82.665 15.229 1.00 31.10 192 ASP A CA 1
ATOM 1438 C C . ASP A 1 200 ? -31.440 82.924 13.743 1.00 31.75 192 ASP A C 1
ATOM 1439 O O . ASP A 1 200 ? -31.942 83.993 13.399 1.00 31.81 192 ASP A O 1
ATOM 1444 N N . MET A 1 201 ? -31.197 81.950 12.871 1.00 31.22 193 MET A N 1
ATOM 1445 C CA . MET A 1 201 ? -31.581 82.091 11.453 1.00 32.54 193 MET A CA 1
ATOM 1446 C C . MET A 1 201 ? -33.094 82.195 11.251 1.00 34.39 193 MET A C 1
ATOM 1447 O O . MET A 1 201 ? -33.566 82.934 10.370 1.00 35.85 193 MET A O 1
ATOM 1452 N N . GLN A 1 202 ? -33.862 81.448 12.051 1.00 34.59 194 GLN A N 1
ATOM 1453 C CA . GLN A 1 202 ? -35.321 81.513 11.931 1.00 33.85 194 GLN A CA 1
ATOM 1454 C C . GLN A 1 202 ? -35.846 82.859 12.434 1.00 31.65 194 GLN A C 1
ATOM 1455 O O . GLN A 1 202 ? -36.701 83.462 11.796 1.00 33.83 194 GLN A O 1
ATOM 1461 N N . LEU A 1 203 ? -35.324 83.320 13.563 1.00 29.99 195 LEU A N 1
ATOM 1462 C CA . LEU A 1 203 ? -35.711 84.604 14.130 1.00 30.82 195 LEU A CA 1
ATOM 1463 C C . LEU A 1 203 ? -35.411 85.750 13.168 1.00 31.68 195 LEU A C 1
ATOM 1464 O O . LEU A 1 203 ? -36.255 86.617 12.935 1.00 32.95 195 LEU A O 1
ATOM 1469 N N . ILE A 1 204 ? -34.208 85.761 12.616 1.00 32.03 196 ILE A N 1
ATOM 1470 C CA . ILE A 1 204 ? -33.873 86.727 11.578 1.00 32.94 196 ILE A CA 1
ATOM 1471 C C . ILE A 1 204 ? -34.843 86.657 10.386 1.00 33.30 196 ILE A C 1
ATOM 1472 O O . ILE A 1 204 ? -35.324 87.692 9.919 1.00 34.40 196 ILE A O 1
ATOM 1477 N N . CYS A 1 205 ? -35.143 85.454 9.904 1.00 32.56 197 CYS A N 1
ATOM 1478 C CA . CYS A 1 205 ? -36.049 85.288 8.745 1.00 33.42 197 CYS A CA 1
ATOM 1479 C C . CYS A 1 205 ? -37.458 85.797 8.994 1.00 33.00 197 CYS A C 1
ATOM 1480 O O . CYS A 1 205 ? -38.130 86.213 8.056 1.00 34.42 197 CYS A O 1
ATOM 1483 N N . GLU A 1 206 ? -37.905 85.712 10.244 1.00 32.89 198 GLU A N 1
ATOM 1484 C CA . GLU A 1 206 ? -39.226 86.212 10.654 1.00 35.25 198 GLU A CA 1
ATOM 1485 C C . GLU A 1 206 ? -39.288 87.746 10.640 1.00 33.88 198 GLU A C 1
ATOM 1486 O O . GLU A 1 206 ? -40.260 88.321 10.151 1.00 35.88 198 GLU A O 1
ATOM 1492 N N . ALA A 1 207 ? -38.251 88.397 11.164 1.00 32.31 199 ALA A N 1
ATOM 1493 C CA . ALA A 1 207 ? -38.078 89.848 11.020 1.00 33.54 199 ALA A CA 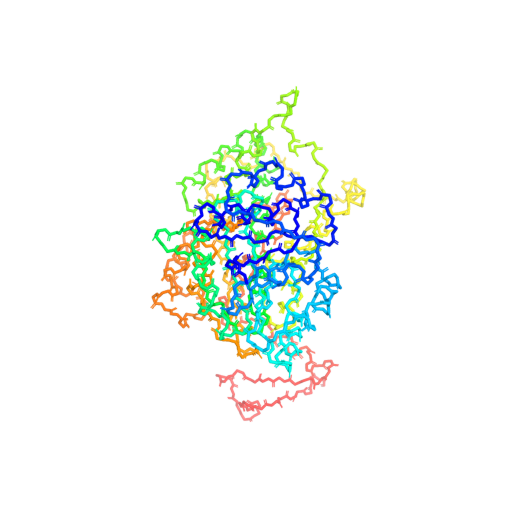1
ATOM 1494 C C . ALA A 1 207 ? -38.140 90.278 9.537 1.00 33.96 199 ALA A C 1
ATOM 1495 O O . ALA A 1 207 ? -38.890 91.194 9.168 1.00 33.55 199 ALA A O 1
ATOM 1497 N N . TYR A 1 208 ? -37.363 89.600 8.694 1.00 34.35 200 TYR A N 1
ATOM 1498 C CA . TYR A 1 208 ? -37.365 89.860 7.258 1.00 34.88 200 TYR A CA 1
ATOM 1499 C C . TYR A 1 208 ? -38.790 89.730 6.695 1.00 35.47 200 TYR A C 1
ATOM 1500 O O . TYR A 1 208 ? -39.294 90.659 6.071 1.00 35.71 200 TYR A O 1
ATOM 1509 N N . ASP A 1 209 ? -39.440 88.597 6.974 1.00 35.82 201 ASP A N 1
ATOM 1510 C CA . ASP A 1 209 ? -40.795 88.271 6.499 1.00 35.58 201 ASP A CA 1
ATOM 1511 C C . ASP A 1 209 ? -41.852 89.327 6.894 1.00 34.52 201 ASP A C 1
ATOM 1512 O O . ASP A 1 209 ? -42.667 89.750 6.071 1.00 34.06 201 ASP A O 1
ATOM 1517 N N . ILE A 1 210 ? -41.823 89.745 8.152 1.00 35.59 202 ILE A N 1
ATOM 1518 C CA . ILE A 1 210 ? -42.721 90.770 8.666 1.00 37.41 202 ILE A CA 1
ATOM 1519 C C . ILE A 1 210 ? -42.509 92.122 7.990 1.00 38.67 202 ILE A C 1
ATOM 1520 O O . ILE A 1 210 ? -43.478 92.806 7.662 1.00 40.28 202 ILE A O 1
ATOM 1525 N N . MET A 1 211 ? -41.249 92.510 7.785 1.00 38.61 203 MET A N 1
ATOM 1526 C CA . MET A 1 211 ? -40.938 93.755 7.069 1.00 39.15 203 MET A CA 1
ATOM 1527 C C . MET A 1 211 ? -41.333 93.675 5.603 1.00 38.75 203 MET A C 1
ATOM 1528 O O . MET A 1 211 ? -41.845 94.648 5.049 1.00 39.60 203 MET A O 1
ATOM 1533 N N . LYS A 1 212 ? -41.109 92.519 4.987 1.00 37.39 204 LYS A N 1
ATOM 1534 C CA . LYS A 1 212 ? -41.423 92.311 3.571 1.00 39.15 204 LYS A CA 1
ATOM 1535 C C . LYS A 1 212 ? -42.931 92.234 3.297 1.00 40.35 204 LYS A C 1
ATOM 1536 O O . LYS A 1 212 ? -43.463 93.036 2.530 1.00 41.46 204 LYS A O 1
ATOM 1542 N N . ARG A 1 213 ? -43.616 91.282 3.935 1.00 41.26 205 ARG A N 1
ATOM 1543 C CA . ARG A 1 213 ? -45.031 91.013 3.642 1.00 39.45 205 ARG A CA 1
ATOM 1544 C C . ARG A 1 213 ? -45.996 91.850 4.457 1.00 40.17 205 ARG A C 1
ATOM 1545 O O . ARG A 1 213 ? -47.110 92.107 4.015 1.00 41.58 205 ARG A O 1
ATOM 1553 N N . LEU A 1 214 ? -45.598 92.256 5.652 1.00 39.31 206 LEU A N 1
ATOM 1554 C CA . LEU A 1 214 ? -46.471 93.111 6.433 1.00 40.56 206 LEU A CA 1
ATOM 1555 C C . LEU A 1 214 ? -46.131 94.600 6.210 1.00 40.93 206 LEU A C 1
ATOM 1556 O O . LEU A 1 214 ? -47.020 95.418 5.952 1.00 41.44 206 LEU A O 1
ATOM 1561 N N . GLY A 1 215 ? -44.852 94.947 6.304 1.00 39.45 207 GLY A N 1
ATOM 1562 C CA . GLY A 1 215 ? -44.424 96.326 6.097 1.00 40.81 207 GLY A CA 1
ATOM 1563 C C . GLY A 1 215 ? -44.379 96.742 4.638 1.00 40.79 207 GLY A C 1
ATOM 1564 O O . GLY A 1 215 ? -44.557 97.909 4.320 1.00 40.54 207 GLY A O 1
ATOM 1565 N N . GLY A 1 216 ? -44.146 95.788 3.744 1.00 41.00 208 GLY A N 1
ATOM 1566 C CA . GLY A 1 216 ? -43.977 96.099 2.320 1.00 40.11 208 GLY A CA 1
ATOM 1567 C C . GLY A 1 216 ? -42.658 96.778 1.982 1.00 40.04 208 GLY A C 1
ATOM 1568 O O . GLY A 1 216 ? -42.556 97.466 0.965 1.00 41.04 208 GLY A O 1
ATOM 1569 N N . PHE A 1 217 ? -41.653 96.586 2.838 1.00 39.29 209 PHE A N 1
ATOM 1570 C CA . PHE A 1 217 ? -40.299 97.094 2.617 1.00 38.77 209 PHE A CA 1
ATOM 1571 C C . PHE A 1 217 ? -39.666 96.379 1.434 1.00 40.82 209 PHE A C 1
ATOM 1572 O O . PHE A 1 217 ? -39.936 95.196 1.177 1.00 41.15 209 PHE A O 1
ATOM 1580 N N . THR A 1 218 ? -38.807 97.106 0.725 1.00 41.81 210 THR A N 1
ATOM 1581 C CA . THR A 1 218 ? -37.958 96.527 -0.302 1.00 41.53 210 THR A CA 1
ATOM 1582 C C . THR A 1 218 ? -36.818 95.829 0.428 1.00 41.50 210 THR A C 1
ATOM 1583 O O . THR A 1 218 ? -36.576 96.087 1.611 1.00 42.44 210 THR A O 1
ATOM 1587 N N . ASP A 1 219 ? -36.108 94.951 -0.269 1.00 40.77 211 ASP A N 1
ATOM 1588 C CA . ASP A 1 219 ? -34.972 94.286 0.342 1.00 41.97 211 ASP A CA 1
ATOM 1589 C C . ASP A 1 219 ? -33.883 95.257 0.783 1.00 41.99 211 ASP A C 1
ATOM 1590 O O . ASP A 1 219 ? -33.313 95.092 1.864 1.00 43.08 211 ASP A O 1
ATOM 1595 N N . LYS A 1 220 ? -33.614 96.285 -0.021 1.00 42.43 212 LYS A N 1
ATOM 1596 C CA . LYS A 1 220 ? -32.629 97.316 0.371 1.00 42.64 212 LYS A CA 1
ATOM 1597 C C . LYS A 1 220 ? -33.002 98.021 1.669 1.00 40.66 212 LYS A C 1
ATOM 1598 O O . LYS A 1 220 ? -32.138 98.276 2.495 1.00 40.91 212 LYS A O 1
ATOM 1604 N N . GLU A 1 221 ? -34.293 98.305 1.838 1.00 39.43 213 GLU A N 1
ATOM 1605 C CA . GLU A 1 221 ? -34.835 98.862 3.068 1.00 38.49 213 GLU A CA 1
ATOM 1606 C C . GLU A 1 221 ? -34.690 97.917 4.258 1.00 38.47 213 GLU A C 1
ATOM 1607 O O . GLU A 1 221 ? -34.380 98.358 5.357 1.00 38.34 213 GLU A O 1
ATOM 1613 N N . ILE A 1 222 ? -34.904 96.617 4.037 1.00 38.17 214 ILE A N 1
ATOM 1614 C CA . ILE A 1 222 ? -34.765 95.619 5.108 1.00 37.29 214 ILE A CA 1
ATOM 1615 C C . ILE A 1 222 ? -33.281 95.418 5.393 1.00 37.29 214 ILE A C 1
ATOM 1616 O O . ILE A 1 222 ? -32.867 95.317 6.561 1.00 36.37 214 ILE A O 1
ATOM 1621 N N . SER A 1 223 ? -32.477 95.379 4.325 1.00 36.42 215 SER A N 1
ATOM 1622 C CA . SER A 1 223 ? -31.019 95.386 4.482 1.00 35.61 215 SER A CA 1
ATOM 1623 C C . SER A 1 223 ? -30.507 96.527 5.362 1.00 35.60 215 SER A C 1
ATOM 1624 O O . SER A 1 223 ? -29.663 96.281 6.230 1.00 36.80 215 SER A O 1
ATOM 1627 N N . ASP A 1 224 ? -31.017 97.751 5.148 1.00 34.09 216 ASP A N 1
ATOM 1628 C CA . ASP A 1 224 ? -30.620 98.936 5.934 1.00 34.87 216 ASP A CA 1
ATOM 1629 C C . ASP A 1 224 ? -31.053 98.824 7.395 1.00 35.88 216 ASP A C 1
ATOM 1630 O O . ASP A 1 224 ? -30.381 99.341 8.285 1.00 36.20 216 ASP A O 1
ATOM 1635 N N . VAL A 1 225 ? -32.201 98.187 7.634 1.00 35.30 217 VAL A N 1
ATOM 1636 C CA . VAL A 1 225 ? -32.692 97.928 8.996 1.00 35.29 217 VAL A CA 1
ATOM 1637 C C . VAL A 1 225 ? -31.743 96.979 9.726 1.00 35.28 217 VAL A C 1
ATOM 1638 O O . VAL A 1 225 ? -31.398 97.212 10.883 1.00 36.02 217 VAL A O 1
ATOM 1642 N N . PHE A 1 226 ? -31.309 95.920 9.042 1.00 35.38 218 PHE A N 1
ATOM 1643 C CA . PHE A 1 226 ? -30.303 95.007 9.603 1.00 35.50 218 PHE A CA 1
ATOM 1644 C C . PHE A 1 226 ? -28.955 95.698 9.785 1.00 36.01 218 PHE A C 1
ATOM 1645 O O . PHE A 1 226 ? -28.262 95.467 10.802 1.00 36.59 218 PHE A O 1
ATOM 1653 N N . ALA A 1 227 ? -28.600 96.560 8.826 1.00 35.32 219 ALA A N 1
ATOM 1654 C CA . ALA A 1 227 ? -27.442 97.456 8.980 1.00 36.39 219 ALA A CA 1
ATOM 1655 C C . ALA A 1 227 ? -27.521 98.226 10.287 1.00 35.41 219 ALA A C 1
ATOM 1656 O O . ALA A 1 227 ? -26.571 98.233 11.056 1.00 36.29 219 ALA A O 1
ATOM 1658 N N . LYS A 1 228 ? -28.673 98.847 10.529 1.00 35.00 220 LYS A N 1
ATOM 1659 C CA . LYS A 1 228 ? -28.938 99.630 11.731 1.00 36.88 220 LYS A CA 1
ATOM 1660 C C . LYS A 1 228 ? -28.924 98.764 12.989 1.00 38.57 220 LYS A C 1
ATOM 1661 O O . LYS A 1 228 ? -28.308 99.134 13.991 1.00 39.35 220 LYS A O 1
ATOM 1667 N N . TRP A 1 229 ? -29.625 97.629 12.950 1.00 37.72 221 TRP A N 1
ATOM 1668 C CA . TRP A 1 229 ? -29.677 96.730 14.113 1.00 38.07 221 TRP A CA 1
ATOM 1669 C C . TRP A 1 229 ? -28.319 96.138 14.472 1.00 38.85 221 TRP A C 1
ATOM 1670 O O . TRP A 1 229 ? -28.025 95.948 15.648 1.00 38.40 221 TRP A O 1
ATOM 1681 N N . ASN A 1 230 ? -27.498 95.850 13.467 1.00 38.64 222 ASN A N 1
ATOM 1682 C CA . ASN A 1 230 ? -26.147 95.368 13.710 1.00 40.81 222 ASN A CA 1
ATOM 1683 C C . ASN A 1 230 ? -25.267 96.383 14.436 1.00 41.38 222 ASN A C 1
ATOM 1684 O O . ASN A 1 230 ? -24.285 96.027 15.083 1.00 42.65 222 ASN A O 1
ATOM 1689 N N . ASN A 1 231 ? -25.643 97.651 14.334 1.00 41.01 223 ASN A N 1
ATOM 1690 C CA . ASN A 1 231 ? -24.957 98.734 15.016 1.00 39.86 223 ASN A CA 1
ATOM 1691 C C . ASN A 1 231 ? -25.378 98.846 16.479 1.00 39.42 223 ASN A C 1
ATOM 1692 O O . ASN A 1 231 ? -24.877 99.688 17.226 1.00 39.73 223 ASN A O 1
ATOM 1697 N N . GLY A 1 232 ? -26.311 97.997 16.892 1.00 39.44 224 GLY A N 1
ATOM 1698 C CA . GLY A 1 232 ? -26.760 98.005 18.269 1.00 38.37 224 GLY A CA 1
ATOM 1699 C C . GLY A 1 232 ? -26.695 96.659 18.961 1.00 39.56 224 GLY A C 1
ATOM 1700 O O . GLY A 1 232 ? -25.736 95.900 18.833 1.00 40.23 224 GLY A O 1
ATOM 1701 N N . VAL A 1 233 ? -27.765 96.371 19.679 1.00 40.50 225 VAL A N 1
ATOM 1702 C CA . VAL A 1 233 ? -27.842 95.291 20.647 1.00 39.62 225 VAL A CA 1
ATOM 1703 C C . VAL A 1 233 ? -27.772 93.901 19.953 1.00 39.48 225 VAL A C 1
ATOM 1704 O O . VAL A 1 233 ? -27.267 92.928 20.515 1.00 37.68 225 VAL A O 1
ATOM 1708 N N . LEU A 1 234 ? -28.207 93.857 18.693 1.00 39.43 226 LEU A N 1
ATOM 1709 C CA . LEU A 1 234 ? -28.230 92.633 17.881 1.00 37.70 226 LEU A CA 1
ATOM 1710 C C . LEU A 1 234 ? -26.952 92.356 17.096 1.00 37.98 226 LEU A C 1
ATOM 1711 O O . LEU A 1 234 ? -26.862 91.349 16.382 1.00 38.27 226 LEU A O 1
ATOM 1716 N N . ASP A 1 235 ? -25.979 93.257 17.215 1.00 37.84 227 ASP A N 1
ATOM 1717 C CA . ASP A 1 235 ? -24.625 93.070 16.663 1.00 36.81 227 ASP A CA 1
ATOM 1718 C C . ASP A 1 235 ? -24.219 91.586 16.628 1.00 35.47 227 ASP A C 1
ATOM 1719 O O . ASP A 1 235 ? -24.060 90.962 17.683 1.00 35.83 227 ASP A O 1
ATOM 1724 N N . SER A 1 236 ? -24.085 91.019 15.426 1.00 34.63 228 SER A N 1
ATOM 1725 C CA . SER A 1 236 ? -23.779 89.586 15.268 1.00 34.52 228 SER A CA 1
ATOM 1726 C C . SER A 1 236 ? -23.458 89.218 13.829 1.00 35.20 228 SER A C 1
ATOM 1727 O O . SER A 1 236 ? -23.841 89.928 12.910 1.00 34.75 228 SER A O 1
ATOM 1730 N N . PHE A 1 237 ? -22.778 88.089 13.640 1.00 36.02 229 PHE A N 1
ATOM 1731 C CA . PHE A 1 237 ? -22.354 87.651 12.308 1.00 37.93 229 PHE A CA 1
ATOM 1732 C C . PHE A 1 237 ? -23.532 87.365 11.372 1.00 38.21 229 PHE A C 1
ATOM 1733 O O . PHE A 1 237 ? -23.493 87.733 10.196 1.00 40.18 229 PHE A O 1
ATOM 1741 N N . LEU A 1 238 ? -24.559 86.694 11.897 1.00 36.94 230 LEU A N 1
ATOM 1742 C CA . LEU A 1 238 ? -25.762 86.334 11.137 1.00 35.37 230 LEU A CA 1
ATOM 1743 C C . LEU A 1 238 ? -26.583 87.545 10.697 1.00 34.94 230 LEU A C 1
ATOM 1744 O O . LEU A 1 238 ? -27.109 87.573 9.580 1.00 34.59 230 LEU A O 1
ATOM 1749 N N . VAL A 1 239 ? -26.685 88.548 11.565 1.00 34.60 231 VAL A N 1
ATOM 1750 C CA . VAL A 1 239 ? -27.310 89.824 11.194 1.00 35.99 231 VAL A CA 1
ATOM 1751 C C . VAL A 1 239 ? -26.508 90.554 10.110 1.00 37.43 231 VAL A C 1
ATOM 1752 O O . VAL A 1 239 ? -27.092 91.219 9.264 1.00 38.97 231 VAL A O 1
ATOM 1756 N N . GLU A 1 240 ? -25.180 90.401 10.123 1.00 38.93 232 GLU A N 1
ATOM 1757 C CA . GLU A 1 240 ? -24.283 91.029 9.142 1.00 39.78 232 GLU A CA 1
ATOM 1758 C C . GLU A 1 240 ? -24.446 90.440 7.753 1.00 39.68 232 GLU A C 1
ATOM 1759 O O . GLU A 1 240 ? -24.579 91.173 6.771 1.00 38.81 232 GLU A O 1
ATOM 1765 N N . ILE A 1 241 ? -24.421 89.110 7.673 1.00 38.04 233 ILE A N 1
ATOM 1766 C CA . ILE A 1 241 ? -24.560 88.423 6.394 1.00 39.45 233 ILE A CA 1
ATOM 1767 C C . ILE A 1 241 ? -25.961 88.590 5.828 1.00 38.72 233 ILE A C 1
ATOM 1768 O O . ILE A 1 241 ? -26.133 88.614 4.613 1.00 38.12 233 ILE A O 1
ATOM 1773 N N . THR A 1 242 ? -26.951 88.735 6.715 1.00 38.83 234 THR A N 1
ATOM 1774 C CA . THR A 1 242 ? -28.342 88.961 6.308 1.00 38.67 234 THR A CA 1
ATOM 1775 C C . THR A 1 242 ? -28.469 90.343 5.694 1.00 38.55 234 THR A C 1
ATOM 1776 O O . THR A 1 242 ? -29.020 90.499 4.604 1.00 38.02 234 THR A O 1
ATOM 1780 N N . ARG A 1 243 ? -27.957 91.343 6.409 1.00 40.08 235 ARG A N 1
ATOM 1781 C CA . ARG A 1 243 ? -27.795 92.673 5.858 1.00 39.94 235 ARG A CA 1
ATOM 1782 C C . ARG A 1 243 ? -27.138 92.577 4.486 1.00 41.20 235 ARG A C 1
ATOM 1783 O O . ARG A 1 243 ? -27.641 93.151 3.529 1.00 42.58 235 ARG A O 1
ATOM 1791 N N . ASP A 1 244 ? -26.045 91.822 4.383 1.00 40.49 236 ASP A N 1
ATOM 1792 C CA . ASP A 1 244 ? -25.330 91.686 3.113 1.00 41.24 236 ASP A CA 1
ATOM 1793 C C . ASP A 1 244 ? -26.094 90.949 2.032 1.00 41.60 236 ASP A C 1
ATOM 1794 O O . ASP A 1 244 ? -26.020 91.331 0.867 1.00 42.35 236 ASP A O 1
ATOM 1799 N N . ILE A 1 245 ? -26.814 89.889 2.410 1.00 41.76 237 ILE A N 1
ATOM 1800 C CA . ILE A 1 245 ? -27.592 89.093 1.450 1.00 40.50 237 ILE A CA 1
ATOM 1801 C C . ILE A 1 245 ? -28.722 89.919 0.851 1.00 39.78 237 ILE A C 1
ATOM 1802 O O . ILE A 1 245 ? -29.006 89.829 -0.344 1.00 39.61 237 ILE A O 1
ATOM 1807 N N . LEU A 1 246 ? -29.366 90.717 1.693 1.00 39.91 238 LEU A N 1
ATOM 1808 C CA . LEU A 1 246 ? -30.565 91.461 1.305 1.00 41.30 238 LEU A CA 1
ATOM 1809 C C . LEU A 1 246 ? -30.317 92.553 0.283 1.00 42.55 238 LEU A C 1
ATOM 1810 O O . LEU A 1 246 ? -31.234 92.932 -0.450 1.00 43.13 238 LEU A O 1
ATOM 1815 N N . LYS A 1 247 ? -29.087 93.064 0.227 1.00 44.27 239 LYS A N 1
ATOM 1816 C CA . LYS A 1 247 ? -28.750 94.106 -0.762 1.00 46.19 239 LYS A CA 1
ATOM 1817 C C . LYS A 1 247 ? -28.088 93.538 -2.017 1.00 46.62 239 LYS A C 1
ATOM 1818 O O . LYS A 1 247 ? -27.852 94.270 -2.975 1.00 47.62 239 LYS A O 1
ATOM 1824 N N . PHE A 1 248 ? -27.818 92.230 -2.003 1.00 47.72 240 PHE A N 1
ATOM 1825 C CA . PHE A 1 248 ? -27.115 91.537 -3.083 1.00 49.59 240 PHE A CA 1
ATOM 1826 C C . PHE A 1 248 ? -27.990 91.425 -4.325 1.00 51.68 240 PHE A C 1
ATOM 1827 O O . PHE A 1 248 ? -29.031 90.756 -4.322 1.00 52.39 240 PHE A O 1
ATOM 1835 N N . ASP A 1 249 ? -27.557 92.078 -5.395 1.00 54.00 241 ASP A N 1
ATOM 1836 C CA . ASP A 1 249 ? -28.307 92.047 -6.640 1.00 56.62 241 ASP A CA 1
ATOM 1837 C C . ASP A 1 249 ? -27.841 90.931 -7.549 1.00 56.85 241 ASP A C 1
ATOM 1838 O O . ASP A 1 249 ? -26.648 90.652 -7.663 1.00 57.79 241 ASP A O 1
ATOM 1843 N N . ASP A 1 250 ? -28.813 90.279 -8.171 1.00 57.64 242 ASP A N 1
ATOM 1844 C CA . ASP A 1 250 ? -28.550 89.321 -9.217 1.00 58.61 242 ASP A CA 1
ATOM 1845 C C . ASP A 1 250 ? -28.024 90.124 -10.404 1.00 59.87 242 ASP A C 1
ATOM 1846 O O . ASP A 1 250 ? -28.137 91.356 -10.449 1.00 60.53 242 ASP A O 1
ATOM 1851 N N . VAL A 1 251 ? -27.431 89.408 -11.347 1.00 61.11 243 VAL A N 1
ATOM 1852 C CA . VAL A 1 251 ? -26.995 89.919 -12.644 1.00 61.59 243 VAL A CA 1
ATOM 1853 C C . VAL A 1 251 ? -27.988 90.892 -13.352 1.00 60.47 243 VAL A C 1
ATOM 1854 O O . VAL A 1 251 ? -27.630 91.547 -14.336 1.00 61.18 243 VAL A O 1
ATOM 1858 N N . ASP A 1 252 ? -29.218 90.986 -12.849 1.00 58.21 244 ASP A N 1
ATOM 1859 C CA . ASP A 1 252 ? -30.250 91.805 -13.481 1.00 56.49 244 ASP A CA 1
ATOM 1860 C C . ASP A 1 252 ? -30.728 92.960 -12.592 1.00 56.10 244 ASP A C 1
ATOM 1861 O O . ASP A 1 252 ? -31.724 93.626 -12.896 1.00 53.26 244 ASP A O 1
ATOM 1866 N N . GLY A 1 253 ? -30.021 93.184 -11.486 1.00 55.53 245 GLY A N 1
ATOM 1867 C CA . GLY A 1 253 ? -30.357 94.266 -10.565 1.00 55.19 245 GLY A CA 1
ATOM 1868 C C . GLY A 1 253 ? -31.470 93.938 -9.586 1.00 54.86 245 GLY A C 1
ATOM 1869 O O . GLY A 1 253 ? -31.655 94.648 -8.591 1.00 55.85 245 GLY A O 1
ATOM 1870 N N . LYS A 1 254 ? -32.221 92.874 -9.865 1.00 53.76 246 LYS A N 1
ATOM 1871 C CA . LYS A 1 254 ? -33.259 92.407 -8.952 1.00 51.85 246 LYS A CA 1
ATOM 1872 C C . LYS A 1 254 ? -32.604 91.623 -7.809 1.00 50.58 246 LYS A C 1
ATOM 1873 O O . LYS A 1 254 ? -31.582 90.949 -8.025 1.00 50.75 246 LYS A O 1
ATOM 1879 N N . PRO A 1 255 ? -33.167 91.725 -6.585 1.00 49.32 247 PRO A N 1
ATOM 1880 C CA . PRO A 1 255 ? -32.589 91.023 -5.440 1.00 48.04 247 PRO A CA 1
ATOM 1881 C C . PRO A 1 255 ? -32.530 89.527 -5.710 1.00 46.37 247 PRO A C 1
ATOM 1882 O O . PRO A 1 255 ? -33.551 88.902 -6.020 1.00 45.79 247 PRO A O 1
ATOM 1886 N N . LEU A 1 256 ? -31.326 88.981 -5.620 1.00 44.42 248 LEU A N 1
ATOM 1887 C CA . LEU A 1 256 ? -31.099 87.577 -5.861 1.00 44.40 248 LEU A CA 1
ATOM 1888 C C . LEU A 1 256 ? -31.894 86.692 -4.885 1.00 43.95 248 LEU A C 1
ATOM 1889 O O . LEU A 1 256 ? -32.526 85.731 -5.317 1.00 44.48 248 LEU A O 1
ATOM 1894 N N . VAL A 1 257 ? -31.891 87.041 -3.595 1.00 43.55 249 VAL A N 1
ATOM 1895 C CA . VAL A 1 257 ? -32.562 86.248 -2.547 1.00 43.36 249 VAL A CA 1
ATOM 1896 C C . VAL A 1 257 ? -34.054 85.947 -2.808 1.00 43.92 249 VAL A C 1
ATOM 1897 O O . VAL A 1 257 ? -34.579 84.924 -2.357 1.00 44.08 249 VAL A O 1
ATOM 1901 N N . GLU A 1 258 ? -34.718 86.821 -3.560 1.00 44.12 250 GLU A N 1
ATOM 1902 C CA . GLU A 1 258 ? -36.137 86.657 -3.868 1.00 44.66 250 GLU A CA 1
ATOM 1903 C C . GLU A 1 258 ? -36.376 85.646 -4.982 1.00 44.59 250 GLU A C 1
ATOM 1904 O O . GLU A 1 258 ? -37.526 85.356 -5.342 1.00 45.80 250 GLU A O 1
ATOM 1910 N N . LYS A 1 259 ? -35.286 85.109 -5.511 1.00 44.76 251 LYS A N 1
ATOM 1911 C CA . LYS A 1 259 ? -35.334 84.127 -6.590 1.00 46.81 251 LYS A CA 1
ATOM 1912 C C . LYS A 1 259 ? -35.011 82.723 -6.069 1.00 46.74 251 LYS A C 1
ATOM 1913 O O . LYS A 1 259 ? -35.197 81.729 -6.771 1.00 46.27 251 LYS A O 1
ATOM 1919 N N . ILE A 1 260 ? -34.524 82.658 -4.831 1.00 46.26 252 ILE A N 1
ATOM 1920 C CA . ILE A 1 260 ? -34.107 81.407 -4.231 1.00 45.60 252 ILE A CA 1
ATOM 1921 C C . ILE A 1 260 ? -35.353 80.619 -3.830 1.00 45.06 252 ILE A C 1
ATOM 1922 O O . ILE A 1 260 ? -36.345 81.199 -3.383 1.00 47.38 252 ILE A O 1
ATOM 1927 N N . MET A 1 261 ? -35.308 79.308 -4.052 1.00 43.56 253 MET A N 1
ATOM 1928 C CA . MET A 1 261 ? -36.385 78.398 -3.711 1.00 42.93 253 MET A CA 1
ATOM 1929 C C . MET A 1 261 ? -36.451 78.303 -2.198 1.00 42.24 253 MET A C 1
ATOM 1930 O O . MET A 1 261 ? -35.460 77.979 -1.538 1.00 41.77 253 MET A O 1
ATOM 1935 N N . ASP A 1 262 ? -37.621 78.594 -1.652 1.00 40.47 254 ASP A N 1
ATOM 1936 C CA . ASP A 1 262 ? -37.788 78.682 -0.213 1.00 39.80 254 ASP A CA 1
ATOM 1937 C C . ASP A 1 262 ? -38.024 77.321 0.451 1.00 40.18 254 ASP A C 1
ATOM 1938 O O . ASP A 1 262 ? -39.063 77.075 1.069 1.00 39.29 254 ASP A O 1
ATOM 1943 N N . THR A 1 263 ? -37.047 76.434 0.300 1.00 39.77 255 THR A N 1
ATOM 1944 C CA . THR A 1 263 ? -37.069 75.135 0.941 1.00 41.36 255 THR A CA 1
ATOM 1945 C C . THR A 1 263 ? -35.742 74.947 1.659 1.00 42.13 255 THR A C 1
ATOM 1946 O O . THR A 1 263 ? -34.705 74.756 1.030 1.00 42.96 255 THR A O 1
ATOM 1950 N N . ALA A 1 264 ? -35.781 75.016 2.985 1.00 44.31 256 ALA A N 1
ATOM 1951 C CA . ALA A 1 264 ? -34.575 74.949 3.774 1.00 45.98 256 ALA A CA 1
ATOM 1952 C C . ALA A 1 264 ? -34.049 73.521 3.829 1.00 48.20 256 ALA A C 1
ATOM 1953 O O . ALA A 1 264 ? -34.822 72.559 3.856 1.00 49.15 256 ALA A O 1
ATOM 1955 N N . GLY A 1 265 ? -32.724 73.397 3.794 1.00 50.71 257 GLY A N 1
ATOM 1956 C CA . GLY A 1 265 ? -32.064 72.132 4.004 1.00 53.04 257 GLY A CA 1
ATOM 1957 C C . GLY A 1 265 ? -31.731 71.997 5.476 1.00 55.77 257 GLY A C 1
ATOM 1958 O O . GLY A 1 265 ? -31.802 72.962 6.240 1.00 54.90 257 GLY A O 1
ATOM 1959 N N . GLN A 1 266 ? -31.393 70.778 5.873 1.00 59.05 258 GLN A N 1
ATOM 1960 C CA . GLN A 1 266 ? -30.836 70.515 7.189 1.00 62.46 258 GLN A CA 1
ATOM 1961 C C . GLN A 1 266 ? -30.055 69.204 7.123 1.00 64.78 258 GLN A C 1
ATOM 1962 O O . GLN A 1 266 ? -30.595 68.171 6.714 1.00 66.37 258 GLN A O 1
ATOM 1968 N N . LYS A 1 267 ? -28.778 69.251 7.486 1.00 67.00 259 LYS A N 1
ATOM 1969 C CA . LYS A 1 267 ? -27.954 68.052 7.437 1.00 69.48 259 LYS A CA 1
ATOM 1970 C C . LYS A 1 267 ? -28.253 67.144 8.630 1.00 71.17 259 LYS A C 1
ATOM 1971 O O . LYS A 1 267 ? -28.110 65.914 8.525 1.00 73.71 259 LYS A O 1
ATOM 1977 N N . GLY A 1 268 ? -28.683 67.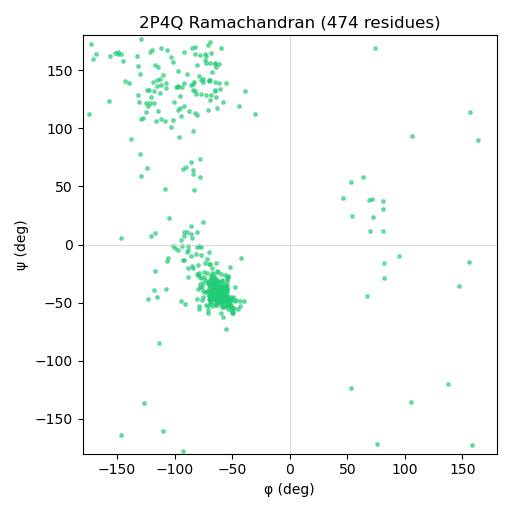733 9.750 1.00 70.68 260 GLY A N 1
ATOM 1978 C CA . GLY A 1 268 ? -29.198 66.935 10.864 1.00 69.54 260 GLY A CA 1
ATOM 1979 C C . GLY A 1 268 ? -28.957 67.463 12.263 1.00 68.30 260 GLY A C 1
ATOM 1980 O O . GLY A 1 268 ? -29.795 67.303 13.150 1.00 69.55 260 GLY A O 1
ATOM 1981 N N . THR A 1 269 ? -27.806 68.082 12.470 1.00 67.14 261 THR A N 1
ATOM 1982 C CA . THR A 1 269 ? -27.387 68.543 13.802 1.00 64.96 261 THR A CA 1
ATOM 1983 C C . THR A 1 269 ? -28.434 69.421 14.536 1.00 62.98 261 THR A C 1
ATOM 1984 O O . THR A 1 269 ? -28.383 69.595 15.773 1.00 62.57 261 THR A O 1
ATOM 1988 N N . GLY A 1 270 ? -29.375 69.972 13.761 1.00 59.60 262 GLY A N 1
ATOM 1989 C CA . GLY A 1 270 ? -30.400 70.860 14.289 1.00 54.61 262 GLY A CA 1
ATOM 1990 C C . GLY A 1 270 ? -31.549 70.112 14.934 1.00 51.99 262 GLY A C 1
ATOM 1991 O O . GLY A 1 270 ? -31.975 70.462 16.048 1.00 51.06 262 GLY A O 1
ATOM 1992 N N . LYS A 1 271 ? -32.056 69.086 14.244 1.00 48.65 263 LYS A N 1
ATOM 1993 C CA . LYS A 1 271 ? -33.089 68.224 14.830 1.00 47.24 263 LYS A CA 1
ATOM 1994 C C . LYS A 1 271 ? -32.577 67.487 16.058 1.00 45.27 263 LYS A C 1
ATOM 1995 O O . LYS A 1 271 ? -33.346 67.227 16.977 1.00 46.40 263 LYS A O 1
ATOM 2001 N N . TRP A 1 272 ? -31.275 67.190 16.087 1.00 43.65 264 TRP A N 1
ATOM 2002 C CA . TRP A 1 272 ? -30.667 66.474 17.206 1.00 41.72 264 TRP A CA 1
ATOM 2003 C C . TRP A 1 272 ? -30.829 67.194 18.519 1.00 38.28 264 TRP A C 1
ATOM 2004 O O . TRP A 1 272 ? -31.004 66.561 19.548 1.00 37.55 264 TRP A O 1
ATOM 2015 N N . THR A 1 273 ? -30.757 68.521 18.476 1.00 36.44 265 THR A N 1
ATOM 2016 C CA . THR A 1 273 ? -30.917 69.344 19.659 1.00 34.92 265 THR A CA 1
ATOM 2017 C C . THR A 1 273 ? -32.365 69.261 20.153 1.00 34.04 265 THR A C 1
ATOM 2018 O O . THR A 1 273 ? -32.604 69.135 21.348 1.00 33.75 265 THR A O 1
ATOM 2022 N N . ALA A 1 274 ? -33.323 69.330 19.230 1.00 33.22 266 ALA A N 1
ATOM 2023 C CA . ALA A 1 274 ? -34.747 69.279 19.584 1.00 32.83 266 ALA A CA 1
ATOM 2024 C C . ALA A 1 274 ? -35.090 67.896 20.158 1.00 33.05 266 ALA A C 1
ATOM 2025 O O . ALA A 1 274 ? -35.740 67.794 21.197 1.00 32.49 266 ALA A O 1
ATOM 2027 N N . ILE A 1 275 ? -34.596 66.846 19.503 1.00 32.23 267 ILE A N 1
ATOM 2028 C CA . ILE A 1 275 ? -34.740 65.472 19.995 1.00 31.98 267 ILE A CA 1
ATOM 2029 C C . ILE A 1 275 ? -34.128 65.303 21.390 1.00 33.82 267 ILE A C 1
ATOM 2030 O O . ILE A 1 275 ? -34.770 64.755 22.281 1.00 34.62 267 ILE A O 1
ATOM 2035 N N . ASN A 1 276 ? -32.914 65.813 21.582 1.00 32.85 268 ASN A N 1
ATOM 2036 C CA . ASN A 1 276 ? -32.255 65.743 22.872 1.00 33.61 268 ASN A CA 1
ATOM 2037 C C . ASN A 1 276 ? -33.045 66.492 23.933 1.00 35.02 268 ASN A C 1
ATOM 2038 O O . ASN A 1 276 ? -33.155 66.026 25.066 1.00 37.06 268 ASN A O 1
ATOM 2043 N N . ALA A 1 277 ? -33.599 67.647 23.562 1.00 35.70 269 ALA A N 1
ATOM 2044 C CA . ALA A 1 277 ? -34.457 68.434 24.461 1.00 34.96 269 ALA A CA 1
ATOM 2045 C C . ALA A 1 277 ? -35.644 67.603 24.932 1.00 34.99 269 ALA A C 1
ATOM 2046 O O . ALA A 1 277 ? -35.942 67.551 26.121 1.00 33.31 269 ALA A O 1
ATOM 2048 N N . LEU A 1 278 ? -36.313 66.967 23.975 1.00 35.72 270 LEU A N 1
ATOM 2049 C CA . LEU A 1 278 ? -37.364 65.980 24.234 1.00 36.87 270 LEU A CA 1
ATOM 2050 C C . LEU A 1 278 ? -36.909 64.823 25.137 1.00 38.33 270 LEU A C 1
ATOM 2051 O O . LEU A 1 278 ? -37.563 64.565 26.150 1.00 39.47 270 LEU A O 1
ATOM 2056 N N . ASP A 1 279 ? -35.799 64.146 24.800 1.00 38.19 271 ASP A N 1
ATOM 2057 C CA . ASP A 1 279 ? -35.234 63.099 25.675 1.00 40.08 271 ASP A CA 1
ATOM 2058 C C . ASP A 1 279 ? -34.978 63.600 27.094 1.00 39.87 271 ASP A C 1
ATOM 2059 O O . ASP A 1 279 ? -35.205 62.876 28.058 1.00 42.36 271 ASP A O 1
ATOM 2064 N N . LEU A 1 280 ? -34.468 64.819 27.221 1.00 39.18 272 LEU A N 1
ATOM 2065 C CA . LEU A 1 280 ? -34.077 65.342 28.525 1.00 37.71 272 LEU A CA 1
ATOM 2066 C C . LEU A 1 280 ? -35.228 66.001 29.293 1.00 38.25 272 LEU A C 1
ATOM 2067 O O . LEU A 1 280 ? -35.090 66.303 30.485 1.00 39.15 272 LEU A O 1
ATOM 2072 N N . GLY A 1 281 ? -36.363 66.198 28.625 1.00 36.48 273 GLY A N 1
ATOM 2073 C CA . GLY A 1 281 ? -37.501 66.898 29.228 1.00 36.67 273 GLY A CA 1
ATOM 2074 C C . GLY A 1 281 ? -37.279 68.387 29.463 1.00 37.60 273 GLY A C 1
ATOM 2075 O O . GLY A 1 281 ? -37.703 68.930 30.487 1.00 39.67 273 GLY A O 1
ATOM 2076 N N . MET A 1 282 ? -36.604 69.059 28.535 1.00 36.93 274 MET A N 1
ATOM 2077 C CA . MET A 1 282 ? -36.399 70.502 28.671 1.00 36.09 274 MET A CA 1
ATOM 2078 C C . MET A 1 282 ? -37.185 71.243 27.609 1.00 34.07 274 MET A C 1
ATOM 2079 O O . MET A 1 282 ? -37.224 70.808 26.467 1.00 34.16 274 MET A O 1
ATOM 2084 N N . PRO A 1 283 ? -37.837 72.351 27.993 1.00 33.06 275 PRO A N 1
ATOM 2085 C CA . PRO A 1 283 ? -38.658 73.106 27.061 1.00 32.66 275 PRO A CA 1
ATOM 2086 C C . PRO A 1 283 ? -37.853 74.008 26.107 1.00 34.36 275 PRO A C 1
ATOM 2087 O O . PRO A 1 283 ? -37.864 75.230 26.242 1.00 32.90 275 PRO A O 1
ATOM 2091 N N . VAL A 1 284 ? -37.181 73.397 25.132 1.00 33.39 276 VAL A N 1
ATOM 2092 C CA . VAL A 1 284 ? -36.380 74.112 24.143 1.00 31.77 276 VAL A CA 1
ATOM 2093 C C . VAL A 1 284 ? -37.266 74.381 22.914 1.00 33.10 276 VAL A C 1
ATOM 2094 O O . VAL A 1 284 ? -37.039 73.872 21.798 1.00 32.50 276 VAL A O 1
ATOM 2098 N N . THR A 1 285 ? -38.290 75.200 23.132 1.00 32.90 277 THR A N 1
ATOM 2099 C CA . THR A 1 285 ? -39.400 75.323 22.180 1.00 32.58 277 THR A CA 1
ATOM 2100 C C . THR A 1 285 ? -38.992 76.020 20.873 1.00 33.39 277 THR A C 1
ATOM 2101 O O . THR A 1 285 ? -39.445 75.631 19.784 1.00 33.38 277 THR A O 1
ATOM 2105 N N . LEU A 1 286 ? -38.115 77.026 20.976 1.00 33.39 278 LEU A N 1
ATOM 2106 C CA . LEU A 1 286 ? -37.758 77.853 19.821 1.00 32.44 278 LEU A CA 1
ATOM 2107 C C . LEU A 1 286 ? -36.940 77.057 18.806 1.00 32.76 278 LEU A C 1
ATOM 2108 O O . LEU A 1 286 ? -37.263 77.046 17.610 1.00 33.04 278 LEU A O 1
ATOM 2113 N N . ILE A 1 287 ? -35.912 76.357 19.277 1.00 31.81 279 ILE A N 1
ATOM 2114 C CA . ILE A 1 287 ? -35.157 75.459 18.399 1.00 31.66 279 ILE A CA 1
ATOM 2115 C C . ILE A 1 287 ? -36.061 74.421 17.745 1.00 31.45 279 ILE A C 1
ATOM 2116 O O . ILE A 1 287 ? -35.971 74.186 16.532 1.00 33.05 279 ILE A O 1
ATOM 2121 N N . GLY A 1 288 ? -36.957 73.826 18.533 1.00 30.87 280 GLY A N 1
ATOM 2122 C CA . GLY A 1 288 ? -38.026 72.984 17.994 1.00 30.23 280 GLY A CA 1
ATOM 2123 C C . GLY A 1 288 ? -38.766 73.635 16.842 1.00 30.56 280 GLY A C 1
ATOM 2124 O O . GLY A 1 288 ? -38.847 73.064 15.762 1.00 30.05 280 GLY A O 1
ATOM 2125 N N . GLU A 1 289 ? -39.281 74.849 17.063 1.00 30.19 281 GLU A N 1
ATOM 2126 C CA . GLU A 1 289 ? -40.036 75.571 16.022 1.00 30.18 281 GLU A CA 1
ATOM 2127 C C . GLU A 1 289 ? -39.186 75.881 14.786 1.00 30.09 281 GLU A C 1
ATOM 2128 O O . GLU A 1 289 ? -39.673 75.799 13.648 1.00 31.02 281 GLU A O 1
ATOM 2134 N N . ALA A 1 290 ? -37.926 76.246 15.019 1.00 30.50 282 ALA A N 1
ATOM 2135 C CA . ALA A 1 290 ? -36.961 76.501 13.944 1.00 30.14 282 ALA A CA 1
ATOM 2136 C C . ALA A 1 290 ? -36.760 75.265 13.073 1.00 29.82 282 ALA A C 1
ATOM 2137 O O . ALA A 1 290 ? -36.786 75.362 11.843 1.00 30.68 282 ALA A O 1
ATOM 2139 N N . VAL A 1 291 ? -36.579 74.107 13.706 1.00 30.33 283 VAL A N 1
ATOM 2140 C CA . VAL A 1 291 ? -36.502 72.831 12.965 1.00 31.84 283 VAL A CA 1
ATOM 2141 C C . VAL A 1 291 ? -37.816 72.531 12.249 1.00 33.07 283 VAL A C 1
ATOM 2142 O O . VAL A 1 291 ? -37.822 72.253 11.043 1.00 34.69 283 VAL A O 1
ATOM 2146 N N . PHE A 1 292 ? -38.941 72.616 12.957 1.00 32.00 284 PHE A N 1
ATOM 2147 C CA . PHE A 1 292 ? -40.221 72.378 12.275 1.00 32.86 284 PHE A CA 1
ATOM 2148 C C . PHE A 1 292 ? -40.484 73.337 11.095 1.00 32.80 284 PHE A C 1
ATOM 2149 O O . PHE A 1 292 ? -41.109 72.940 10.113 1.00 34.19 284 PHE A O 1
ATOM 2157 N N . ALA A 1 293 ? -40.015 74.584 11.194 1.00 31.44 285 ALA A N 1
ATOM 2158 C CA . ALA A 1 293 ? -40.219 75.581 10.146 1.00 30.39 285 ALA A CA 1
ATOM 2159 C C . ALA A 1 293 ? -39.465 75.214 8.865 1.00 30.51 285 ALA A C 1
ATOM 2160 O O . ALA A 1 293 ? -39.992 75.379 7.772 1.00 30.39 285 ALA A O 1
ATOM 2162 N N . ARG A 1 294 ? -38.246 74.701 9.003 1.00 31.58 286 ARG A N 1
ATOM 2163 C CA . ARG A 1 294 ? -37.533 74.110 7.863 1.00 34.39 286 ARG A CA 1
ATOM 2164 C C . ARG A 1 294 ? -38.305 72.948 7.259 1.00 36.07 286 ARG A C 1
ATOM 2165 O O . ARG A 1 294 ? -38.385 72.828 6.026 1.00 37.64 286 ARG A O 1
ATOM 2173 N N . CYS A 1 295 ? -38.850 72.085 8.121 1.00 36.43 287 CYS A N 1
ATOM 2174 C CA . CYS A 1 295 ? -39.718 70.982 7.670 1.00 37.58 287 CYS A CA 1
ATOM 2175 C C . CYS A 1 295 ? -40.922 71.512 6.911 1.00 37.33 287 CYS A C 1
ATOM 2176 O O . CYS A 1 295 ? -41.265 70.978 5.868 1.00 38.46 287 CYS A O 1
ATOM 2179 N N . LEU A 1 296 ? -41.550 72.568 7.430 1.00 35.68 288 LEU A N 1
ATOM 2180 C CA . LEU A 1 296 ? -42.670 73.218 6.732 1.00 36.69 288 LEU A CA 1
ATOM 2181 C C . LEU A 1 296 ? -42.258 73.757 5.364 1.00 36.82 288 LEU A C 1
ATOM 2182 O O . LEU A 1 296 ? -42.984 73.604 4.395 1.00 36.41 288 LEU A O 1
ATOM 2187 N N . SER A 1 297 ? -41.097 74.403 5.305 1.00 37.09 289 SER A N 1
ATOM 2188 C CA . SER A 1 297 ? -40.603 75.038 4.082 1.00 38.75 289 SER A CA 1
ATOM 2189 C C . SER A 1 297 ? -40.335 74.031 2.958 1.00 39.11 289 SER A C 1
ATOM 2190 O O . SER A 1 297 ? -40.572 74.336 1.787 1.00 38.55 289 SER A O 1
ATOM 2193 N N . ALA A 1 298 ? -39.852 72.842 3.331 1.00 38.66 290 ALA A N 1
ATOM 2194 C CA . ALA A 1 298 ? -39.616 71.738 2.403 1.00 40.69 290 ALA A CA 1
ATOM 2195 C C . ALA A 1 298 ? -40.855 71.378 1.589 1.00 41.21 290 ALA A C 1
ATOM 2196 O O . ALA A 1 298 ? -40.736 70.906 0.456 1.00 43.36 290 ALA A O 1
ATOM 2198 N N . LEU A 1 299 ? -42.031 71.635 2.158 1.00 41.54 291 LEU A N 1
ATOM 2199 C CA . LEU A 1 299 ? -43.318 71.250 1.575 1.00 40.79 291 LEU A CA 1
ATOM 2200 C C . LEU A 1 299 ? -43.818 72.249 0.530 1.00 42.47 291 LEU A C 1
ATOM 2201 O O . LEU A 1 299 ? -44.994 72.629 0.517 1.00 43.92 291 LEU A O 1
ATOM 2206 N N . LYS A 1 300 ? -42.930 72.647 -0.373 1.00 43.11 292 LYS A N 1
ATOM 2207 C CA . LYS A 1 300 ? -43.204 73.735 -1.322 1.00 42.86 292 LYS A CA 1
ATOM 2208 C C . LYS A 1 300 ? -44.496 73.580 -2.120 1.00 41.89 292 LYS A C 1
ATOM 2209 O O . LYS A 1 300 ? -45.315 74.500 -2.179 1.00 42.55 292 LYS A O 1
ATOM 2215 N N . ASN A 1 301 ? -44.669 72.431 -2.756 1.00 42.40 293 ASN A N 1
ATOM 2216 C CA . ASN A 1 301 ? -45.834 72.223 -3.608 1.00 43.14 293 ASN A CA 1
ATOM 2217 C C . ASN A 1 301 ? -47.123 72.138 -2.821 1.00 42.81 293 ASN A C 1
ATOM 2218 O O . ASN A 1 301 ? -48.165 72.595 -3.277 1.00 43.27 293 ASN A O 1
ATOM 2223 N N . GLU A 1 302 ? -47.053 71.561 -1.629 1.00 42.31 294 GLU A N 1
ATOM 2224 C CA . GLU A 1 302 ? -48.225 71.497 -0.783 1.00 43.02 294 GLU A CA 1
ATOM 2225 C C . GLU A 1 302 ? -48.671 72.899 -0.357 1.00 42.28 294 GLU A C 1
ATOM 2226 O O . GLU A 1 302 ? -49.857 73.156 -0.230 1.00 42.51 294 GLU A O 1
ATOM 2232 N N . ARG A 1 303 ? -47.706 73.799 -0.166 1.00 42.49 295 ARG A N 1
ATOM 2233 C CA . ARG A 1 303 ? -47.969 75.182 0.246 1.00 41.35 295 ARG A CA 1
ATOM 2234 C C . ARG A 1 303 ? -48.505 76.031 -0.888 1.00 41.61 295 ARG A C 1
ATOM 2235 O O . ARG A 1 303 ? -49.393 76.851 -0.662 1.00 42.56 295 ARG A O 1
ATOM 2243 N N . ILE A 1 304 ? -47.971 75.861 -2.099 1.00 41.70 296 ILE A N 1
ATOM 2244 C CA . ILE A 1 304 ? -48.556 76.522 -3.274 1.00 42.10 296 ILE A CA 1
ATOM 2245 C C . ILE A 1 304 ? -50.035 76.163 -3.364 1.00 43.05 296 ILE A C 1
ATOM 2246 O O . ILE A 1 304 ? -50.885 77.040 -3.465 1.00 43.80 296 ILE A O 1
ATOM 2251 N N . ARG A 1 305 ? -50.330 74.869 -3.295 1.00 43.57 297 ARG A N 1
ATOM 2252 C CA . ARG A 1 305 ? -51.699 74.392 -3.278 1.00 44.98 297 ARG A CA 1
ATOM 2253 C C . ARG A 1 305 ? -52.500 74.993 -2.109 1.00 45.59 297 ARG A C 1
ATOM 2254 O O . ARG A 1 305 ? -53.588 75.520 -2.328 1.00 47.48 297 ARG A O 1
ATOM 2262 N N . ALA A 1 306 ? -51.949 74.961 -0.894 1.00 44.55 298 ALA A N 1
ATOM 2263 C CA . ALA A 1 306 ? -52.614 75.551 0.276 1.00 43.86 298 ALA A CA 1
ATOM 2264 C C . ALA A 1 306 ? -52.920 77.033 0.093 1.00 44.35 298 ALA A C 1
ATOM 2265 O O . ALA A 1 306 ? -53.987 77.502 0.500 1.00 43.66 298 ALA A O 1
ATOM 2267 N N . SER A 1 307 ? -51.986 77.764 -0.523 1.00 45.50 299 SER A N 1
ATOM 2268 C CA . SER A 1 307 ? -52.119 79.219 -0.700 1.00 46.62 299 SER A CA 1
ATOM 2269 C C . SER A 1 307 ? -53.323 79.614 -1.566 1.00 47.59 299 SER A C 1
ATOM 2270 O O . SER A 1 307 ? -53.843 80.723 -1.453 1.00 46.57 299 SER A O 1
ATOM 2273 N N . LYS A 1 308 ? -53.770 78.696 -2.414 1.00 49.81 300 LYS A N 1
ATOM 2274 C CA . LYS A 1 308 ? -54.830 78.994 -3.370 1.00 50.92 300 LYS A CA 1
ATOM 2275 C C . LYS A 1 308 ? -56.207 78.822 -2.755 1.00 50.73 300 LYS A C 1
ATOM 2276 O O . LYS A 1 308 ? -57.184 79.384 -3.254 1.00 51.24 300 LYS A O 1
ATOM 2282 N N . VAL A 1 309 ? -56.274 78.084 -1.644 1.00 50.59 301 VAL A N 1
ATOM 2283 C CA . VAL A 1 309 ? -57.558 77.695 -1.049 1.00 50.37 301 VA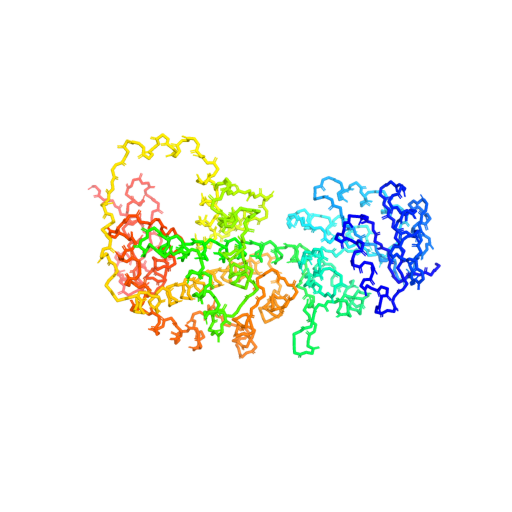L A CA 1
ATOM 2284 C C . VAL A 1 309 ? -57.809 78.219 0.361 1.00 50.15 301 VAL A C 1
ATOM 2285 O O . VAL A 1 309 ? -58.936 78.597 0.682 1.00 52.92 301 VAL A O 1
ATOM 2289 N N . LEU A 1 310 ? -56.784 78.247 1.206 1.00 47.93 302 LEU A N 1
ATOM 2290 C CA . LEU A 1 310 ? -56.977 78.642 2.599 1.00 46.40 302 LEU A CA 1
ATOM 2291 C C . LEU A 1 310 ? -56.977 80.164 2.742 1.00 46.12 302 LEU A C 1
ATOM 2292 O O . LEU A 1 310 ? -56.099 80.823 2.199 1.00 48.55 302 LEU A O 1
ATOM 2297 N N . PRO A 1 311 ? -57.965 80.726 3.472 1.00 44.59 303 PRO A N 1
ATOM 2298 C CA . PRO A 1 311 ? -58.066 82.165 3.616 1.00 43.69 303 PRO A CA 1
ATOM 2299 C C . PRO A 1 311 ? -57.197 82.730 4.746 1.00 44.12 303 PRO A C 1
ATOM 2300 O O . PRO A 1 311 ? -56.667 81.991 5.572 1.00 43.62 303 PRO A O 1
ATOM 2304 N N . GLY A 1 312 ? -57.084 84.046 4.781 1.00 44.40 304 GLY A N 1
ATOM 2305 C CA . GLY A 1 312 ? -56.388 84.738 5.843 1.00 46.16 304 GLY A CA 1
ATOM 2306 C C . GLY A 1 312 ? -56.622 86.217 5.662 1.00 47.30 304 GLY A C 1
ATOM 2307 O O . GLY A 1 312 ? -57.176 86.621 4.648 1.00 47.74 304 GLY A O 1
ATOM 2308 N N . PRO A 1 313 ? -56.186 87.040 6.630 1.00 48.84 305 PRO A N 1
ATOM 2309 C CA . PRO A 1 313 ? -56.469 88.475 6.558 1.00 49.73 305 PRO A CA 1
ATOM 2310 C C . PRO A 1 313 ? -55.800 89.145 5.359 1.00 51.21 305 PRO A C 1
ATOM 2311 O O . PRO A 1 313 ? -54.768 88.673 4.867 1.00 51.61 305 PRO A O 1
ATOM 2315 N N . GLU A 1 314 ? -56.406 90.226 4.884 1.00 52.92 306 GLU A N 1
ATOM 2316 C CA . GLU A 1 314 ? -55.779 91.068 3.881 1.00 54.76 306 GLU A CA 1
ATOM 2317 C C . GLU A 1 314 ? -54.728 91.912 4.593 1.00 54.78 306 GLU A C 1
ATOM 2318 O O . GLU A 1 314 ? -54.928 92.325 5.735 1.00 55.94 306 GLU A O 1
ATOM 2324 N N . VAL A 1 315 ? -53.592 92.129 3.944 1.00 55.00 307 VAL A N 1
ATOM 2325 C CA . VAL A 1 315 ? -52.607 93.068 4.459 1.00 54.76 307 VAL A CA 1
ATOM 2326 C C . VAL A 1 315 ? -52.708 94.356 3.634 1.00 55.88 307 VAL A C 1
ATOM 2327 O O . VAL A 1 315 ? -52.211 94.410 2.502 1.00 55.39 307 VAL A O 1
ATOM 2331 N N . PRO A 1 316 ? -53.374 95.392 4.189 1.00 57.75 308 PRO A N 1
ATOM 2332 C CA . PRO A 1 316 ? -53.523 96.663 3.471 1.00 59.16 308 PRO A CA 1
ATOM 2333 C C . PRO A 1 316 ? -52.191 97.414 3.347 1.00 60.59 308 PRO A C 1
ATOM 2334 O O . PRO A 1 316 ? -51.276 97.196 4.150 1.00 61.89 308 PRO A O 1
ATOM 2338 N N . LYS A 1 317 ? -52.080 98.285 2.347 1.00 61.72 309 LYS A N 1
ATOM 2339 C CA . LYS A 1 317 ? -50.851 99.056 2.138 1.00 61.31 309 LYS A CA 1
ATOM 2340 C C . LYS A 1 317 ? -50.507 99.927 3.356 1.00 61.52 309 LYS A C 1
ATOM 2341 O O . LYS A 1 317 ? -49.334 100.231 3.586 1.00 63.74 309 LYS A O 1
ATOM 2347 N N . ASP A 1 318 ? -51.523 100.279 4.148 1.00 60.15 310 ASP A N 1
ATOM 2348 C CA . ASP A 1 318 ? -51.365 101.170 5.303 1.00 59.70 310 ASP A CA 1
ATOM 2349 C C . ASP A 1 318 ? -51.396 100.450 6.667 1.00 59.52 310 ASP A C 1
ATOM 2350 O O . ASP A 1 318 ? -51.708 101.072 7.696 1.00 59.08 310 ASP A O 1
ATOM 2355 N N . ALA A 1 319 ? -51.091 99.148 6.674 1.00 58.02 311 ALA A N 1
ATOM 2356 C CA . ALA A 1 319 ? -51.078 98.335 7.904 1.00 55.67 311 ALA A CA 1
ATOM 2357 C C . ALA A 1 319 ? -50.061 98.869 8.912 1.00 54.25 311 ALA A C 1
ATOM 2358 O O . ALA A 1 319 ? -50.270 98.807 10.130 1.00 54.06 311 ALA A O 1
ATOM 2360 N N . VAL A 1 320 ? -48.956 99.382 8.383 1.00 52.82 312 VAL A N 1
ATOM 2361 C CA . VAL A 1 320 ? -47.935 100.050 9.172 1.00 52.51 312 VAL A CA 1
ATOM 2362 C C . VAL A 1 320 ? -48.008 101.548 8.852 1.00 53.92 312 VAL A C 1
ATOM 2363 O O . VAL A 1 320 ? -47.616 101.978 7.761 1.00 53.84 312 VAL A O 1
ATOM 2367 N N . LYS A 1 321 ? -48.542 102.334 9.786 1.00 55.23 313 LYS A N 1
ATOM 2368 C CA . LYS A 1 321 ? -48.525 103.797 9.643 1.00 56.38 313 LYS A CA 1
ATOM 2369 C C . LYS A 1 321 ? -47.138 104.319 10.019 1.00 55.96 313 LYS A C 1
ATOM 2370 O O . LYS A 1 321 ? -46.470 104.981 9.211 1.00 58.27 313 LYS A O 1
ATOM 2376 N N . ASP A 1 322 ? -46.702 103.967 11.229 1.00 53.66 314 ASP A N 1
ATOM 2377 C CA . ASP A 1 322 ? -45.454 104.441 11.806 1.00 51.49 314 ASP A CA 1
ATOM 2378 C C . ASP A 1 322 ? -44.323 103.429 11.587 1.00 50.50 314 ASP A C 1
ATOM 2379 O O . ASP A 1 322 ? -44.138 102.526 12.403 1.00 49.91 314 ASP A O 1
ATOM 2384 N N . ARG A 1 323 ? -43.571 103.591 10.496 1.00 49.46 315 ARG A N 1
ATOM 2385 C CA . ARG A 1 323 ? -42.479 102.675 10.126 1.00 48.86 315 ARG A CA 1
ATOM 2386 C C . ARG A 1 323 ? -41.330 102.625 11.129 1.00 49.62 315 ARG A C 1
ATOM 2387 O O . ARG A 1 323 ? -40.721 101.572 11.329 1.00 49.76 315 ARG A O 1
ATOM 2395 N N . GLU A 1 324 ? -41.028 103.769 11.735 1.00 48.40 316 GLU A N 1
ATOM 2396 C CA . GLU A 1 324 ? -40.000 103.872 12.761 1.00 47.42 316 GLU A CA 1
ATOM 2397 C C . GLU A 1 324 ? -40.400 103.077 14.010 1.00 46.75 316 GLU A C 1
ATOM 2398 O O . GLU A 1 324 ? -39.575 102.342 14.557 1.00 47.32 316 GLU A O 1
ATOM 2404 N N . GLN A 1 325 ? -41.649 103.226 14.460 1.00 44.60 317 GLN A N 1
ATOM 2405 C CA . GLN A 1 325 ? -42.141 102.484 15.628 1.00 43.55 317 GLN A CA 1
ATOM 2406 C C . GLN A 1 325 ? -42.235 100.972 15.350 1.00 42.27 317 GLN A C 1
ATOM 2407 O O . GLN A 1 325 ? -41.852 100.155 16.188 1.00 41.47 317 GLN A O 1
ATOM 2413 N N . PHE A 1 326 ? -42.740 100.631 14.168 1.00 39.16 318 PHE A N 1
ATOM 2414 C CA . PHE A 1 326 ? -42.792 99.274 13.641 1.00 38.83 318 PHE A CA 1
ATOM 2415 C C . PHE A 1 326 ? -41.435 98.567 13.737 1.00 39.39 318 PHE A C 1
ATOM 2416 O O . PHE A 1 326 ? -41.320 97.470 14.327 1.00 39.17 318 PHE A O 1
ATOM 2424 N N . VAL A 1 327 ? -40.417 99.215 13.173 1.00 38.43 319 VAL A N 1
ATOM 2425 C CA . VAL A 1 327 ? -39.052 98.709 13.168 1.00 37.57 319 VAL A CA 1
ATOM 2426 C C . VAL A 1 327 ? -38.467 98.619 14.589 1.00 38.05 319 VAL A C 1
ATOM 2427 O O . VAL A 1 327 ? -37.812 97.633 14.926 1.00 39.20 319 VAL A O 1
ATOM 2431 N N . ASP A 1 328 ? -38.726 99.625 15.420 1.00 38.12 320 ASP A N 1
ATOM 2432 C CA . ASP A 1 328 ? -38.230 99.636 16.803 1.00 38.04 320 ASP A CA 1
ATOM 2433 C C . ASP A 1 328 ? -38.855 98.539 17.666 1.00 37.29 320 ASP A C 1
ATOM 2434 O O . ASP A 1 328 ? -38.173 97.955 18.498 1.00 36.78 320 ASP A O 1
ATOM 2439 N N . ASP A 1 329 ? -40.147 98.275 17.464 1.00 36.23 321 ASP A N 1
ATOM 2440 C CA . ASP A 1 329 ? -40.855 97.179 18.134 1.00 35.64 321 ASP A CA 1
ATOM 2441 C C . ASP A 1 329 ? -40.313 95.810 17.702 1.00 35.96 321 ASP A C 1
ATOM 2442 O O . ASP A 1 329 ? -40.108 94.930 18.535 1.00 35.25 321 ASP A O 1
ATOM 2447 N N . LEU A 1 330 ? -40.085 95.657 16.395 1.00 35.83 322 LEU A N 1
ATOM 2448 C CA . LEU A 1 330 ? -39.574 94.433 15.804 1.00 35.65 322 LEU A CA 1
ATOM 2449 C C . LEU A 1 330 ? -38.196 94.071 16.343 1.00 37.84 322 LEU A C 1
ATOM 2450 O O . LEU A 1 330 ? -37.888 92.886 16.530 1.00 38.73 322 LEU A O 1
ATOM 2455 N N . GLU A 1 331 ? -37.362 95.094 16.559 1.00 37.60 323 GLU A N 1
ATOM 2456 C CA . GLU A 1 331 ? -36.004 94.913 17.047 1.00 37.05 323 GLU A CA 1
ATOM 2457 C C . GLU A 1 331 ? -36.052 94.279 18.429 1.00 36.25 323 GLU A C 1
ATOM 2458 O O . GLU A 1 331 ? -35.301 93.361 18.715 1.00 36.34 323 GLU A O 1
ATOM 2464 N N . GLN A 1 332 ? -36.944 94.792 19.271 1.00 35.93 324 GLN A N 1
ATOM 2465 C CA . GLN A 1 332 ? -37.183 94.278 20.627 1.00 37.36 324 GLN A CA 1
ATOM 2466 C C . GLN A 1 332 ? -37.790 92.869 20.612 1.00 37.43 324 GLN A C 1
ATOM 2467 O O . GLN A 1 332 ? -37.538 92.090 21.526 1.00 37.55 324 GLN A O 1
ATOM 2473 N N . ALA A 1 333 ? -38.612 92.571 19.597 1.00 36.93 325 ALA A N 1
ATOM 2474 C CA . ALA A 1 333 ? -39.209 91.240 19.431 1.00 35.86 325 ALA A CA 1
ATOM 2475 C C . ALA A 1 333 ? -38.136 90.225 19.059 1.00 36.70 325 ALA A C 1
ATOM 2476 O O . ALA A 1 333 ? -38.057 89.145 19.650 1.00 37.14 325 ALA A O 1
ATOM 2478 N N . LEU A 1 334 ? -37.294 90.588 18.099 1.00 35.98 326 LEU A N 1
ATOM 2479 C CA . LEU A 1 334 ? -36.178 89.746 17.686 1.00 35.83 326 LEU A CA 1
ATOM 2480 C C . LEU A 1 334 ? -35.219 89.522 18.847 1.00 35.81 326 LEU A C 1
ATOM 2481 O O . LEU A 1 334 ? -34.822 88.392 19.139 1.00 36.13 326 LEU A O 1
ATOM 2486 N N . TYR A 1 335 ? -34.846 90.609 19.500 1.00 34.29 327 TYR A N 1
ATOM 2487 C CA . TYR A 1 335 ? -33.884 90.567 20.578 1.00 35.48 327 TYR A CA 1
ATOM 2488 C C . TYR A 1 335 ? -34.369 89.778 21.806 1.00 35.88 327 TYR A C 1
ATOM 2489 O O . TYR A 1 335 ? -33.603 88.990 22.382 1.00 37.77 327 TYR A O 1
ATOM 2498 N N . ALA A 1 336 ? -35.618 90.002 22.216 1.00 33.92 328 ALA A N 1
ATOM 2499 C CA . ALA A 1 336 ? -36.187 89.318 23.379 1.00 34.75 328 ALA A CA 1
ATOM 2500 C C . ALA A 1 336 ? -36.370 87.822 23.095 1.00 35.09 328 ALA A C 1
ATOM 2501 O O . ALA A 1 336 ? -36.116 86.984 23.963 1.00 36.70 328 ALA A O 1
ATOM 2503 N N . SER A 1 337 ? -36.801 87.499 21.878 1.00 33.67 329 SER A N 1
ATOM 2504 C CA . SER A 1 337 ? -36.986 86.124 21.469 1.00 34.47 329 SER A CA 1
ATOM 2505 C C . SER A 1 337 ? -35.655 85.385 21.503 1.00 35.09 329 SER A C 1
ATOM 2506 O O . SER A 1 337 ? -35.580 84.269 22.019 1.00 36.87 329 SER A O 1
ATOM 2509 N N . LYS A 1 338 ? -34.611 86.014 20.955 1.00 35.67 330 LYS A N 1
ATOM 2510 C CA . LYS A 1 338 ? -33.249 85.469 20.967 1.00 33.96 330 LYS A CA 1
ATOM 2511 C C . LYS A 1 338 ? -32.805 85.174 22.398 1.00 33.81 330 LYS A C 1
ATOM 2512 O O . LYS A 1 338 ? -32.246 84.120 22.675 1.00 34.52 330 LYS A O 1
ATOM 2518 N N . ILE A 1 339 ? -33.069 86.097 23.313 1.00 34.62 331 ILE A N 1
ATOM 2519 C CA . ILE A 1 339 ? -32.768 85.869 24.735 1.00 34.29 331 ILE A CA 1
ATOM 2520 C C . ILE A 1 339 ? -33.505 84.623 25.264 1.00 35.99 331 ILE A C 1
ATOM 2521 O O . ILE A 1 339 ? -32.936 83.850 26.032 1.00 36.96 331 ILE A O 1
ATOM 2526 N N . ILE A 1 340 ? -34.747 84.401 24.829 1.00 35.05 332 ILE A N 1
ATOM 2527 C CA . ILE A 1 340 ? -35.471 83.194 25.218 1.00 33.72 332 ILE A CA 1
ATOM 2528 C C . ILE A 1 340 ? -34.788 81.932 24.695 1.00 35.33 332 ILE A C 1
ATOM 2529 O O . ILE A 1 340 ? -34.500 81.014 25.469 1.00 37.17 332 ILE A O 1
ATOM 2534 N N . SER A 1 341 ? -34.506 81.903 23.397 1.00 33.10 333 SER A N 1
ATOM 2535 C CA . SER A 1 341 ? -33.852 80.774 22.785 1.00 32.39 333 SER A CA 1
ATOM 2536 C C . SER A 1 341 ? -32.550 80.387 23.456 1.00 33.04 333 SER A C 1
ATOM 2537 O O . SER A 1 341 ? -32.338 79.209 23.711 1.00 33.98 333 SER A O 1
ATOM 2540 N N . TYR A 1 342 ? -31.675 81.363 23.722 1.00 33.61 334 TYR A N 1
ATOM 2541 C CA . TYR A 1 342 ? -30.424 81.106 24.459 1.00 33.19 334 TYR A CA 1
ATOM 2542 C C . TYR A 1 342 ? -30.664 80.664 25.895 1.00 32.56 334 TYR A C 1
ATOM 2543 O O . TYR A 1 342 ? -29.963 79.786 26.384 1.00 34.07 334 TYR A O 1
ATOM 2552 N N . ALA A 1 343 ? -31.653 81.254 26.565 1.00 31.85 335 ALA A N 1
ATOM 2553 C CA . ALA A 1 343 ? -32.033 80.829 27.930 1.00 31.89 335 ALA A CA 1
ATOM 2554 C C . ALA A 1 343 ? -32.466 79.350 27.927 1.00 33.11 335 ALA A C 1
ATOM 2555 O O . ALA A 1 343 ? -32.129 78.599 28.837 1.00 31.19 335 ALA A O 1
ATOM 2557 N N . GLN A 1 344 ? -33.189 78.951 26.873 1.00 33.01 336 GLN A N 1
ATOM 2558 C CA . GLN A 1 344 ? -33.600 77.561 26.663 1.00 33.25 336 GLN A CA 1
ATOM 2559 C C . GLN A 1 344 ? -32.381 76.659 26.367 1.00 33.88 336 GLN A C 1
ATOM 2560 O O . GLN A 1 344 ? -32.259 75.549 26.923 1.00 33.40 336 GLN A O 1
ATOM 2566 N N . GLY A 1 345 ? -3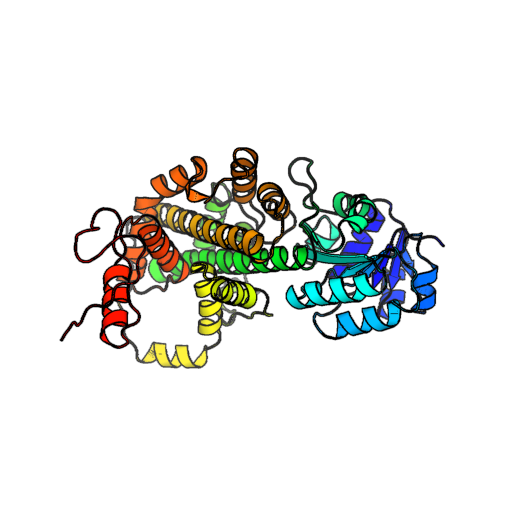1.480 77.151 25.513 1.00 32.80 337 GLY A N 1
ATOM 2567 C CA . GLY A 1 345 ? -30.228 76.467 25.197 1.00 31.82 337 GLY A CA 1
ATOM 2568 C C . GLY A 1 345 ? -29.422 76.112 26.435 1.00 32.85 337 GLY A C 1
ATOM 2569 O O . GLY A 1 345 ? -28.932 75.000 26.553 1.00 33.67 337 GLY A O 1
ATOM 2570 N N . PHE A 1 346 ? -29.300 77.048 27.367 1.00 33.35 338 PHE A N 1
ATOM 2571 C CA . PHE A 1 346 ? -28.540 76.814 28.592 1.00 34.47 338 PHE A CA 1
ATOM 2572 C C . PHE A 1 346 ? -29.262 76.005 29.650 1.00 35.57 338 PHE A C 1
ATOM 2573 O O . PHE A 1 346 ? -28.617 75.380 30.476 1.00 36.94 338 PHE A O 1
ATOM 2581 N N . MET A 1 347 ? -30.594 76.011 29.631 1.00 35.62 339 MET A N 1
ATOM 2582 C CA . MET A 1 347 ? -31.394 75.046 30.395 1.00 34.43 339 MET A CA 1
ATOM 2583 C C . MET A 1 347 ? -31.089 73.615 29.942 1.00 33.66 339 MET A C 1
ATOM 2584 O O . MET A 1 347 ? -30.925 72.726 30.758 1.00 32.88 339 MET A O 1
ATOM 2589 N N . LEU A 1 348 ? -31.024 73.409 28.634 1.00 33.47 340 LEU A N 1
ATOM 2590 C CA . LEU A 1 348 ? -30.640 72.131 28.060 1.00 35.25 340 LEU A CA 1
ATOM 2591 C C . LEU A 1 348 ? -29.261 71.715 28.565 1.00 36.59 340 LEU A C 1
ATOM 2592 O O . LEU A 1 348 ? -29.107 70.610 29.092 1.00 38.67 340 LEU A O 1
ATOM 2597 N N . ILE A 1 349 ? -28.270 72.599 28.410 1.00 36.38 341 ILE A N 1
ATOM 2598 C CA . ILE A 1 349 ? -26.904 72.356 28.883 1.00 37.02 341 ILE A CA 1
ATOM 2599 C C . ILE A 1 349 ? -26.893 72.022 30.387 1.00 36.12 341 ILE A C 1
ATOM 2600 O O . ILE A 1 349 ? -26.205 71.083 30.820 1.00 37.67 341 ILE A O 1
ATOM 2605 N N . ARG A 1 350 ? -27.663 72.786 31.156 1.00 34.26 342 ARG A N 1
ATOM 2606 C CA . ARG A 1 350 ? -27.839 72.577 32.592 1.00 36.03 342 ARG A CA 1
ATOM 2607 C C . ARG A 1 350 ? -28.385 71.168 32.900 1.00 36.81 342 ARG A C 1
ATOM 2608 O O . ARG A 1 350 ? -27.879 70.484 33.776 1.00 37.17 342 ARG A O 1
ATOM 2616 N N . GLU A 1 351 ? -29.401 70.731 32.164 1.00 37.25 343 GLU A N 1
ATOM 2617 C CA . GLU A 1 351 ? -29.982 69.414 32.411 1.00 37.87 343 GLU A CA 1
ATOM 2618 C C . GLU A 1 351 ? -29.064 68.278 31.962 1.00 38.19 343 GLU A C 1
ATOM 2619 O O . GLU A 1 351 ? -28.957 67.270 32.664 1.00 39.91 343 GLU A O 1
ATOM 2625 N N . ALA A 1 352 ? -28.410 68.452 30.810 1.00 38.06 344 ALA A N 1
ATOM 2626 C CA . ALA A 1 352 ? -27.421 67.494 30.290 1.00 38.14 344 ALA A CA 1
ATOM 2627 C C . ALA A 1 352 ? -26.208 67.332 31.207 1.00 38.62 344 ALA A C 1
ATOM 2628 O O . ALA A 1 352 ? -25.733 66.226 31.417 1.00 38.20 344 ALA A O 1
ATOM 2630 N N . ALA A 1 353 ? -25.697 68.440 31.737 1.00 39.50 345 ALA A N 1
ATOM 2631 C CA . ALA A 1 353 ? -24.649 68.362 32.752 1.00 39.68 345 ALA A CA 1
ATOM 2632 C C . ALA A 1 353 ? -25.091 67.426 33.864 1.00 40.08 345 ALA A C 1
ATOM 2633 O O . ALA A 1 353 ? -24.379 66.473 34.196 1.00 40.32 345 ALA A O 1
ATOM 2635 N N . ALA A 1 354 ? -26.284 67.693 34.399 1.00 39.78 346 ALA A N 1
ATOM 2636 C CA . ALA A 1 354 ? -26.865 66.969 35.536 1.00 40.39 346 ALA A CA 1
ATOM 2637 C C . ALA A 1 354 ? -27.215 65.509 35.263 1.00 41.41 346 ALA A C 1
ATOM 2638 O O . ALA A 1 354 ? -26.992 64.668 36.118 1.00 43.56 346 ALA A O 1
ATOM 2640 N N . THR A 1 355 ? -27.763 65.213 34.088 1.00 41.80 347 THR A N 1
ATOM 2641 C CA . THR A 1 355 ? -28.228 63.870 33.749 1.00 40.77 347 THR A CA 1
ATOM 2642 C C . THR A 1 355 ? -27.069 62.962 33.370 1.00 43.35 347 THR A C 1
ATOM 2643 O O . THR A 1 355 ? -27.076 61.762 33.672 1.00 44.75 347 THR A O 1
ATOM 2647 N N . TYR A 1 356 ? -26.082 63.537 32.690 1.00 43.59 348 TYR A N 1
ATOM 2648 C CA . TYR A 1 356 ? -24.977 62.768 32.151 1.00 42.72 348 TYR A CA 1
ATOM 2649 C C . TYR A 1 356 ? -23.814 62.728 33.118 1.00 42.84 348 TYR A C 1
ATOM 2650 O O . TYR A 1 356 ? -22.899 61.933 32.954 1.00 44.64 348 TYR A O 1
ATOM 2659 N N . GLY A 1 357 ? -23.862 63.582 34.131 1.00 43.42 349 GLY A N 1
ATOM 2660 C CA . GLY A 1 357 ? -22.781 63.702 35.088 1.00 42.67 349 GLY A CA 1
ATOM 2661 C C . GLY A 1 357 ? -21.557 64.366 34.485 1.00 44.97 349 GLY A C 1
ATOM 2662 O O . GLY A 1 357 ? -20.436 63.965 34.783 1.00 47.19 349 GLY A O 1
ATOM 2663 N N . TRP A 1 358 ? -21.766 65.387 33.648 1.00 44.49 350 TRP A N 1
ATOM 2664 C CA . TRP A 1 358 ? -20.676 66.127 33.006 1.00 43.63 350 TRP A CA 1
ATOM 2665 C C . TRP A 1 358 ? -20.551 67.501 33.640 1.00 44.79 350 TRP A C 1
ATOM 2666 O O . TRP A 1 358 ? -21.555 68.188 33.815 1.00 45.00 350 TRP A O 1
ATOM 2677 N N . LYS A 1 359 ? -19.333 67.927 33.959 1.00 46.13 351 LYS A N 1
ATOM 2678 C CA . LYS A 1 359 ? -19.166 69.206 34.637 1.00 49.90 351 LYS A CA 1
ATOM 2679 C C . LYS A 1 359 ? -18.998 70.339 33.644 1.00 50.00 351 LYS A C 1
ATOM 2680 O O . LYS A 1 359 ? -17.942 70.965 33.576 1.00 51.72 351 LYS A O 1
ATOM 2686 N N . LEU A 1 360 ? -20.059 70.610 32.893 1.00 49.97 352 LEU A N 1
ATOM 2687 C CA . LEU A 1 360 ? -20.058 71.635 31.853 1.00 49.74 352 LEU A CA 1
ATOM 2688 C C . LEU A 1 360 ? -19.880 73.053 32.414 1.00 50.11 352 LEU A C 1
ATOM 2689 O O . LEU A 1 360 ? -20.527 73.434 33.387 1.00 48.50 352 LEU A O 1
ATOM 2694 N N . ASN A 1 361 ? -18.984 73.817 31.790 1.00 50.66 353 ASN A N 1
ATOM 2695 C CA . ASN A 1 361 ? -18.682 75.179 32.215 1.00 50.29 353 ASN A CA 1
ATOM 2696 C C . ASN A 1 361 ? -19.361 76.236 31.337 1.00 49.29 353 ASN A C 1
ATOM 2697 O O . ASN A 1 361 ? -18.955 76.468 30.179 1.00 47.99 353 ASN A O 1
ATOM 2702 N N . ASN A 1 362 ? -20.395 76.867 31.908 1.00 47.54 354 ASN A N 1
ATOM 2703 C CA . ASN A 1 362 ? -21.226 77.844 31.200 1.00 46.92 354 ASN A CA 1
ATOM 2704 C C . ASN A 1 362 ? -20.473 79.067 30.637 1.00 46.91 354 ASN A C 1
ATOM 2705 O O . ASN A 1 362 ? -20.724 79.464 29.488 1.00 48.29 354 ASN A O 1
ATOM 2710 N N . PRO A 1 363 ? -19.570 79.686 31.441 1.00 45.59 355 PRO A N 1
ATOM 2711 C CA . PRO A 1 363 ? -18.785 80.812 30.909 1.00 44.56 355 PRO A CA 1
ATOM 2712 C C . PRO A 1 363 ? -17.876 80.402 29.756 1.00 43.56 355 PRO A C 1
ATOM 2713 O O . PRO A 1 363 ? -17.751 81.144 28.780 1.00 44.48 355 PRO A O 1
ATOM 2717 N N . ALA A 1 364 ? -17.262 79.225 29.876 1.00 41.46 356 ALA A N 1
ATOM 2718 C CA . ALA A 1 364 ? -16.348 78.703 28.867 1.00 40.45 356 ALA A CA 1
ATOM 2719 C C . ALA A 1 364 ? -17.070 78.373 27.568 1.00 40.47 356 ALA A C 1
ATOM 2720 O O . ALA A 1 364 ? -16.580 78.722 26.491 1.00 40.55 356 ALA A O 1
ATOM 2722 N N . ILE A 1 365 ? -18.228 77.711 27.675 1.00 39.27 357 ILE A N 1
ATOM 2723 C CA . ILE A 1 365 ? -19.097 77.437 26.524 1.00 38.54 357 ILE A CA 1
ATOM 2724 C C . ILE A 1 365 ? -19.524 78.742 25.830 1.00 39.05 357 ILE A C 1
ATOM 2725 O O . ILE A 1 365 ? -19.469 78.842 24.601 1.00 36.84 357 ILE A O 1
ATOM 2730 N N . ALA A 1 366 ? -19.940 79.740 26.610 1.00 40.34 358 ALA A N 1
ATOM 2731 C CA . ALA A 1 366 ? -20.307 81.036 26.019 1.00 43.21 358 ALA A CA 1
ATOM 2732 C C . ALA A 1 366 ? -19.089 81.687 25.374 1.00 44.85 358 ALA A C 1
ATOM 2733 O O . ALA A 1 366 ? -19.183 82.185 24.242 1.00 46.13 358 ALA A O 1
ATOM 2735 N N . LEU A 1 367 ? -17.947 81.646 26.074 1.00 45.98 359 LEU A N 1
ATOM 2736 C CA . LEU A 1 367 ? -16.670 82.115 25.509 1.00 47.55 359 LEU A CA 1
ATOM 2737 C C . LEU A 1 367 ? -16.374 81.458 24.164 1.00 47.33 359 LEU A C 1
ATOM 2738 O O . LEU A 1 367 ? -16.011 82.136 23.212 1.00 47.67 359 LEU A O 1
ATOM 2743 N N . MET A 1 368 ? -16.533 80.136 24.107 1.00 46.20 360 MET A N 1
ATOM 2744 C CA . MET A 1 368 ? -16.250 79.356 22.915 1.00 46.21 360 MET A CA 1
ATOM 2745 C C . MET A 1 368 ? -17.191 79.706 21.785 1.00 47.61 360 MET A C 1
ATOM 2746 O O . MET A 1 368 ? -16.853 79.522 20.623 1.00 46.27 360 MET A O 1
ATOM 2751 N N . TRP A 1 369 ? -18.378 80.204 22.131 1.00 49.58 361 TRP A N 1
ATOM 2752 C CA . TRP A 1 369 ? -19.333 80.656 21.114 1.00 51.27 361 TRP A CA 1
ATOM 2753 C C . TRP A 1 369 ? -19.228 82.154 20.762 1.00 52.90 361 TRP A C 1
ATOM 2754 O O . TRP A 1 369 ? -19.810 82.571 19.761 1.00 54.39 361 TRP A O 1
ATOM 2765 N N . ARG A 1 370 ? -18.505 82.943 21.574 1.00 55.05 362 ARG A N 1
ATOM 2766 C CA . ARG A 1 370 ? -18.306 84.400 21.344 1.00 56.20 362 ARG A CA 1
ATOM 2767 C C . ARG A 1 370 ? -17.700 84.714 19.988 1.00 55.98 362 ARG A C 1
ATOM 2768 O O . ARG A 1 370 ? -18.130 85.659 19.325 1.00 58.40 362 ARG A O 1
ATOM 2776 N N . GLY A 1 371 ? -16.682 83.946 19.598 1.00 54.96 363 GLY A N 1
ATOM 2777 C CA . GLY A 1 371 ? -15.981 84.143 18.322 1.00 51.13 363 GLY A CA 1
ATOM 2778 C C . GLY A 1 371 ? -15.874 82.852 17.537 1.00 49.87 363 GLY A C 1
ATOM 2779 O O . GLY A 1 371 ? -16.329 81.796 18.002 1.00 48.62 363 GLY A O 1
ATOM 2780 N N . GLY A 1 372 ? -15.305 82.947 16.332 1.00 48.14 364 GLY A N 1
ATOM 2781 C CA . GLY A 1 372 ? -15.086 81.807 15.449 1.00 46.71 364 GLY A CA 1
ATOM 2782 C C . GLY A 1 372 ? -16.326 81.142 14.871 1.00 48.79 364 GLY A C 1
ATOM 2783 O O . GLY A 1 372 ? -16.360 80.811 13.670 1.00 50.80 364 GLY A O 1
ATOM 2784 N N . CYS A 1 373 ? -17.341 80.924 15.711 1.00 47.19 365 CYS A N 1
ATOM 2785 C CA . CYS A 1 373 ? -18.534 80.159 15.314 1.00 46.59 365 CYS A CA 1
ATOM 2786 C C . CYS A 1 373 ? -19.535 81.022 14.561 1.00 44.69 365 CYS A C 1
ATOM 2787 O O . CYS A 1 373 ? -19.447 82.251 14.575 1.00 44.93 365 CYS A O 1
ATOM 2790 N N . ILE A 1 374 ? -20.472 80.374 13.880 1.00 44.46 366 ILE A N 1
ATOM 2791 C CA . ILE A 1 374 ? -21.523 81.059 13.097 1.00 43.38 366 ILE A CA 1
ATOM 2792 C C . ILE A 1 374 ? -22.412 82.009 13.924 1.00 42.42 366 ILE A C 1
ATOM 2793 O O . ILE A 1 374 ? -22.805 83.075 13.437 1.00 41.58 366 ILE A O 1
ATOM 2798 N N . ILE A 1 375 ? -22.691 81.633 15.173 1.00 41.14 367 ILE A N 1
ATOM 2799 C CA . ILE A 1 375 ? -23.538 82.415 16.072 1.00 39.95 367 ILE A CA 1
ATOM 2800 C C . ILE A 1 375 ? -22.796 83.507 16.853 1.00 39.40 367 ILE A C 1
ATOM 2801 O O . ILE A 1 375 ? -23.324 84.033 17.852 1.00 39.19 367 ILE A O 1
ATOM 2806 N N . ARG A 1 376 ? -21.581 83.849 16.423 1.00 38.73 368 ARG A N 1
ATOM 2807 C CA . ARG A 1 376 ? -20.767 84.800 17.185 1.00 39.05 368 ARG A CA 1
ATOM 2808 C C . ARG A 1 376 ? -21.453 86.151 17.280 1.00 39.81 368 ARG A C 1
ATOM 2809 O O . ARG A 1 376 ? -22.053 86.612 16.313 1.00 41.04 368 ARG A O 1
ATOM 2817 N N . SER A 1 377 ? -21.383 86.773 18.451 1.00 39.27 369 SER A N 1
ATOM 2818 C CA . SER A 1 377 ? -22.022 88.060 18.668 1.00 40.62 369 SER A CA 1
ATOM 2819 C C . SER A 1 377 ? -21.560 88.685 19.971 1.00 41.65 369 SER A C 1
ATOM 2820 O O . SER A 1 377 ? -20.994 88.011 20.827 1.00 42.20 369 SER A O 1
ATOM 2823 N N . VAL A 1 378 ? -21.815 89.984 20.100 1.00 42.67 370 VAL A N 1
ATOM 2824 C CA . VAL A 1 378 ? -21.557 90.762 21.319 1.00 44.29 370 VAL A CA 1
ATOM 2825 C C . VAL A 1 378 ? -22.431 90.248 22.480 1.00 43.88 370 VAL A C 1
ATOM 2826 O O . VAL A 1 378 ? -21.991 90.167 23.627 1.00 43.46 370 VAL A O 1
ATOM 2830 N N . PHE A 1 379 ? -23.680 89.926 22.139 1.00 44.67 371 PHE A N 1
ATOM 2831 C CA . PHE A 1 379 ? -24.661 89.233 22.982 1.00 43.38 371 PHE A CA 1
ATOM 2832 C C . PHE A 1 379 ? -24.046 88.052 23.743 1.00 42.02 371 PHE A C 1
ATOM 2833 O O . PHE A 1 379 ? -24.223 87.943 24.949 1.00 41.22 371 PHE A O 1
ATOM 2841 N N . LEU A 1 380 ? -23.308 87.192 23.039 1.00 41.43 372 LEU A N 1
ATOM 2842 C CA . LEU A 1 380 ? -22.585 86.079 23.671 1.00 41.14 372 LEU A CA 1
ATOM 2843 C C . LEU A 1 380 ? -21.533 86.506 24.703 1.00 40.77 372 LEU A C 1
ATOM 2844 O O . LEU A 1 380 ? -21.350 85.841 25.728 1.00 39.55 372 LEU A O 1
ATOM 2849 N N . GLY A 1 381 ? -20.848 87.618 24.450 1.00 41.76 373 GLY A N 1
ATOM 2850 C CA . GLY A 1 381 ? -19.935 88.175 25.455 1.00 42.57 373 GLY A CA 1
ATOM 2851 C C . GLY A 1 381 ? -20.670 88.525 26.735 1.00 42.32 373 GLY A C 1
ATOM 2852 O O . GLY A 1 381 ? -20.173 88.341 27.845 1.00 43.69 373 GLY A O 1
ATOM 2853 N N . GLN A 1 382 ? -21.885 89.015 26.567 1.00 43.08 374 GLN A N 1
ATOM 2854 C CA . GLN A 1 382 ? -22.731 89.383 27.683 1.00 44.17 374 GLN A CA 1
ATOM 2855 C C . GLN A 1 382 ? -23.205 88.161 28.474 1.00 44.15 374 GLN A C 1
ATOM 2856 O O . GLN A 1 382 ? -23.399 88.241 29.687 1.00 45.48 374 GLN A O 1
ATOM 2862 N N . ILE A 1 383 ? -23.361 87.028 27.788 1.00 44.69 375 ILE A N 1
ATOM 2863 C CA . ILE A 1 383 ? -23.660 85.737 28.424 1.00 44.46 375 ILE A CA 1
ATOM 2864 C C . ILE A 1 383 ? -22.470 85.218 29.234 1.00 45.27 375 ILE A C 1
ATOM 2865 O O . ILE A 1 383 ? -22.647 84.792 30.380 1.00 46.08 375 ILE A O 1
ATOM 2870 N N . THR A 1 384 ? -21.266 85.260 28.649 1.00 45.30 376 THR A N 1
ATOM 2871 C CA . THR A 1 384 ? -20.025 84.924 29.366 1.00 45.72 376 THR A CA 1
ATOM 2872 C C . THR A 1 384 ? -19.922 85.720 30.671 1.00 46.27 376 THR A C 1
ATOM 2873 O O . THR A 1 384 ? -19.726 85.158 31.754 1.00 45.81 376 THR A O 1
ATOM 2877 N N . LYS A 1 385 ? -20.068 87.032 30.545 1.00 45.59 377 LYS A N 1
ATOM 2878 C CA . LYS A 1 385 ? -20.050 87.939 31.666 1.00 46.19 377 LYS A CA 1
ATOM 2879 C C . LYS A 1 385 ? -21.033 87.508 32.764 1.00 46.25 377 LYS A C 1
ATOM 2880 O O . LYS A 1 385 ? -20.647 87.395 33.921 1.00 47.35 377 LYS A O 1
ATOM 2886 N N . ALA A 1 386 ? -22.289 87.248 32.399 1.00 45.83 378 ALA A N 1
ATOM 2887 C CA . ALA A 1 386 ? -23.309 86.828 33.372 1.00 45.98 378 ALA A CA 1
ATOM 2888 C C . ALA A 1 386 ? -22.921 85.560 34.138 1.00 46.61 378 ALA A C 1
ATOM 2889 O O . ALA A 1 386 ? -23.130 85.473 35.349 1.00 47.35 378 ALA A O 1
ATOM 2891 N N . TYR A 1 387 ? -22.356 84.585 33.430 1.00 47.63 379 TYR A N 1
ATOM 2892 C CA . TYR A 1 387 ? -21.912 83.337 34.053 1.00 49.52 379 TYR A CA 1
ATOM 2893 C C . TYR A 1 387 ? -20.564 83.409 34.763 1.00 51.61 379 TYR A C 1
ATOM 2894 O O . TYR A 1 387 ? -20.319 82.615 35.665 1.00 52.43 379 TYR A O 1
ATOM 2903 N N . ARG A 1 388 ? -19.690 84.336 34.358 1.00 53.15 380 ARG A N 1
ATOM 2904 C CA . ARG A 1 388 ? -18.466 84.618 35.122 1.00 54.61 380 ARG A CA 1
ATOM 2905 C C . ARG A 1 388 ? -18.861 85.093 36.510 1.00 56.82 380 ARG A C 1
ATOM 2906 O O . ARG A 1 388 ? -18.343 84.597 37.512 1.00 57.69 380 ARG A O 1
ATOM 2914 N N . GLU A 1 389 ? -19.801 86.039 36.550 1.00 58.05 381 GLU A N 1
ATOM 2915 C CA . GLU A 1 389 ? -20.302 86.629 37.791 1.00 60.70 381 GLU A CA 1
ATOM 2916 C C . GLU A 1 389 ? -21.008 85.615 38.681 1.00 61.72 381 GLU A C 1
ATOM 2917 O O . GLU A 1 389 ? -20.815 85.618 39.898 1.00 62.74 381 GLU A O 1
ATOM 2923 N N . GLU A 1 390 ? -21.826 84.761 38.068 1.00 62.36 382 GLU A N 1
ATOM 2924 C CA . GLU A 1 390 ? -22.551 83.710 38.772 1.00 63.10 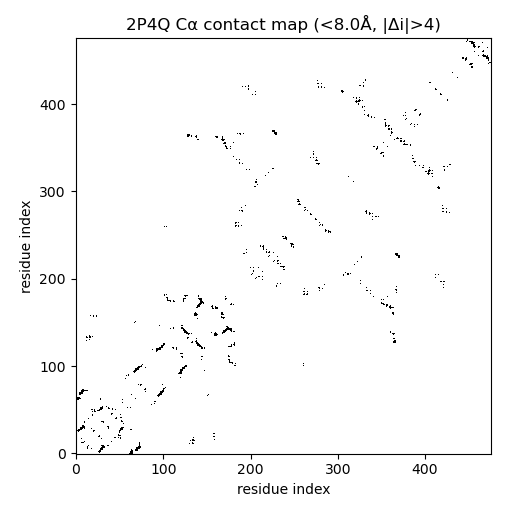382 GLU A CA 1
ATOM 2925 C C . GLU A 1 390 ? -22.499 82.426 37.957 1.00 63.02 382 GLU A C 1
ATOM 2926 O O . GLU A 1 390 ? -23.369 82.195 37.114 1.00 63.96 382 GLU A O 1
ATOM 2932 N N . PRO A 1 391 ? -21.485 81.576 38.190 1.00 62.72 383 PRO A N 1
ATOM 2933 C CA . PRO A 1 391 ? -21.425 80.356 37.380 1.00 62.07 383 PRO A CA 1
ATOM 2934 C C . PRO A 1 391 ? -22.517 79.350 37.756 1.00 61.38 383 PRO A C 1
ATOM 2935 O O . PRO A 1 391 ? -22.745 78.398 37.014 1.00 61.98 383 PRO A O 1
ATOM 2939 N N . ASP A 1 392 ? -23.182 79.569 38.891 1.00 60.18 384 ASP A N 1
ATOM 2940 C CA . ASP A 1 392 ? -24.302 78.727 39.318 1.00 58.46 384 ASP A CA 1
ATOM 2941 C C . ASP A 1 392 ? -25.695 79.271 38.909 1.00 56.64 384 ASP A C 1
ATOM 2942 O O . ASP A 1 392 ? -26.719 78.685 39.288 1.00 57.02 384 ASP A O 1
ATOM 2947 N N . LEU A 1 393 ? -25.724 80.379 38.158 1.00 52.68 385 LEU A N 1
ATOM 2948 C CA . LEU A 1 393 ? -26.967 80.984 37.642 1.00 49.11 385 LEU A CA 1
ATOM 2949 C C . LEU A 1 393 ? -27.909 79.916 37.071 1.00 47.69 385 LEU A C 1
ATOM 2950 O O . LEU A 1 393 ? -27.538 79.203 36.141 1.00 46.87 385 LEU A O 1
ATOM 2955 N N . GLU A 1 394 ? -29.112 79.775 37.629 1.00 45.73 386 GLU A N 1
ATOM 2956 C CA . GLU A 1 394 ? -29.978 78.685 37.167 1.00 44.93 386 GLU A CA 1
ATOM 2957 C C . GLU A 1 394 ? -30.618 78.953 35.803 1.00 42.92 386 GLU A C 1
ATOM 2958 O O . GLU A 1 394 ? -30.784 78.028 35.004 1.00 41.09 386 GLU A O 1
ATOM 2964 N N . ASN A 1 395 ? -30.920 80.220 35.523 1.00 41.42 387 ASN A N 1
ATOM 2965 C CA . ASN A 1 395 ? -31.408 80.616 34.209 1.00 39.76 387 ASN A CA 1
ATOM 2966 C C . ASN A 1 395 ? -30.856 81.975 33.837 1.00 40.17 387 ASN A C 1
ATOM 2967 O O . ASN A 1 395 ? -30.762 82.869 34.676 1.00 42.91 387 ASN A O 1
ATOM 2972 N N . LEU A 1 396 ? -30.503 82.115 32.567 1.00 40.04 388 LEU A N 1
ATOM 2973 C CA . LEU A 1 396 ? -30.058 83.372 31.981 1.00 40.47 388 LEU A CA 1
ATOM 2974 C C . LEU A 1 396 ? -30.962 84.547 32.329 1.00 40.14 388 LEU A C 1
ATOM 2975 O O . LEU A 1 396 ? -30.474 85.649 32.537 1.00 41.32 388 LEU A O 1
ATOM 2980 N N . LEU A 1 397 ? -32.272 84.308 32.395 1.00 40.24 389 LEU A N 1
ATOM 2981 C CA . LEU A 1 397 ? -33.268 85.357 32.634 1.00 39.81 389 LEU A CA 1
ATOM 2982 C C . LEU A 1 397 ? -33.199 85.931 34.057 1.00 41.25 389 LEU A C 1
ATOM 2983 O O . LEU A 1 397 ? -33.742 87.008 34.330 1.00 41.75 389 LEU A O 1
ATOM 2988 N N . PHE A 1 398 ? -32.529 85.217 34.962 1.00 43.18 390 PHE A N 1
ATOM 2989 C CA . PHE A 1 398 ? -32.284 85.743 36.316 1.00 44.01 390 PHE A CA 1
ATOM 2990 C C . PHE A 1 398 ? -31.094 86.698 36.352 1.00 44.76 390 PHE A C 1
ATOM 2991 O O . PHE A 1 398 ? -30.861 87.342 37.365 1.00 45.81 390 PHE A O 1
ATOM 2999 N N . ASN A 1 399 ? -30.344 86.797 35.254 1.00 44.91 391 ASN A N 1
ATOM 3000 C CA . ASN A 1 399 ? -29.312 87.823 35.164 1.00 44.27 391 ASN A CA 1
ATOM 3001 C C . ASN A 1 399 ? -29.898 89.206 34.869 1.00 45.89 391 ASN A C 1
ATOM 3002 O O . ASN A 1 399 ? -30.679 89.358 33.932 1.00 47.97 391 ASN A O 1
ATOM 3007 N N . LYS A 1 400 ? -29.507 90.201 35.668 1.00 45.60 392 LYS A N 1
ATOM 3008 C CA . LYS A 1 400 ? -29.980 91.589 35.545 1.00 46.14 392 LYS A CA 1
ATOM 3009 C C . LYS A 1 400 ? -29.944 92.114 34.112 1.00 45.94 392 LYS A C 1
ATOM 3010 O O . LYS A 1 400 ? -30.929 92.680 33.631 1.00 47.64 392 LYS A O 1
ATOM 3016 N N . PHE A 1 401 ? -28.825 91.921 33.421 1.00 44.35 393 PHE A N 1
ATOM 3017 C CA . PHE A 1 401 ? -28.697 92.418 32.054 1.00 43.69 393 PHE A CA 1
ATOM 3018 C C . PHE A 1 401 ? -29.787 91.863 31.126 1.00 43.14 393 PHE A C 1
ATOM 3019 O O . PHE A 1 401 ? -30.360 92.604 30.310 1.00 43.20 393 PHE A O 1
ATOM 3027 N N . PHE A 1 402 ? -30.070 90.565 31.254 1.00 41.77 394 PHE A N 1
ATOM 3028 C CA . PHE A 1 402 ? -31.078 89.918 30.413 1.00 40.00 394 PHE A CA 1
ATOM 3029 C C . PHE A 1 402 ? -32.492 90.186 30.900 1.00 39.45 394 PHE A C 1
ATOM 3030 O O . PHE A 1 402 ? -33.385 90.397 30.095 1.00 39.68 394 PHE A O 1
ATOM 3038 N N . ALA A 1 403 ? -32.678 90.200 32.216 1.00 38.24 395 ALA A N 1
ATOM 3039 C CA . ALA A 1 403 ? -33.940 90.592 32.818 1.00 38.38 395 ALA A CA 1
ATOM 3040 C C . ALA A 1 403 ? -34.360 92.015 32.415 1.00 39.75 395 ALA A C 1
ATOM 3041 O O . ALA A 1 403 ? -35.531 92.240 32.107 1.00 39.99 395 ALA A O 1
ATOM 3043 N N . ASP A 1 404 ? -33.408 92.959 32.411 1.00 40.46 396 ASP A N 1
ATOM 3044 C CA . ASP A 1 404 ? -33.639 94.344 31.969 1.00 40.07 396 ASP A CA 1
ATOM 3045 C C . ASP A 1 404 ? -33.963 94.431 30.474 1.00 41.02 396 ASP A C 1
ATOM 3046 O O . ASP A 1 404 ? -34.856 95.180 30.064 1.00 42.50 396 ASP A O 1
ATOM 3051 N N . ALA A 1 405 ? -33.208 93.687 29.666 1.00 40.80 397 ALA A N 1
ATOM 3052 C CA . ALA A 1 405 ? -33.424 93.613 28.224 1.00 39.91 397 ALA A CA 1
ATOM 3053 C C . ALA A 1 405 ? -34.833 93.128 27.901 1.00 40.35 397 ALA A C 1
ATOM 3054 O O . ALA A 1 405 ? -35.486 93.644 26.998 1.00 40.26 397 ALA A O 1
ATOM 3056 N N . VAL A 1 406 ? -35.287 92.138 28.659 1.00 39.43 398 VAL A N 1
ATOM 3057 C CA . VAL A 1 406 ? -36.576 91.505 28.447 1.00 39.46 398 VAL A CA 1
ATOM 3058 C C . VAL A 1 406 ? -37.705 92.417 28.955 1.00 40.74 398 VAL A C 1
ATOM 3059 O O . VAL A 1 406 ? -38.781 92.487 28.339 1.00 40.81 398 VAL A O 1
ATOM 3063 N N . THR A 1 407 ? -37.444 93.122 30.061 1.00 40.85 399 THR A N 1
ATOM 3064 C CA . THR A 1 407 ? -38.356 94.136 30.605 1.00 39.69 399 THR A CA 1
ATOM 3065 C C . THR A 1 407 ? -38.571 95.280 29.611 1.00 39.75 399 THR A C 1
ATOM 3066 O O . THR A 1 407 ? -39.701 95.688 29.357 1.00 40.95 399 THR A O 1
ATOM 3070 N N . LYS A 1 408 ? -37.480 95.797 29.063 1.00 38.77 400 LYS A N 1
ATOM 3071 C CA . LYS A 1 408 ? -37.536 96.864 28.070 1.00 39.10 400 LYS A CA 1
ATOM 3072 C C . LYS A 1 408 ? -38.247 96.427 26.779 1.00 38.29 400 LYS A C 1
ATOM 3073 O O . LYS A 1 408 ? -38.987 97.213 26.157 1.00 37.63 400 LYS A O 1
ATOM 3079 N N . ALA A 1 409 ? -38.024 95.166 26.401 1.00 37.06 401 ALA A N 1
ATOM 3080 C CA . ALA A 1 409 ? -38.630 94.563 25.200 1.00 35.31 401 ALA A CA 1
ATOM 3081 C C . ALA A 1 409 ? -40.143 94.361 25.253 1.00 34.17 401 ALA A C 1
ATOM 3082 O O . ALA A 1 409 ? -40.756 94.214 24.212 1.00 35.27 401 ALA A O 1
ATOM 3084 N N . GLN A 1 410 ? -40.733 94.340 26.449 1.00 32.67 402 GLN A N 1
ATOM 3085 C CA . GLN A 1 410 ? -42.117 93.867 26.640 1.00 33.96 402 GLN A CA 1
ATOM 3086 C C . GLN A 1 410 ? -43.099 94.389 25.616 1.00 34.02 402 GLN A C 1
ATOM 3087 O O . GLN A 1 410 ? -43.789 93.617 24.952 1.00 36.39 402 GLN A O 1
ATOM 3093 N N . SER A 1 411 ? -43.151 95.706 25.497 1.00 33.85 403 SER A N 1
ATOM 3094 C CA . SER A 1 411 ? -44.105 96.372 24.642 1.00 34.03 403 SER A CA 1
ATOM 3095 C C . SER A 1 411 ? -43.847 96.077 23.158 1.00 34.08 403 SER A C 1
ATOM 3096 O O . SER A 1 411 ? -44.775 95.753 22.428 1.00 35.40 403 SER A O 1
ATOM 3099 N N . GLY A 1 412 ? -42.599 96.185 22.712 1.00 34.34 404 GLY A N 1
ATOM 3100 C CA . GLY A 1 412 ? -42.271 95.938 21.303 1.00 33.78 404 GLY A CA 1
ATOM 3101 C C . GLY A 1 412 ? -42.463 94.490 20.888 1.00 35.06 404 GLY A C 1
ATOM 3102 O O . GLY A 1 412 ? -42.915 94.197 19.780 1.00 32.89 404 GLY A O 1
ATOM 3103 N N . TRP A 1 413 ? -42.109 93.587 21.799 1.00 35.15 405 TRP A N 1
ATOM 3104 C CA . TRP A 1 413 ? -42.271 92.131 21.634 1.00 35.15 405 TRP A CA 1
ATOM 3105 C C . TRP A 1 413 ? -43.727 91.739 21.400 1.00 35.69 405 TRP A C 1
ATOM 3106 O O . TRP A 1 413 ? -44.055 91.076 20.418 1.00 35.84 405 TRP A O 1
ATOM 3117 N N . ARG A 1 414 ? -44.606 92.172 22.301 1.00 36.96 406 ARG A N 1
ATOM 3118 C CA . ARG A 1 414 ? -46.039 91.845 22.222 1.00 35.73 406 ARG A CA 1
ATOM 3119 C C . ARG A 1 414 ? -46.735 92.531 21.056 1.00 35.71 406 ARG A C 1
ATOM 3120 O O . ARG A 1 414 ? -47.548 91.917 20.379 1.00 38.44 406 ARG A O 1
ATOM 3128 N N . LYS A 1 415 ? -46.385 93.788 20.799 1.00 36.56 407 LYS A N 1
ATOM 3129 C CA . LYS A 1 415 ? -46.973 94.545 19.709 1.00 37.44 407 LYS A CA 1
ATOM 3130 C C . LYS A 1 415 ? -46.665 93.925 18.348 1.00 37.11 407 LYS A C 1
ATOM 3131 O O . LYS A 1 415 ? -47.554 93.832 17.494 1.00 37.41 407 LYS A O 1
ATOM 3137 N N . SER A 1 416 ? -45.423 93.493 18.147 1.00 36.24 408 SER A N 1
ATOM 3138 C CA . SER A 1 416 ? -45.024 92.872 16.875 1.00 37.13 408 SER A CA 1
ATOM 3139 C C . SER A 1 416 ? -45.735 91.534 16.662 1.00 36.74 408 SER A C 1
ATOM 3140 O O . SER A 1 416 ? -46.120 91.194 15.534 1.00 35.23 408 SER A O 1
ATOM 3143 N N . ILE A 1 417 ? -45.927 90.794 17.753 1.00 35.25 409 ILE A N 1
ATOM 3144 C CA . ILE A 1 417 ? -46.600 89.505 17.679 1.00 35.15 409 ILE A CA 1
ATOM 3145 C C . ILE A 1 417 ? -48.092 89.679 17.380 1.00 34.67 409 ILE A C 1
ATOM 3146 O O . ILE A 1 417 ? -48.625 89.020 16.483 1.00 32.97 409 ILE A O 1
ATOM 3151 N N . ALA A 1 418 ? -48.748 90.595 18.097 1.00 33.70 410 ALA A N 1
ATOM 3152 C CA . ALA A 1 418 ? -50.165 90.893 17.858 1.00 33.73 410 ALA A CA 1
ATOM 3153 C C . ALA A 1 418 ? -50.369 91.360 16.424 1.00 34.03 410 ALA A C 1
ATOM 3154 O O . ALA A 1 418 ? -51.414 91.115 15.826 1.00 35.13 410 ALA A O 1
ATOM 3156 N N . LEU A 1 419 ? -49.356 92.018 15.877 1.00 33.39 411 LEU A N 1
ATOM 3157 C CA . LEU A 1 419 ? -49.411 92.586 14.539 1.00 35.02 411 LEU A CA 1
ATOM 3158 C C . LEU A 1 419 ? -49.288 91.518 13.472 1.00 35.13 411 LEU A C 1
ATOM 3159 O O . LEU A 1 419 ? -50.034 91.534 12.491 1.00 36.47 411 LEU A O 1
ATOM 3164 N N . ALA A 1 420 ? -48.332 90.602 13.659 1.00 34.28 412 ALA A N 1
ATOM 3165 C CA . ALA A 1 420 ? -48.158 89.453 12.778 1.00 33.39 412 ALA A CA 1
ATOM 3166 C C . ALA A 1 420 ? -49.379 88.523 12.843 1.00 34.58 412 ALA A C 1
ATOM 3167 O O . ALA A 1 420 ? -49.849 88.030 11.817 1.00 36.52 412 ALA A O 1
ATOM 3169 N N . THR A 1 421 ? -49.871 88.298 14.062 1.00 34.13 413 THR A N 1
ATOM 3170 C CA . THR A 1 421 ? -51.125 87.591 14.346 1.00 35.54 413 THR A CA 1
ATOM 3171 C C . THR A 1 421 ? -52.322 88.171 13.588 1.00 37.11 413 THR A C 1
ATOM 3172 O O . THR A 1 421 ? -53.018 87.455 12.867 1.00 39.02 413 THR A O 1
ATOM 3176 N N . THR A 1 422 ? -52.555 89.473 13.761 1.00 36.85 414 THR A N 1
ATOM 3177 C CA . THR A 1 422 ? -53.677 90.159 13.142 1.00 35.89 414 THR A CA 1
ATOM 3178 C C . THR A 1 422 ? -53.577 90.118 11.619 1.00 36.83 414 THR A C 1
ATOM 3179 O O . THR A 1 422 ? -54.588 89.960 10.941 1.00 37.64 414 THR A O 1
ATOM 3183 N N . TYR A 1 423 ? -52.366 90.211 11.076 1.00 37.80 415 TYR A N 1
ATOM 3184 C CA . TYR A 1 423 ? -52.214 90.286 9.616 1.00 38.70 415 TYR A CA 1
ATOM 3185 C C . TYR A 1 423 ? -51.795 88.992 8.918 1.00 37.71 415 TYR A C 1
ATOM 3186 O O . TYR A 1 423 ? -51.698 88.955 7.691 1.00 38.67 415 TYR A O 1
ATOM 3195 N N . GLY A 1 424 ? -51.585 87.929 9.686 1.00 36.15 416 GLY A N 1
ATOM 3196 C CA . GLY A 1 424 ? -51.410 86.601 9.102 1.00 34.53 416 GLY A CA 1
ATOM 3197 C C . GLY A 1 424 ? -50.032 86.281 8.569 1.00 35.32 416 GLY A C 1
ATOM 3198 O O . GLY A 1 424 ? -49.894 85.524 7.594 1.00 35.66 416 GLY A O 1
ATOM 3199 N N . ILE A 1 425 ? -49.013 86.877 9.191 1.00 34.49 417 ILE A N 1
ATOM 3200 C CA . ILE A 1 425 ? -47.622 86.576 8.872 1.00 35.66 417 ILE A CA 1
ATOM 3201 C C . ILE A 1 425 ? -47.114 85.612 9.953 1.00 35.60 417 ILE A C 1
ATOM 3202 O O . ILE A 1 425 ? -47.177 85.938 11.144 1.00 35.67 417 ILE A O 1
ATOM 3207 N N . PRO A 1 426 ? -46.622 84.422 9.539 1.00 33.96 418 PRO A N 1
ATOM 3208 C CA . PRO A 1 426 ? -46.164 83.390 10.481 1.00 33.75 418 PRO A CA 1
ATOM 3209 C C . PRO A 1 426 ? -44.968 83.843 11.302 1.00 34.94 418 PRO A C 1
ATOM 3210 O O . PRO A 1 426 ? -43.966 84.312 10.750 1.00 36.41 418 PRO A O 1
ATOM 3214 N N . THR A 1 427 ? -45.087 83.727 12.620 1.00 34.88 419 THR A N 1
ATOM 3215 C CA . THR A 1 427 ? -43.987 84.019 13.522 1.00 33.60 419 THR A CA 1
ATOM 3216 C C . THR A 1 427 ? -43.765 82.875 14.513 1.00 32.85 419 THR A C 1
ATOM 3217 O O . THR A 1 427 ? -43.810 83.096 15.729 1.00 32.18 419 THR A O 1
ATOM 3221 N N . PRO A 1 428 ? -43.493 81.658 14.006 1.00 31.82 420 PRO A N 1
ATOM 3222 C CA . PRO A 1 428 ? -43.366 80.516 14.926 1.00 32.54 420 PRO A CA 1
ATOM 3223 C C . PRO A 1 428 ? -42.388 80.737 16.078 1.00 32.67 420 PRO A C 1
ATOM 3224 O O . PRO A 1 428 ? -42.731 80.467 17.238 1.00 32.71 420 PRO A O 1
ATOM 3228 N N . ALA A 1 429 ? -41.195 81.236 15.754 1.00 33.20 421 ALA A N 1
ATOM 3229 C CA . ALA A 1 429 ? -40.153 81.502 16.736 1.00 31.37 421 ALA A CA 1
ATOM 3230 C C . ALA A 1 429 ? -40.481 82.675 17.667 1.00 33.68 421 ALA A C 1
ATOM 3231 O O . ALA A 1 429 ? -40.303 82.547 18.884 1.00 34.59 421 ALA A O 1
ATOM 3233 N N . PHE A 1 430 ? -40.957 83.809 17.132 1.00 33.54 422 PHE A N 1
ATOM 3234 C CA . PHE A 1 430 ? -41.362 84.920 18.014 1.00 34.66 422 PHE A CA 1
ATOM 3235 C C . PHE A 1 430 ? -42.468 84.463 18.956 1.00 35.13 422 PHE A C 1
ATOM 3236 O O . PHE A 1 430 ? -42.433 84.742 20.164 1.00 35.14 422 PHE A O 1
ATOM 3244 N N . SER A 1 431 ? -43.459 83.771 18.393 1.00 33.89 423 SER A N 1
ATOM 3245 C CA . SER A 1 431 ? -44.621 83.313 19.152 1.00 32.89 423 SER A CA 1
ATOM 3246 C C . SER A 1 431 ? -44.280 82.344 20.270 1.00 32.99 423 SER A C 1
ATOM 3247 O O . SER A 1 431 ? -44.707 82.540 21.403 1.00 32.58 423 SER A O 1
ATOM 3250 N N . THR A 1 432 ? -43.499 81.312 19.959 1.00 31.90 424 THR A N 1
ATOM 3251 C CA . THR A 1 432 ? -43.088 80.352 20.973 1.00 32.04 424 THR A CA 1
ATOM 3252 C C . THR A 1 432 ? -42.222 80.951 22.085 1.00 31.13 424 THR A C 1
ATOM 3253 O O . THR A 1 432 ? -42.334 80.562 23.254 1.00 31.34 424 THR A O 1
ATOM 3257 N N . ALA A 1 433 ? -41.396 81.925 21.730 1.00 30.98 425 ALA A N 1
ATOM 3258 C CA . ALA A 1 433 ? -40.578 82.632 22.711 1.00 31.39 425 ALA A CA 1
ATOM 3259 C C . ALA A 1 433 ? -41.437 83.399 23.716 1.00 32.00 425 ALA A C 1
ATOM 3260 O O . ALA A 1 433 ? -41.174 83.351 24.920 1.00 32.13 425 ALA A O 1
ATOM 3262 N N . LEU A 1 434 ? -42.462 84.101 23.231 1.00 32.43 426 LEU A N 1
ATOM 3263 C CA . LEU A 1 434 ? -43.361 84.837 24.126 1.00 33.64 426 LEU A CA 1
ATOM 3264 C C . LEU A 1 434 ? -44.203 83.880 24.963 1.00 34.54 426 LEU A C 1
ATOM 3265 O O . LEU A 1 434 ? -44.324 84.070 26.179 1.00 37.46 426 LEU A O 1
ATOM 3270 N N . SER A 1 435 ? -44.768 82.849 24.333 1.00 34.44 427 SER A N 1
ATOM 3271 C CA . SER A 1 435 ? -45.517 81.823 25.084 1.00 36.59 427 SER A CA 1
ATOM 3272 C C . SER A 1 435 ? -44.660 81.187 26.160 1.00 35.15 427 SER A C 1
ATOM 3273 O O . SER A 1 435 ? -45.121 81.004 27.297 1.00 36.13 427 SER A O 1
ATOM 3276 N N . PHE A 1 436 ? -43.411 80.863 25.815 1.00 34.22 428 PHE A N 1
ATOM 3277 C CA . PHE A 1 436 ? -42.498 80.279 26.797 1.00 32.60 428 PHE A CA 1
ATOM 3278 C C . PHE A 1 436 ? -42.234 81.263 27.923 1.00 32.27 428 PHE A C 1
ATOM 3279 O O . PHE A 1 436 ? -42.313 80.901 29.093 1.00 31.43 428 PHE A O 1
ATOM 3287 N N . TYR A 1 437 ? -41.928 82.507 27.559 1.00 31.37 429 TYR A N 1
ATOM 3288 C CA . TYR A 1 437 ? -41.684 83.546 28.541 1.00 32.23 429 TYR A CA 1
ATOM 3289 C C . TYR A 1 437 ? -42.849 83.680 29.501 1.00 33.29 429 TYR A C 1
ATOM 3290 O O . TYR A 1 437 ? -42.669 83.653 30.718 1.00 35.12 429 TYR A O 1
ATOM 3299 N N . ASP A 1 438 ? -44.051 83.817 28.954 1.00 34.35 430 ASP A N 1
ATOM 3300 C CA . ASP A 1 438 ? -45.248 83.968 29.778 1.00 35.36 430 ASP A CA 1
ATOM 3301 C C . ASP A 1 438 ? -45.573 82.724 30.606 1.00 35.10 430 ASP A C 1
ATOM 3302 O O . ASP A 1 438 ? -46.143 82.829 31.685 1.00 36.29 430 ASP A O 1
ATOM 3307 N N . GLY A 1 439 ? -45.187 81.551 30.114 1.00 36.26 431 GLY A N 1
ATOM 3308 C CA . GLY A 1 439 ? -45.349 80.308 30.865 1.00 38.12 431 GLY A CA 1
ATOM 3309 C C . GLY A 1 439 ? -44.307 80.185 31.961 1.00 39.64 431 GLY A C 1
ATOM 3310 O O . GLY A 1 439 ? -44.620 79.871 33.113 1.00 40.20 431 GLY A O 1
ATOM 3311 N N . TYR A 1 440 ? -43.056 80.444 31.595 1.00 39.30 432 TYR A N 1
ATOM 3312 C CA . TYR A 1 440 ? -41.944 80.345 32.518 1.00 38.95 432 TYR A CA 1
ATOM 3313 C C . TYR A 1 440 ? -42.112 81.246 33.759 1.00 38.74 432 TYR A C 1
ATOM 3314 O O . TYR A 1 440 ? -41.754 80.847 34.856 1.00 39.19 432 TYR A O 1
ATOM 3323 N N . ARG A 1 441 ? -42.658 82.448 33.585 1.00 37.26 433 ARG A N 1
ATOM 3324 C CA . ARG A 1 441 ? -42.874 83.369 34.713 1.00 38.43 433 ARG A CA 1
ATOM 3325 C C . ARG A 1 441 ? -44.190 83.139 35.501 1.00 39.18 433 ARG A C 1
ATOM 3326 O O . ARG A 1 441 ? -44.527 83.915 36.394 1.00 39.11 433 ARG A O 1
ATOM 3334 N N . SER A 1 442 ? -44.928 82.085 35.164 1.00 39.30 434 SER A N 1
ATOM 3335 C CA . SER A 1 442 ? -46.178 81.756 35.847 1.00 39.80 434 SER A CA 1
ATOM 3336 C C . SER A 1 442 ? -45.894 80.887 37.038 1.00 40.43 434 SER A C 1
ATOM 3337 O O . SER A 1 442 ? -45.430 79.753 36.885 1.00 39.51 434 SER A O 1
ATOM 3340 N N . GLU A 1 443 ? -46.175 81.412 38.226 1.00 42.20 435 GLU A N 1
ATOM 3341 C CA . GLU A 1 443 ? -46.108 80.596 39.432 1.00 44.30 435 GLU A CA 1
ATOM 3342 C C . GLU A 1 443 ? -46.998 79.376 39.261 1.00 43.14 435 GLU A C 1
ATOM 3343 O O . GLU A 1 443 ? -46.575 78.263 39.543 1.00 43.82 435 GLU A O 1
ATOM 3349 N N . ARG A 1 444 ? -48.223 79.598 38.785 1.00 42.41 436 ARG A N 1
ATOM 3350 C CA . ARG A 1 444 ? -49.167 78.518 38.538 1.00 42.24 436 ARG A CA 1
ATOM 3351 C C . ARG A 1 444 ? -49.560 78.417 37.066 1.00 40.82 436 ARG A C 1
ATOM 3352 O O . ARG A 1 444 ? -50.099 79.363 36.489 1.00 39.10 436 ARG A O 1
ATOM 3360 N N . LEU A 1 445 ? -49.303 77.250 36.479 1.00 39.46 437 LEU A N 1
ATOM 3361 C CA . LEU A 1 445 ? -49.723 76.940 35.108 1.00 38.34 437 LEU A CA 1
ATOM 3362 C C . LEU A 1 445 ? -50.967 76.013 35.086 1.00 37.20 437 LEU A C 1
ATOM 3363 O O . LEU A 1 445 ? -51.276 75.388 36.089 1.00 37.48 437 LEU A O 1
ATOM 3368 N N . PRO A 1 446 ? -51.696 75.938 33.951 1.00 36.66 438 PRO A N 1
ATOM 3369 C CA . PRO A 1 446 ? -52.889 75.102 33.919 1.00 35.44 438 PRO A CA 1
ATOM 3370 C C . PRO A 1 446 ? -52.595 73.589 33.821 1.00 36.41 438 PRO A C 1
ATOM 3371 O O . PRO A 1 446 ? -53.482 72.798 33.451 1.00 36.36 438 PRO A O 1
ATOM 3375 N N . ALA A 1 447 ? -51.367 73.199 34.171 1.00 35.94 439 ALA A N 1
ATOM 3376 C CA . ALA A 1 447 ? -50.970 71.786 34.242 1.00 35.82 439 ALA A CA 1
ATOM 3377 C C . ALA A 1 447 ? -51.639 71.072 35.417 1.00 36.35 439 ALA A C 1
ATOM 3378 O O . ALA A 1 447 ? -51.652 69.842 35.462 1.00 36.65 439 ALA A O 1
ATOM 3380 N N . ASN A 1 448 ? -52.171 71.855 36.363 1.00 36.75 440 ASN A N 1
ATOM 3381 C CA . ASN A 1 448 ? -53.100 71.365 37.395 1.00 37.72 440 ASN A CA 1
ATOM 3382 C C . ASN A 1 448 ? -54.334 70.677 36.788 1.00 37.05 440 ASN A C 1
ATOM 3383 O O . ASN A 1 448 ? -54.712 69.595 37.217 1.00 36.88 440 ASN A O 1
ATOM 3388 N N . LEU A 1 449 ? -54.932 71.285 35.765 1.00 37.54 441 LEU A N 1
ATOM 3389 C CA . LEU A 1 449 ? -56.039 70.662 35.046 1.00 37.43 441 LEU A CA 1
ATOM 3390 C C . LEU A 1 449 ? -55.570 69.431 34.278 1.00 39.12 441 LEU A C 1
ATOM 3391 O O . LEU A 1 449 ? -56.270 68.416 34.219 1.00 41.06 441 LEU A O 1
ATOM 3396 N N . LEU A 1 450 ? -54.385 69.530 33.682 1.00 39.48 442 LEU A N 1
ATOM 3397 C CA . LEU A 1 450 ? -53.768 68.430 32.933 1.00 39.23 442 LEU A CA 1
ATOM 3398 C C . LEU A 1 450 ? -53.664 67.181 33.832 1.00 38.01 442 LEU A C 1
ATOM 3399 O O . LEU A 1 450 ? -54.045 66.073 33.442 1.00 34.54 442 LEU A O 1
ATOM 3404 N N . GLN A 1 451 ? -53.148 67.402 35.038 1.00 36.84 443 GLN A N 1
ATOM 3405 C CA . GLN A 1 451 ? -53.006 66.379 36.061 1.00 36.69 443 GLN A CA 1
ATOM 3406 C C . GLN A 1 451 ? -54.350 65.819 36.522 1.00 38.39 443 GLN A C 1
ATOM 3407 O O . GLN A 1 451 ? -54.512 64.591 36.653 1.00 38.61 443 GLN A O 1
ATOM 3413 N N . ALA A 1 452 ? -55.314 66.710 36.750 1.00 37.93 444 ALA A N 1
ATOM 3414 C CA . ALA A 1 452 ? -56.676 66.285 37.053 1.00 38.84 444 ALA A CA 1
ATOM 3415 C C . ALA A 1 452 ? -57.254 65.420 35.928 1.00 38.77 444 ALA A C 1
ATOM 3416 O O . ALA A 1 452 ? -57.800 64.356 36.197 1.00 40.37 444 ALA A O 1
ATOM 3418 N N . GLN A 1 453 ? -57.105 65.864 34.677 1.00 38.15 445 GLN A N 1
ATOM 3419 C CA . GLN A 1 453 ? -57.565 65.110 33.518 1.00 38.56 445 GLN A CA 1
ATOM 3420 C C . GLN A 1 453 ? -56.958 63.717 33.496 1.00 41.02 445 GLN A C 1
ATOM 3421 O O . GLN A 1 453 ? -57.667 62.727 33.307 1.00 41.49 445 GLN A O 1
ATOM 3427 N N . ARG A 1 454 ? -55.639 63.642 33.669 1.00 42.18 446 ARG A N 1
ATOM 3428 C CA . ARG A 1 454 ? -54.932 62.368 33.657 1.00 43.74 446 ARG A CA 1
ATOM 3429 C C . ARG A 1 454 ? -55.395 61.420 34.772 1.00 44.31 446 ARG A C 1
ATOM 3430 O O . ARG A 1 454 ? -55.593 60.228 34.536 1.00 42.64 446 ARG A O 1
ATOM 3438 N N . ASP A 1 455 ? -55.539 61.962 35.982 1.00 45.52 447 ASP A N 1
ATOM 3439 C CA . ASP A 1 455 ? -56.001 61.195 37.133 1.00 45.89 447 ASP A CA 1
ATOM 3440 C C . ASP A 1 455 ? -57.421 60.703 36.929 1.00 46.71 447 ASP A C 1
ATOM 3441 O O . ASP A 1 455 ? -57.856 59.797 37.613 1.00 48.74 447 ASP A O 1
ATOM 3446 N N . TYR A 1 456 ? -58.118 61.293 35.962 1.00 46.04 448 TYR A N 1
ATOM 3447 C CA . TYR A 1 456 ? -59.520 61.030 35.715 1.00 44.82 448 TYR A CA 1
ATOM 3448 C C . TYR A 1 456 ? -59.695 59.898 34.707 1.00 46.13 448 TYR A C 1
ATOM 3449 O O . TYR A 1 456 ? -60.443 58.951 34.961 1.00 45.95 448 TYR A O 1
ATOM 3458 N N . PHE A 1 457 ? -59.029 59.991 33.557 1.00 46.06 449 PHE A N 1
ATOM 3459 C CA . PHE A 1 457 ? -59.162 58.947 32.552 1.00 45.94 449 PHE A CA 1
ATOM 3460 C C . PHE A 1 457 ? -58.154 57.806 32.719 1.00 45.66 449 PHE A C 1
ATOM 3461 O O . PHE A 1 457 ? -58.218 56.809 31.994 1.00 47.13 449 PHE A O 1
ATOM 3469 N N . GLY A 1 458 ? -57.237 57.941 33.672 1.00 45.08 450 GLY A N 1
ATOM 3470 C CA . GLY A 1 458 ? -56.193 56.931 33.849 1.00 45.07 450 GLY A CA 1
ATOM 3471 C C . GLY A 1 458 ? -55.727 56.698 35.274 1.00 44.74 450 GLY A C 1
ATOM 3472 O O . GLY A 1 458 ? -54.786 55.943 35.506 1.00 45.66 450 GLY A O 1
ATOM 3473 N N . ALA A 1 459 ? -56.374 57.339 36.236 1.00 45.28 451 ALA A N 1
ATOM 3474 C CA . ALA A 1 459 ? -55.982 57.207 37.642 1.00 45.62 451 ALA A CA 1
ATOM 3475 C C . ALA A 1 459 ? -54.462 57.332 37.841 1.00 46.80 451 ALA A C 1
ATOM 3476 O O . ALA A 1 459 ? -53.868 56.603 38.636 1.00 47.56 451 ALA A O 1
ATOM 3478 N N . HIS A 1 460 ? -53.839 58.262 37.114 1.00 46.97 452 HIS A N 1
ATOM 3479 C CA . HIS A 1 460 ? -52.387 58.452 37.178 1.00 45.26 452 HIS A CA 1
ATOM 3480 C C . HIS A 1 460 ? -51.949 59.196 38.425 1.00 44.80 452 HIS A C 1
ATOM 3481 O O . HIS A 1 460 ? -50.758 59.297 38.700 1.00 44.35 452 HIS A O 1
ATOM 3488 N N . THR A 1 461 ? -52.915 59.724 39.171 1.00 45.49 453 THR A N 1
ATOM 3489 C CA . THR A 1 461 ? -52.646 60.387 40.448 1.00 45.02 453 THR A CA 1
ATOM 3490 C C . THR A 1 461 ? -52.002 61.778 40.296 1.00 45.41 453 THR A C 1
ATOM 3491 O O . THR A 1 461 ? -51.568 62.176 39.198 1.00 46.19 453 THR A O 1
ATOM 3495 N N . PHE A 1 462 ? -51.949 62.507 41.404 1.00 44.26 454 PHE A N 1
ATOM 3496 C CA . PHE A 1 462 ? -51.430 63.857 41.424 1.00 44.83 454 PHE A CA 1
ATOM 3497 C C . PHE A 1 462 ? -50.945 64.249 42.821 1.00 45.83 454 PHE A C 1
ATOM 3498 O O . PHE A 1 462 ? -51.312 63.631 43.816 1.00 45.88 454 PHE A O 1
ATOM 3506 N N . ARG A 1 463 ? -50.129 65.291 42.877 1.00 46.08 455 ARG A N 1
ATOM 3507 C CA . ARG A 1 463 ? -49.648 65.838 44.129 1.00 47.30 455 ARG A CA 1
ATOM 3508 C C . ARG A 1 463 ? -50.449 67.096 44.459 1.00 48.59 455 ARG A C 1
ATOM 3509 O O . ARG A 1 463 ? -51.023 67.723 43.574 1.00 49.15 455 ARG A O 1
ATOM 3517 N N . VAL A 1 464 ? -50.493 67.459 45.735 1.00 49.61 456 VAL A N 1
ATOM 3518 C CA . VAL A 1 464 ? -51.154 68.679 46.145 1.00 50.28 456 VAL A CA 1
ATOM 3519 C C . VAL A 1 464 ? -50.118 69.802 46.292 1.00 51.08 456 VAL A C 1
ATOM 3520 O O . VAL A 1 464 ? -48.949 69.544 46.579 1.00 52.13 456 VAL A O 1
ATOM 3524 N N . LEU A 1 465 ? -50.542 71.038 46.039 1.00 51.91 457 LEU A N 1
ATOM 3525 C CA . LEU A 1 465 ? -49.733 72.217 46.314 1.00 52.02 457 LEU A CA 1
ATOM 3526 C C . LEU A 1 465 ? -49.453 72.233 47.815 1.00 52.86 457 LEU A C 1
ATOM 3527 O O . LEU A 1 465 ? -50.363 72.008 48.602 1.00 52.57 457 LEU A O 1
ATOM 3532 N N . PRO A 1 466 ? -48.194 72.484 48.224 1.00 54.70 458 PRO A N 1
ATOM 3533 C CA . PRO A 1 466 ? -47.915 72.416 49.664 1.00 55.12 458 PRO A CA 1
ATOM 3534 C C . PRO A 1 466 ? -48.772 73.400 50.461 1.00 55.23 458 PRO A C 1
ATOM 3535 O O . PRO A 1 466 ? -49.130 73.111 51.603 1.00 56.39 458 PRO A O 1
ATOM 3539 N N . GLU A 1 467 ? -49.132 74.528 49.848 1.00 55.72 459 GLU A N 1
ATOM 3540 C CA . GLU A 1 467 ? -49.991 75.527 50.499 1.00 55.71 459 GLU A CA 1
ATOM 3541 C C . GLU A 1 467 ? -51.486 75.148 50.529 1.00 56.14 459 GLU A C 1
ATOM 3542 O O . GLU A 1 467 ? -52.305 75.882 51.091 1.00 57.56 459 GLU A O 1
ATOM 3548 N N . CYS A 1 468 ? -51.820 74.000 49.940 1.00 55.42 460 CYS A N 1
ATOM 3549 C CA . CYS A 1 468 ? -53.190 73.486 49.910 1.00 55.03 460 CYS A CA 1
ATOM 3550 C C . CYS A 1 468 ? -53.320 72.115 50.560 1.00 56.37 460 CYS A C 1
ATOM 3551 O O . CYS A 1 468 ? -54.381 71.480 50.470 1.00 57.58 460 CYS A O 1
ATOM 3554 N N . ALA A 1 469 ? -52.245 71.645 51.186 1.00 57.48 461 ALA A N 1
ATOM 3555 C CA . ALA A 1 469 ? -52.243 70.328 51.812 1.00 58.97 461 ALA A CA 1
ATOM 3556 C C . ALA A 1 469 ? -53.244 70.293 52.970 1.00 60.10 461 ALA A C 1
ATOM 3557 O O . ALA A 1 469 ? -53.365 71.270 53.726 1.00 61.34 461 ALA A O 1
ATOM 3559 N N . SER A 1 470 ? -53.972 69.188 53.100 1.00 61.33 462 SER A N 1
ATOM 3560 C CA . SER A 1 470 ? -55.015 69.089 54.128 1.00 63.90 462 SER A CA 1
ATOM 3561 C C . SER A 1 470 ? -55.163 67.669 54.680 1.00 65.96 462 SER A C 1
ATOM 3562 O O . SER A 1 470 ? -54.265 66.843 54.500 1.00 66.22 462 SER A O 1
ATOM 3565 N N . ASP A 1 471 ? -56.282 67.400 55.362 1.00 68.36 463 ASP A N 1
ATOM 3566 C CA . ASP A 1 471 ? -56.587 66.070 55.912 1.00 70.03 463 ASP A CA 1
ATOM 3567 C C . ASP A 1 471 ? -56.546 65.015 54.809 1.00 70.66 463 ASP A C 1
ATOM 3568 O O . ASP A 1 471 ? -55.607 64.217 54.752 1.00 71.19 463 ASP A O 1
ATOM 3573 N N . ASN A 1 472 ? -57.549 65.015 53.931 1.00 71.32 464 ASN A N 1
ATOM 3574 C CA . ASN A 1 472 ? -57.389 64.386 52.625 1.00 71.79 464 ASN A CA 1
ATOM 3575 C C . ASN A 1 472 ? -56.479 65.327 51.849 1.00 71.94 464 ASN A C 1
ATOM 3576 O O . ASN A 1 472 ? -56.313 66.487 52.254 1.00 73.15 464 ASN A O 1
ATOM 3581 N N . LEU A 1 473 ? -55.864 64.848 50.771 1.00 70.37 465 LEU A N 1
ATOM 3582 C CA . LEU A 1 473 ? -54.870 65.656 50.044 1.00 68.96 465 LEU A CA 1
ATOM 3583 C C . LEU A 1 473 ? -53.612 65.987 50.883 1.00 68.74 465 LEU A C 1
ATOM 3584 O O . LEU A 1 473 ? -53.287 67.164 51.087 1.00 67.88 465 LEU A O 1
ATOM 3589 N N . PRO A 1 474 ? -52.900 64.953 51.376 1.00 69.29 466 PRO A N 1
ATOM 3590 C CA . PRO A 1 474 ? -51.668 65.227 52.125 1.00 69.51 466 PRO A CA 1
ATOM 3591 C C . PRO A 1 474 ? -50.450 65.517 51.235 1.00 70.12 466 PRO A C 1
ATOM 3592 O O . PRO A 1 474 ? -50.406 65.074 50.081 1.00 70.13 466 PRO A O 1
ATOM 3596 N N . VAL A 1 475 ? -49.479 66.259 51.777 1.00 70.40 467 VAL A N 1
ATOM 3597 C CA . VAL A 1 475 ? -48.263 66.641 51.044 1.00 70.58 467 VAL A CA 1
ATOM 3598 C C . VAL A 1 475 ? -47.438 65.413 50.711 1.00 70.67 467 VAL A C 1
ATOM 3599 O O . VAL A 1 475 ? -47.532 64.390 51.394 1.00 70.99 467 VAL A O 1
ATOM 3603 N N . ASP A 1 476 ? -46.633 65.526 49.656 1.00 70.37 468 ASP A N 1
ATOM 3604 C CA . ASP A 1 476 ? -45.635 64.513 49.290 1.00 69.75 468 ASP A CA 1
ATOM 3605 C C . ASP A 1 476 ? -46.197 63.092 49.133 1.00 68.74 468 ASP A C 1
ATOM 3606 O O . ASP A 1 476 ? -45.464 62.108 49.285 1.00 69.27 468 ASP A O 1
ATOM 3611 N N . LYS A 1 477 ? -47.493 62.991 48.837 1.00 67.27 469 LYS A N 1
ATOM 3612 C CA . LYS A 1 477 ? -48.121 61.696 48.555 1.00 65.82 469 LYS A CA 1
ATOM 3613 C C . LYS A 1 477 ? -48.936 61.727 47.266 1.00 64.16 469 LYS A C 1
ATOM 3614 O O . LYS A 1 477 ? -49.499 62.758 46.901 1.00 64.37 469 LYS A O 1
ATOM 3620 N N . ASP A 1 478 ? -48.968 60.591 46.574 1.00 62.45 470 ASP A N 1
ATOM 3621 C CA . ASP A 1 478 ? -49.666 60.462 45.303 1.00 60.48 470 ASP A CA 1
ATOM 3622 C C . ASP A 1 478 ? -51.145 60.249 45.569 1.00 60.24 470 ASP A C 1
ATOM 3623 O O . ASP A 1 478 ? -51.540 59.202 46.082 1.00 59.82 470 ASP A O 1
ATOM 3628 N N . ILE A 1 479 ? -51.960 61.241 45.217 1.00 60.12 471 ILE A N 1
ATOM 3629 C CA . ILE A 1 479 ? -53.400 61.199 45.467 1.00 59.51 471 ILE A CA 1
ATOM 3630 C C . ILE A 1 479 ? -54.145 60.741 44.224 1.00 59.71 471 ILE A C 1
ATOM 3631 O O . ILE A 1 479 ? -53.851 61.186 43.124 1.00 60.28 471 ILE A O 1
ATOM 3636 N N . HIS A 1 480 ? -55.110 59.846 44.408 1.00 59.97 472 HIS A N 1
ATOM 3637 C CA . HIS A 1 480 ? -56.111 59.574 43.384 1.00 59.29 472 HIS A CA 1
ATOM 3638 C C . HIS A 1 480 ? -57.467 60.009 43.933 1.00 59.44 472 HIS A C 1
ATOM 3639 O O . HIS A 1 480 ? -57.738 59.863 45.129 1.00 58.62 472 HIS A O 1
ATOM 3646 N N . ILE A 1 481 ? -58.291 60.578 43.056 1.00 59.65 473 ILE A N 1
ATOM 3647 C CA . ILE A 1 481 ? -59.654 60.967 43.388 1.00 60.26 473 ILE A CA 1
ATOM 3648 C C . ILE A 1 481 ? -60.587 60.172 42.494 1.00 61.68 473 ILE A C 1
ATOM 3649 O O . ILE A 1 481 ? -60.288 59.943 41.324 1.00 61.81 473 ILE A O 1
ATOM 3654 N N . ASN A 1 482 ? -61.697 59.711 43.062 1.00 64.21 474 ASN A N 1
ATOM 3655 C CA . ASN A 1 482 ? -62.760 59.134 42.259 1.00 65.45 474 ASN A CA 1
ATOM 3656 C C . ASN A 1 482 ? -63.620 60.288 41.745 1.00 64.78 474 ASN A C 1
ATOM 3657 O O . ASN A 1 482 ? -64.482 60.803 42.458 1.00 65.39 474 ASN A O 1
ATOM 3662 N N . TRP A 1 483 ? -63.357 60.705 40.511 1.00 63.92 475 TRP A N 1
ATOM 3663 C CA . TRP A 1 483 ? -64.023 61.871 39.932 1.00 62.65 475 TRP A CA 1
ATOM 3664 C C . TRP A 1 483 ? -65.479 61.601 39.553 1.00 63.98 475 TRP A C 1
ATOM 3665 O O . TRP A 1 483 ? -66.243 62.543 39.327 1.00 65.19 475 TRP A O 1
ATOM 3676 N N . THR A 1 484 ? -65.849 60.319 39.483 1.00 65.51 476 THR A N 1
ATOM 3677 C CA . THR A 1 484 ? -67.205 59.895 39.109 1.00 66.61 476 THR A CA 1
ATOM 3678 C C . THR A 1 484 ? -67.938 59.291 40.311 0.60 67.50 476 THR A C 1
ATOM 3679 O O . THR A 1 484 ? -68.631 60.076 40.988 1.00 69.45 476 THR A O 1
#

Secondary structure (DSSP, 8-state):
---SEEEE--SHHHHHHHHHHHHTT--EEEE-SSSHHHHHHHHTTTTTSSEE--SSHHHHHHTS-SS-EEEE---SSHHHHHHHHHHGGG--TT-EEEE-S---HHHHHHHHHHHHHTT-EEEEEEEESHHHHHHH--EEEEEE-GGGHHHHHHHHHHHS-EETTEES----EETTHHHHHHHHHHHHHHHHHHHHHHHHHIIIIII---HHHHHHHHHHHHTTTT-BHHHHHHHHHHT-B-TTSSBGGGGS-------SHHHHHHHHHHHHT---HHHHHHHHHHHHHH-HHHHHHHHHH-------TTS-S-HHHHHHHHHHHHHHHHHHHHHHHHHHHHHHHHHHT----HHHHHHHHHSSSTT-BHHHHHHHHHHHH-TT-S-GGGSHHHHHHHHHHHHHHHHHHHHHHHHT---HHHHHHHHHHHHHT-SS-THHHHHHHHHHHS---BPPPGGG--SSS-TTS-B-----

GO terms:
  GO:0004616 phosphogluconate dehydrogenase (decarboxylating) activity (F, IMP)
  GO:0034599 cellular response to oxidative stress (P, IMP)
  GO:0005737 cytoplasm (C, HDA)
  GO:0005739 mitochondrion (C, HDA)
  GO:0009051 pentose-phosphate shunt, oxidative branch (P, IMP)

Organism: Saccharomyces cerevisiae (strain ATCC 204508 / S288c) (NCBI:txid559292)

Radius of gyration: 25.35 Å; Cα contacts (8 Å, |Δi|>4): 852; chains: 1; bounding box: 77×56×69 Å

Nearest PDB structures (foldseek):
  2p4q-assembly1_A-2  TM=1.002E+00  e=1.266E-80  Saccharomyces cerevisiae
  2jkv-assembly2_C  TM=9.678E-01  e=5.169E-58  Homo sapiens
  1pgn-assembly1_A  TM=9.891E-01  e=3.567E-56  Ovis aries
  2w8z-assembly1_B  TM=9.817E-01  e=1.543E-52  Geobacillus stearothermophilus
  6fqy-assembly1_B  TM=9.666E-01  e=1.994E-43  Plasmodium falciparum 3D7

B-factor: mean 48.04, std 11.84, range [25.17, 95.71]

Sequence (476 aa):
MSADFGLIGLAVMGQNLILNAADHGFTVCAYNRTQSKVDHFLANEAKGKSIIGATSIEDFISKLKRPRKVMLLVKAGAPVDALINQIVPLLEKGDIIIDGGNSHFPDSNRRYEELKKKGILFVGSGVSGGEEGARYGPSLMPGGSEEAWPHIKNIFQSISAKSDGEPCCEWVGPAGAGHYVKMVHNGIEYGDMQLICEAYDIMKRLGGFTDKEISDVFAKWNNGVLDSFLVEITRDILKFDDVDGKPLVEKIMDTAGQKGTGKWTAINALDLGMPVTLIGEAVFARCLSALKNERIRASKVLPGPEVPKDAVKDREQFVDDLEQALYASKIISYAQGFMLIREAAATYGWKLNNPAIALMWRGGCIIRSVFLGQITKAYREEPDLENLLFNKFFADAVTKAQSGWRKSIALATTYGIPTPAFSTALSFYDGYRSERLPANLLQAQRDYFGAHTFRVLPECASDNLPVDKDIHINWT